Protein AF-A0A2D6X594-F1 (afdb_monomer)

Mean predicted aligned error: 11.51 Å

Sequence (591 aa):
MPSSLTIWKRFETAPSLWESTARTVVVDALSRARQEAATARKDLLQDLHSFLDGDHRSQLEARLAVLYPDASRTWNEDEAGHRFFPLVQMYADRLGVVFHQLPETYLVDGDGKRLPEDDAQQIQWSRDVESLELDVQLQTAESWINSGMRQVFVQPCIRRGRLQWEVHAPYEVDVDQDPDSPSALEGAPHVMVCLPQRNDSVSRAAEEDLFYTWQRVDTRDAWGRVIDTEWRCWLHDKTGQLYRNPLFTDNVNDYGLHPLVVWRDRKPAKGDFWVTANKAWYHQQLSADIKFCDLDHHLRHQIHSQPVVKGAPDIKKLPLGPDKPIQTLDVDFDFSYVNADPKLELLISAFNFDLRASAVAESMPADMWEPNSSTRNLAAKKLEQHALQVRRTKVLPFYRRALKRTFEVHRVVANHWAEDLKRTRYSPDVTLGVEFAPLPEVVDRFQDTQANELDIRHGVTSPTEVRMRREGVTRSDAEQRIAIALGLDQEAEEGVPQVEEASVLNGAQLNAAAAIVLSVATGQIPLDSGLGQLVVMFNLTHDQAKAIMGSVGSGFVPTIPEATVPGRAPGRPPADAAPAGVARSPDVERS

Secondary structure (DSSP, 8-state):
------------S---GGGSHHHHHHHHHHHHHHHHHHHHHHHHHHHHHHHHTT--HHHHHHHHHHH-TTHHHHHHHSGGG-----HHHHHHHHH--SSSSPPEEEEE-TTSPBPPTTSHHHHHHHHHHHHHTHHHHHHHHHHHIIIII-EEEEEEEEETTEEEEEEEPGGGEEE---TTSTT-STT-SEEEEEE-----TT-------EEEEEEEEEEE-TTS-EEEEEEEEEEEETT--EE--SSSGGGB-TTSS-S-EEEESSPPPTT-SSPPP-HHHHHHHHHHHHHHHHHHHHHHHTSSPEEEEES-TTGGGS--STT------SS--EEEEE-----HHHHHHHHHHHHHHHHHHTTS-GGGG-GGGGG--HHHHHHHHHHHHHHHHHHHHHHHHHHHHHHHHHHHHHHHTTTTTT-PPPPTT-EEEEEPPPPPP---HHHHHHHHHHHHHTTSS-HHHHHHHHH---HHHHHHHHHHHHHHHHHHHTT-----------HHHHHHHHHHHHHHHTTSS-HHHHHHHHHHHHT--HHHHHHHHTTTTTT----PPP--PPPPPPPPPP---PPP--PPPP-----

Structure (mmCIF, N/CA/C/O backbone):
data_AF-A0A2D6X594-F1
#
_entry.id   AF-A0A2D6X594-F1
#
loop_
_atom_site.group_PDB
_atom_site.id
_atom_site.type_symbol
_atom_site.label_atom_id
_atom_site.label_alt_id
_atom_site.label_comp_id
_atom_site.label_asym_id
_atom_site.label_entity_id
_atom_site.label_seq_id
_atom_site.pdbx_PDB_ins_code
_atom_site.Cartn_x
_atom_site.Cartn_y
_atom_site.Cartn_z
_atom_site.occupancy
_atom_site.B_iso_or_equiv
_atom_site.auth_seq_id
_atom_site.auth_comp_id
_atom_site.auth_asym_id
_atom_site.auth_atom_id
_atom_site.pdbx_PDB_model_num
ATOM 1 N N . MET A 1 1 ? -24.704 -53.662 33.791 1.00 43.91 1 MET A N 1
ATOM 2 C CA . MET A 1 1 ? -23.646 -54.701 33.824 1.00 43.91 1 MET A CA 1
ATOM 3 C C . MET A 1 1 ? -23.633 -55.399 32.471 1.00 43.91 1 MET A C 1
ATOM 5 O O . MET A 1 1 ? -24.736 -55.582 31.965 1.00 43.91 1 MET A O 1
ATOM 9 N N . PRO A 1 2 ? -22.482 -55.765 31.872 1.00 42.72 2 PRO A N 1
ATOM 10 C CA . PRO A 1 2 ? -21.092 -55.724 32.368 1.00 42.72 2 PRO A CA 1
ATOM 11 C C . PRO A 1 2 ? -20.375 -54.435 31.890 1.00 42.72 2 PRO A C 1
ATOM 13 O O . PRO A 1 2 ? -20.721 -53.917 30.841 1.00 42.72 2 PRO A O 1
ATOM 16 N N . SER A 1 3 ? -19.501 -53.718 32.606 1.00 44.72 3 SER A N 1
ATOM 17 C CA . SER A 1 3 ? -18.347 -54.050 33.463 1.00 44.72 3 SER A CA 1
ATOM 18 C C . SER A 1 3 ? -17.192 -54.751 32.736 1.00 44.72 3 SER A C 1
ATOM 20 O O . SER A 1 3 ? -16.846 -55.885 33.050 1.00 44.72 3 SER A O 1
ATOM 22 N N . SER A 1 4 ? -16.552 -54.040 31.807 1.00 37.72 4 SER A N 1
ATOM 23 C CA . SER A 1 4 ? -15.156 -54.294 31.436 1.00 37.72 4 SER A CA 1
ATOM 24 C C . SER A 1 4 ? -14.409 -52.963 31.329 1.00 37.72 4 SER A C 1
ATOM 26 O O . SER A 1 4 ? -14.213 -52.402 30.252 1.00 37.72 4 SER A O 1
ATOM 28 N N . LEU A 1 5 ? -14.036 -52.445 32.501 1.00 40.81 5 LEU A N 1
ATOM 29 C CA . LEU A 1 5 ? -12.966 -51.470 32.671 1.00 40.81 5 LEU A CA 1
ATOM 30 C C . LEU A 1 5 ? -11.659 -52.171 32.276 1.00 40.81 5 LEU A C 1
ATOM 32 O O . LEU A 1 5 ? -11.014 -52.824 33.096 1.00 40.81 5 LEU A O 1
ATOM 36 N N . THR A 1 6 ? -11.293 -52.088 30.999 1.00 39.97 6 THR A N 1
ATOM 37 C CA . THR A 1 6 ? -9.956 -52.482 30.561 1.00 39.97 6 THR A CA 1
ATOM 38 C C . THR A 1 6 ? -9.024 -51.317 30.846 1.00 39.97 6 THR A C 1
ATOM 40 O O . THR A 1 6 ? -9.051 -50.271 30.203 1.00 39.97 6 THR A O 1
ATOM 43 N N . ILE A 1 7 ? -8.260 -51.524 31.908 1.00 38.22 7 ILE A N 1
ATOM 44 C CA . ILE A 1 7 ? -7.187 -50.704 32.443 1.00 38.22 7 ILE A CA 1
ATOM 45 C C . ILE A 1 7 ? -6.259 -50.270 31.298 1.00 38.22 7 ILE A C 1
ATOM 47 O O . ILE A 1 7 ? -5.464 -51.066 30.798 1.00 38.22 7 ILE A O 1
ATOM 51 N N . TRP A 1 8 ? -6.320 -48.992 30.919 1.00 35.78 8 TRP A N 1
ATOM 52 C CA . TRP A 1 8 ? -5.189 -48.313 30.295 1.00 35.78 8 TRP A CA 1
ATOM 53 C C . TRP A 1 8 ? -4.091 -48.236 31.354 1.00 35.78 8 TRP A C 1
ATOM 55 O O . TRP A 1 8 ? -4.035 -47.303 32.154 1.00 35.78 8 TRP A O 1
ATOM 65 N N . LYS A 1 9 ? -3.243 -49.268 31.411 1.00 38.09 9 LYS A N 1
ATOM 66 C CA . LYS A 1 9 ? -1.972 -49.178 32.124 1.00 38.09 9 LYS A CA 1
ATOM 67 C C . LYS A 1 9 ? -1.195 -48.059 31.442 1.00 38.09 9 LYS A C 1
ATOM 69 O O . LYS A 1 9 ? -0.729 -48.226 30.317 1.00 38.09 9 LYS A O 1
ATOM 74 N N . ARG A 1 10 ? -1.105 -46.913 32.123 1.00 40.75 10 ARG A N 1
ATOM 75 C CA . ARG A 1 10 ? -0.088 -45.894 31.874 1.00 40.75 10 ARG A CA 1
ATOM 76 C C . ARG A 1 10 ? 1.236 -46.626 31.677 1.00 40.75 10 ARG A C 1
ATOM 78 O O . ARG A 1 10 ? 1.697 -47.319 32.582 1.00 40.75 10 ARG A O 1
ATOM 85 N N . PHE A 1 11 ? 1.814 -46.488 30.490 1.00 38.97 11 PHE A N 1
ATOM 86 C CA . PHE A 1 11 ? 3.228 -46.747 30.261 1.00 38.97 11 PHE A CA 1
ATOM 87 C C . PHE A 1 11 ? 4.018 -45.678 31.030 1.00 38.97 11 PHE A C 1
ATOM 89 O O . PHE A 1 11 ? 4.516 -44.713 30.465 1.00 38.97 11 PHE A O 1
ATOM 96 N N . GLU A 1 12 ? 4.063 -45.810 32.352 1.00 47.34 12 GLU A N 1
ATOM 97 C CA . GLU A 1 12 ? 5.096 -45.196 33.172 1.00 47.34 12 GLU A CA 1
ATOM 98 C C . GLU A 1 12 ? 6.353 -46.053 32.977 1.00 47.34 12 GLU A C 1
ATOM 100 O O . GLU A 1 12 ? 6.298 -47.271 33.137 1.00 47.34 12 GLU A O 1
ATOM 105 N N . THR A 1 13 ? 7.475 -45.414 32.632 1.00 51.59 13 THR A N 1
ATOM 106 C CA . THR A 1 13 ? 8.841 -45.978 32.532 1.00 51.59 13 THR A CA 1
ATOM 107 C C . THR A 1 13 ? 9.307 -46.560 31.189 1.00 51.59 13 THR A C 1
ATOM 109 O O . THR A 1 13 ? 9.893 -47.632 31.101 1.00 51.59 13 THR A O 1
ATOM 112 N N . ALA A 1 14 ? 9.227 -45.745 30.141 1.00 42.88 14 ALA A N 1
ATOM 113 C CA . ALA A 1 14 ? 10.419 -45.515 29.327 1.00 42.88 14 ALA A CA 1
ATOM 114 C C . ALA A 1 14 ? 10.556 -43.994 29.184 1.00 42.88 14 ALA A C 1
ATOM 116 O O . ALA A 1 14 ? 9.577 -43.387 28.743 1.00 42.88 14 ALA A O 1
ATOM 117 N N . PRO A 1 15 ? 11.684 -43.354 29.560 1.00 50.28 15 PRO A N 1
ATOM 118 C CA . PRO A 1 15 ? 11.940 -41.994 29.107 1.00 50.28 15 PRO A CA 1
ATOM 119 C C . PRO A 1 15 ? 11.958 -42.094 27.589 1.00 50.28 15 PRO A C 1
ATOM 121 O O . PRO A 1 15 ? 12.859 -42.685 26.991 1.00 50.28 15 PRO A O 1
ATOM 124 N N . SER A 1 16 ? 10.845 -41.689 26.984 1.00 55.69 16 SER A N 1
ATOM 125 C CA . SER A 1 16 ? 10.646 -41.810 25.553 1.00 55.69 16 SER A CA 1
ATOM 126 C C . SER A 1 16 ? 11.840 -41.138 24.877 1.00 55.69 16 SER A C 1
ATOM 128 O O . SER A 1 16 ? 12.345 -40.133 25.372 1.00 55.69 16 SER A O 1
ATOM 130 N N . LEU A 1 17 ? 12.298 -41.641 23.732 1.00 50.69 17 LEU A N 1
ATOM 131 C CA . LEU A 1 17 ? 13.280 -40.932 22.891 1.00 50.69 17 LEU A CA 1
ATOM 132 C C . LEU A 1 17 ? 12.900 -39.447 22.655 1.00 50.69 17 LEU A C 1
ATOM 134 O O . LEU A 1 17 ? 13.752 -38.629 22.326 1.00 50.69 17 LEU A O 1
ATOM 138 N N . TRP A 1 18 ? 11.635 -39.099 22.894 1.00 48.31 18 TRP A N 1
ATOM 139 C CA . TRP A 1 18 ? 11.047 -37.767 22.923 1.00 48.31 18 TRP A CA 1
ATOM 140 C C . TRP A 1 18 ? 11.420 -36.864 24.122 1.00 48.31 18 TRP A C 1
ATOM 142 O O . TRP A 1 18 ? 11.231 -35.657 24.027 1.00 48.31 18 TRP A O 1
ATOM 152 N N . GLU A 1 19 ? 11.985 -37.374 25.218 1.00 52.66 19 GLU A N 1
ATOM 153 C CA . GLU A 1 19 ? 12.548 -36.576 26.332 1.00 52.66 19 GLU A CA 1
ATOM 154 C C . GLU A 1 19 ? 14.078 -36.422 26.238 1.00 52.66 19 GLU A C 1
ATOM 156 O O . GLU A 1 19 ? 14.727 -35.920 27.152 1.00 52.66 19 GLU A O 1
ATOM 161 N N . SER A 1 20 ? 14.672 -36.862 25.127 1.00 63.50 20 SER A N 1
ATOM 162 C CA . SER A 1 20 ? 16.121 -36.860 24.923 1.00 63.50 20 SER A CA 1
ATOM 163 C C . SER A 1 20 ? 16.646 -35.540 24.349 1.00 63.50 20 SER A C 1
ATOM 165 O O . SER A 1 20 ? 15.898 -34.735 23.790 1.00 63.50 20 SER A O 1
ATOM 167 N N . THR A 1 21 ? 17.971 -35.377 24.377 1.00 73.44 21 THR A N 1
ATOM 168 C CA . THR A 1 21 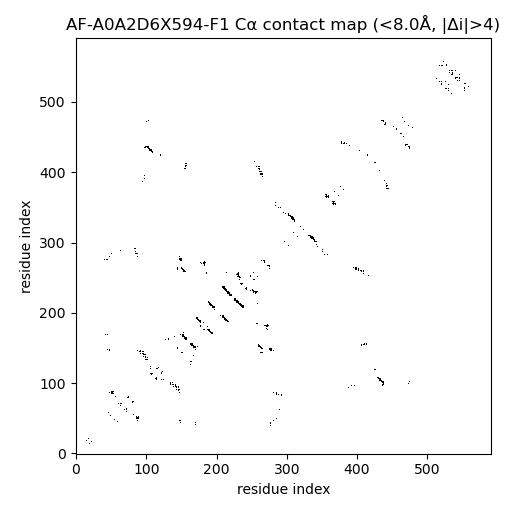? 18.745 -34.357 23.650 1.00 73.44 21 THR A CA 1
ATOM 169 C C . THR A 1 21 ? 18.280 -34.165 22.199 1.00 73.44 21 THR A C 1
ATOM 171 O O . THR A 1 21 ? 18.373 -33.062 21.671 1.00 73.44 21 THR A O 1
ATOM 174 N N . ALA A 1 22 ? 17.723 -35.201 21.556 1.00 71.81 22 ALA A N 1
ATOM 175 C CA . ALA A 1 22 ? 17.174 -35.103 20.206 1.00 71.81 22 ALA A CA 1
ATOM 176 C C . ALA A 1 22 ? 15.973 -34.145 20.111 1.00 71.81 22 ALA A C 1
ATOM 178 O O . ALA A 1 22 ? 15.868 -33.424 19.124 1.00 71.81 22 ALA A O 1
ATOM 179 N N . ARG A 1 23 ? 15.097 -34.073 21.128 1.00 74.50 23 ARG A N 1
ATOM 180 C CA . ARG A 1 23 ? 13.993 -33.095 21.157 1.00 74.50 23 ARG A CA 1
ATOM 181 C C . ARG A 1 23 ? 14.537 -31.677 21.211 1.00 74.50 23 ARG A C 1
ATOM 183 O O . ARG A 1 23 ? 14.086 -30.849 20.431 1.00 74.50 23 ARG A O 1
ATOM 190 N N . THR A 1 24 ? 15.499 -31.408 22.093 1.00 76.31 24 THR A N 1
ATOM 191 C CA . THR A 1 24 ? 16.135 -30.087 22.197 1.00 76.31 24 THR A CA 1
ATOM 192 C C . THR A 1 24 ? 16.790 -29.706 20.874 1.00 76.31 24 THR A C 1
ATOM 194 O O . THR A 1 24 ? 16.513 -28.637 20.350 1.00 76.31 24 THR A O 1
ATOM 197 N N . VAL A 1 25 ? 17.543 -30.623 20.254 1.00 77.19 25 VAL A N 1
ATOM 198 C CA . VAL A 1 25 ? 18.166 -30.390 18.941 1.00 77.19 25 VAL A CA 1
ATOM 199 C C . VAL A 1 25 ? 17.125 -30.098 17.855 1.00 77.19 25 VAL A C 1
ATOM 201 O O . VAL A 1 25 ? 17.331 -29.189 17.055 1.00 77.19 25 VAL A O 1
ATOM 204 N N . VAL A 1 26 ? 16.003 -30.827 17.822 1.00 75.31 26 VAL A N 1
ATOM 205 C CA . VAL A 1 26 ? 14.927 -30.602 16.841 1.00 75.31 26 VAL A CA 1
ATOM 206 C C . VAL A 1 26 ? 14.197 -29.283 17.096 1.00 75.31 26 VAL A C 1
ATOM 208 O O . VAL A 1 26 ? 13.939 -28.554 16.143 1.00 75.31 26 VAL A O 1
ATOM 211 N N . VAL A 1 27 ? 13.886 -28.948 18.351 1.00 76.19 27 VAL A N 1
ATOM 212 C CA . VAL A 1 27 ? 13.234 -27.680 18.723 1.00 76.19 27 VAL A CA 1
ATOM 213 C C . VAL A 1 27 ? 14.144 -26.493 18.408 1.00 76.19 27 VAL A C 1
ATOM 215 O O . VAL A 1 27 ? 13.685 -25.539 17.787 1.00 76.19 27 VAL A O 1
ATOM 218 N N . ASP A 1 28 ? 15.434 -26.577 18.732 1.00 75.38 28 ASP A N 1
ATOM 219 C CA . ASP A 1 28 ? 16.420 -25.535 18.431 1.00 75.38 28 ASP A CA 1
ATOM 220 C C . ASP A 1 28 ? 16.654 -25.388 16.923 1.00 75.38 28 ASP A C 1
ATOM 222 O O . ASP A 1 28 ? 16.800 -24.276 16.417 1.00 75.38 28 ASP A O 1
ATOM 226 N N . ALA A 1 29 ? 16.699 -26.495 16.173 1.00 70.56 29 ALA A N 1
ATOM 227 C CA . ALA A 1 29 ? 16.803 -26.458 14.714 1.00 70.56 29 ALA A CA 1
ATOM 228 C C . ALA A 1 29 ? 15.549 -25.846 14.073 1.00 70.56 29 ALA A C 1
ATOM 230 O O . ALA A 1 29 ? 15.666 -25.014 13.178 1.00 70.56 29 ALA A O 1
ATOM 231 N N . LEU A 1 30 ? 14.356 -26.206 14.556 1.00 73.06 30 LEU A N 1
ATOM 232 C CA . LEU A 1 30 ? 13.092 -25.639 14.090 1.00 73.06 30 LEU A CA 1
ATOM 233 C C . LEU A 1 30 ? 12.990 -24.146 14.431 1.00 73.06 30 LEU A C 1
ATOM 235 O O . LEU A 1 30 ? 12.537 -23.365 13.600 1.00 73.06 30 LEU A O 1
ATOM 239 N N . SER A 1 31 ? 13.418 -23.752 15.633 1.00 76.62 31 SER A N 1
ATOM 240 C CA . SER A 1 31 ? 13.454 -22.356 16.078 1.00 76.62 31 SER A CA 1
ATOM 241 C C . SER A 1 31 ? 14.382 -21.524 15.191 1.00 76.62 31 SER A C 1
ATOM 243 O O . SER A 1 31 ? 13.951 -20.517 14.635 1.00 76.62 31 SER A O 1
ATOM 245 N N . ARG A 1 32 ? 15.607 -22.009 14.940 1.00 75.81 32 ARG A N 1
ATOM 246 C CA . ARG A 1 32 ? 16.554 -21.365 14.015 1.00 75.81 32 ARG A CA 1
ATOM 247 C C . ARG A 1 32 ? 16.009 -21.272 12.595 1.00 75.81 32 ARG A C 1
ATOM 249 O O . ARG A 1 32 ? 16.035 -20.194 12.022 1.00 75.81 32 ARG A O 1
ATOM 256 N N . ALA A 1 33 ? 15.438 -22.349 12.056 1.00 68.06 33 ALA A N 1
ATOM 257 C CA . ALA A 1 33 ? 14.846 -22.330 10.718 1.00 68.06 33 ALA A CA 1
ATOM 258 C C . ALA A 1 33 ? 13.672 -21.337 10.609 1.00 68.06 33 ALA A C 1
ATOM 260 O O . ALA A 1 33 ? 13.512 -20.671 9.589 1.00 68.06 33 ALA A O 1
ATOM 261 N N . ARG A 1 34 ? 12.850 -21.208 11.661 1.00 79.12 34 ARG A N 1
ATOM 262 C CA . ARG A 1 34 ? 11.775 -20.205 11.729 1.00 79.12 34 ARG A CA 1
ATOM 263 C C . ARG A 1 34 ? 12.327 -18.787 11.808 1.00 79.12 34 ARG A C 1
ATOM 265 O O . ARG A 1 34 ? 11.790 -17.912 11.137 1.00 79.12 34 ARG A O 1
ATOM 272 N N . GLN A 1 35 ? 13.383 -18.577 12.588 1.00 85.56 35 GLN A N 1
ATOM 273 C CA . GLN A 1 35 ? 14.059 -17.290 12.700 1.00 85.56 35 GLN A CA 1
ATOM 274 C C . GLN A 1 35 ? 14.693 -16.885 11.364 1.00 85.56 35 GLN A C 1
ATOM 276 O O . GLN A 1 35 ? 14.427 -15.793 10.886 1.00 85.56 35 GLN A O 1
ATOM 281 N N . GLU A 1 36 ? 15.429 -17.784 10.706 1.00 84.88 36 GLU A N 1
ATOM 282 C CA . GLU A 1 36 ? 16.005 -17.559 9.374 1.00 84.88 36 GLU A CA 1
ATOM 283 C C . GLU A 1 36 ? 14.925 -17.254 8.329 1.00 84.88 36 GLU A C 1
ATOM 285 O O . GLU A 1 36 ? 15.058 -16.310 7.552 1.00 84.88 36 GLU A O 1
ATOM 290 N N . ALA A 1 37 ? 13.820 -18.008 8.325 1.00 85.50 37 ALA A N 1
ATOM 291 C CA . ALA A 1 37 ? 12.695 -17.745 7.431 1.00 85.50 37 ALA A CA 1
ATOM 292 C C . ALA A 1 37 ? 12.014 -16.396 7.725 1.00 85.50 37 ALA A C 1
ATOM 294 O O . ALA A 1 37 ? 11.567 -15.721 6.795 1.00 85.50 37 ALA A O 1
ATOM 295 N N . ALA A 1 38 ? 11.934 -15.995 8.998 1.00 88.94 38 ALA A N 1
ATOM 296 C CA . ALA A 1 38 ? 11.408 -14.697 9.400 1.00 88.94 38 ALA A CA 1
ATOM 297 C C . ALA A 1 38 ? 12.332 -13.555 8.957 1.00 88.94 38 ALA A C 1
ATOM 299 O O . ALA A 1 38 ? 11.835 -12.605 8.356 1.00 88.94 38 ALA A O 1
ATOM 300 N N . THR A 1 39 ? 13.647 -13.683 9.158 1.00 92.12 39 THR A N 1
ATOM 301 C CA . THR A 1 39 ? 14.658 -12.722 8.691 1.00 92.12 39 THR A CA 1
ATOM 302 C C . THR A 1 39 ? 14.629 -12.591 7.171 1.00 92.12 39 THR A C 1
ATOM 304 O O . THR A 1 39 ? 14.414 -11.499 6.668 1.00 92.12 39 THR A O 1
ATOM 307 N N . ALA A 1 40 ? 14.687 -13.697 6.424 1.00 91.94 40 ALA A N 1
ATOM 308 C CA . ALA A 1 40 ? 14.646 -13.653 4.960 1.00 91.94 40 ALA A CA 1
ATOM 309 C C . ALA A 1 40 ? 13.346 -13.033 4.412 1.00 91.94 40 ALA A C 1
ATOM 311 O O . ALA A 1 40 ? 13.334 -12.407 3.352 1.00 91.94 40 ALA A O 1
ATOM 312 N N . ARG A 1 41 ? 12.222 -13.217 5.117 1.00 94.19 41 ARG A N 1
ATOM 313 C CA . ARG A 1 41 ? 10.959 -12.542 4.796 1.00 94.19 41 ARG A CA 1
ATOM 314 C C . ARG A 1 41 ? 11.037 -11.046 5.099 1.00 94.19 41 ARG A C 1
ATOM 316 O O . ARG A 1 41 ? 10.552 -10.268 4.283 1.00 94.19 41 ARG A O 1
ATOM 323 N N . LYS A 1 42 ? 11.603 -10.667 6.247 1.00 94.19 42 LYS A N 1
ATOM 324 C CA . LYS A 1 42 ? 11.804 -9.276 6.666 1.00 94.19 42 LYS A CA 1
ATOM 325 C C . LYS A 1 42 ? 12.644 -8.523 5.632 1.00 94.19 42 LYS A C 1
ATOM 327 O O . LYS A 1 42 ? 12.182 -7.504 5.133 1.00 94.19 42 LYS A O 1
ATOM 332 N N . ASP A 1 43 ? 13.774 -9.100 5.231 1.00 93.88 43 ASP A N 1
ATOM 333 C CA . ASP A 1 43 ? 14.690 -8.535 4.235 1.00 93.88 43 ASP A CA 1
ATOM 334 C C . ASP A 1 43 ? 13.988 -8.334 2.885 1.00 93.88 43 ASP A C 1
ATOM 336 O O . ASP A 1 43 ? 14.009 -7.246 2.323 1.00 93.88 43 ASP A O 1
ATOM 340 N N . LEU A 1 44 ? 13.261 -9.348 2.399 1.00 94.69 44 LEU A N 1
ATOM 341 C CA . LEU A 1 44 ? 12.496 -9.240 1.152 1.00 94.69 44 LEU A CA 1
ATOM 342 C C . LEU A 1 44 ? 11.432 -8.132 1.200 1.00 94.69 44 LEU A C 1
ATOM 344 O O . LEU A 1 44 ? 11.196 -7.454 0.203 1.00 94.69 44 LEU A O 1
ATOM 348 N N . LEU A 1 45 ? 10.721 -8.003 2.321 1.00 95.31 45 LEU A N 1
ATOM 349 C CA . LEU A 1 45 ? 9.696 -6.975 2.493 1.00 95.31 45 LEU A CA 1
ATOM 350 C C . LEU A 1 45 ? 10.318 -5.579 2.562 1.00 95.31 45 LEU A C 1
ATOM 352 O O . LEU A 1 45 ? 9.759 -4.651 1.987 1.00 95.31 45 LEU A O 1
ATOM 356 N N . GLN A 1 46 ? 11.459 -5.446 3.236 1.00 94.69 46 GLN A N 1
ATOM 357 C CA . GLN A 1 46 ? 12.219 -4.203 3.301 1.00 94.69 46 GLN A CA 1
ATOM 358 C C . GLN A 1 46 ? 12.735 -3.804 1.914 1.00 94.69 46 GLN A C 1
ATOM 360 O O . GLN A 1 46 ? 12.554 -2.660 1.508 1.00 94.69 46 GLN A O 1
ATOM 365 N N . ASP A 1 47 ? 13.267 -4.755 1.146 1.00 92.69 47 ASP A N 1
ATOM 366 C CA . ASP A 1 47 ? 13.683 -4.534 -0.239 1.00 92.69 47 A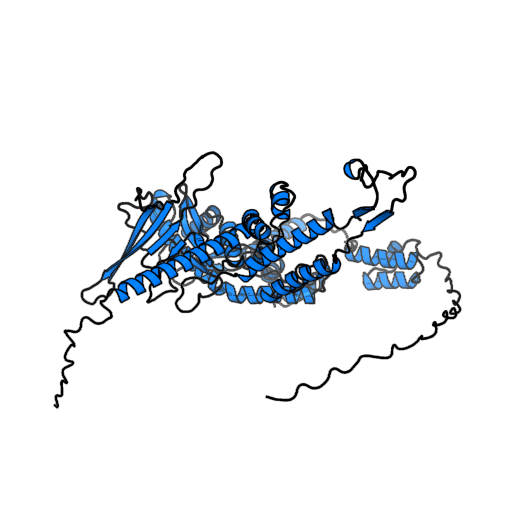SP A CA 1
ATOM 367 C C . ASP A 1 47 ? 12.509 -4.088 -1.126 1.00 92.69 47 ASP A C 1
ATOM 369 O O . ASP A 1 47 ? 12.605 -3.095 -1.845 1.00 92.69 47 ASP A O 1
ATOM 373 N N . LEU A 1 48 ? 11.365 -4.777 -1.052 1.00 93.56 48 LEU A N 1
ATOM 374 C CA . LEU A 1 48 ? 10.163 -4.383 -1.797 1.00 93.56 48 LEU A CA 1
ATOM 375 C C . LEU A 1 48 ? 9.668 -2.986 -1.410 1.00 93.56 48 LEU A C 1
ATOM 377 O O . LEU A 1 48 ? 9.187 -2.257 -2.276 1.00 93.56 48 LEU A O 1
ATOM 381 N N . HIS A 1 49 ? 9.769 -2.619 -0.132 1.00 94.50 49 HIS A N 1
ATOM 382 C CA . HIS A 1 49 ? 9.399 -1.285 0.320 1.00 94.50 49 HIS A CA 1
ATOM 383 C C . HIS A 1 49 ? 10.375 -0.226 -0.205 1.00 94.50 49 HIS A C 1
ATOM 385 O O . HIS A 1 49 ? 9.923 0.780 -0.737 1.00 94.50 49 HIS A O 1
ATOM 391 N N . SER A 1 50 ? 11.6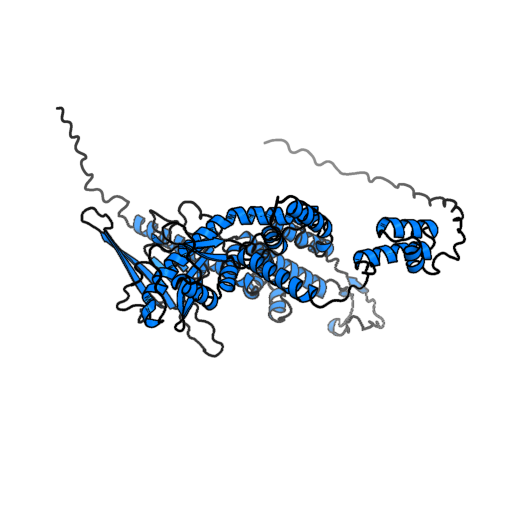87 -0.485 -0.184 1.00 92.31 50 SER A N 1
ATOM 392 C CA . SER A 1 50 ? 12.685 0.456 -0.718 1.00 92.31 50 SER A CA 1
ATOM 393 C C . SER A 1 50 ? 12.472 0.785 -2.204 1.00 92.31 50 SER A C 1
ATOM 395 O O . SER A 1 50 ? 12.652 1.929 -2.618 1.00 92.31 50 SER A O 1
ATOM 397 N N . PHE A 1 51 ? 11.958 -0.167 -2.996 1.00 91.25 51 PHE A N 1
ATOM 398 C CA . PHE A 1 51 ? 11.571 0.084 -4.389 1.00 91.25 51 PHE A CA 1
ATOM 399 C C . PHE A 1 51 ? 10.374 1.033 -4.552 1.00 91.25 51 PHE A C 1
ATOM 401 O O . PHE A 1 51 ? 10.240 1.659 -5.600 1.00 91.25 51 PHE A O 1
ATOM 408 N N . LEU A 1 52 ? 9.495 1.162 -3.554 1.00 89.44 52 LEU A N 1
ATOM 409 C CA . LEU A 1 52 ? 8.439 2.183 -3.580 1.00 89.44 52 LEU A CA 1
ATOM 410 C C . LEU A 1 52 ? 8.987 3.583 -3.330 1.00 89.44 52 LEU A C 1
ATOM 412 O O . LEU A 1 52 ? 8.500 4.539 -3.929 1.00 89.44 52 LEU A O 1
ATOM 416 N N . ASP A 1 53 ? 10.005 3.683 -2.480 1.00 87.50 53 ASP A N 1
ATOM 417 C CA . ASP A 1 53 ? 10.658 4.947 -2.141 1.00 87.50 53 ASP A CA 1
ATOM 418 C C . ASP A 1 53 ? 11.668 5.392 -3.214 1.00 87.50 53 ASP A C 1
ATOM 420 O O . ASP A 1 53 ? 12.293 6.447 -3.094 1.00 87.50 53 ASP A O 1
ATOM 424 N N . GLY A 1 54 ? 11.838 4.597 -4.277 1.00 86.06 54 GLY A N 1
ATOM 425 C CA . GLY A 1 54 ? 12.830 4.829 -5.326 1.00 86.06 54 GLY A CA 1
ATOM 426 C C . GLY A 1 54 ? 14.269 4.543 -4.884 1.00 86.06 54 GLY A C 1
ATOM 427 O O . GLY A 1 54 ? 15.205 4.824 -5.635 1.00 86.06 54 GLY A O 1
ATOM 428 N N . ASP A 1 55 ? 14.470 3.954 -3.703 1.00 88.00 55 ASP A N 1
ATOM 429 C CA . ASP A 1 55 ? 15.782 3.530 -3.219 1.00 88.00 55 ASP A CA 1
ATOM 430 C C . ASP A 1 55 ? 16.109 2.120 -3.719 1.00 88.00 55 ASP A C 1
ATOM 432 O O . ASP A 1 55 ? 15.907 1.113 -3.049 1.00 88.00 55 ASP A O 1
ATOM 436 N N . HIS A 1 56 ? 16.581 2.053 -4.961 1.00 87.12 56 HIS A N 1
ATOM 437 C CA . HIS A 1 56 ? 16.955 0.802 -5.629 1.00 87.12 56 HIS A CA 1
ATOM 438 C C . HIS A 1 56 ? 18.464 0.537 -5.553 1.00 87.12 56 HIS A C 1
ATOM 440 O O . HIS A 1 56 ? 18.961 -0.488 -6.033 1.00 87.12 56 HIS A O 1
ATOM 446 N N . ARG A 1 57 ? 19.223 1.526 -5.064 1.00 87.50 57 ARG A N 1
ATOM 447 C CA . ARG A 1 57 ? 20.662 1.633 -5.305 1.00 87.50 57 ARG A CA 1
ATOM 448 C C . ARG A 1 57 ? 21.403 0.466 -4.680 1.00 87.50 57 ARG A C 1
ATOM 450 O O . ARG A 1 57 ? 22.171 -0.196 -5.369 1.00 87.50 57 ARG A O 1
ATOM 457 N N . SER A 1 58 ? 21.147 0.188 -3.405 1.00 87.56 58 SER A N 1
ATOM 458 C CA . SER A 1 58 ? 21.876 -0.849 -2.670 1.00 87.56 58 SER A CA 1
ATOM 459 C C . SER A 1 58 ? 21.688 -2.244 -3.285 1.00 87.56 58 SER A C 1
ATOM 461 O O . SER A 1 58 ? 22.661 -2.982 -3.466 1.00 87.56 58 SER A O 1
ATOM 463 N N . GLN A 1 59 ? 20.461 -2.591 -3.690 1.00 91.00 59 GLN A N 1
ATOM 464 C CA . GLN A 1 59 ? 20.155 -3.890 -4.287 1.00 91.00 59 GLN A CA 1
ATOM 465 C C . GLN A 1 59 ? 20.719 -4.002 -5.705 1.00 91.00 59 GLN A C 1
ATOM 467 O O . GLN A 1 59 ? 21.249 -5.055 -6.080 1.00 91.00 59 GLN A O 1
ATOM 472 N N . LEU A 1 60 ? 20.641 -2.921 -6.488 1.00 91.75 60 LEU A N 1
ATOM 473 C CA . LEU A 1 60 ? 21.216 -2.878 -7.826 1.00 91.75 60 LEU A CA 1
ATOM 474 C C . LEU A 1 60 ? 22.745 -2.987 -7.771 1.00 91.75 60 LEU A C 1
ATOM 476 O O . LEU A 1 60 ? 23.308 -3.838 -8.455 1.00 91.75 60 LEU A O 1
ATOM 480 N N . GLU A 1 61 ? 23.418 -2.211 -6.920 1.00 91.44 61 GLU A N 1
ATOM 481 C CA . GLU A 1 61 ? 24.875 -2.256 -6.740 1.00 91.44 61 GLU A CA 1
ATOM 482 C C . GLU A 1 61 ? 25.352 -3.660 -6.349 1.00 91.44 61 GLU A C 1
ATOM 484 O O . GLU A 1 61 ? 26.274 -4.196 -6.971 1.00 91.44 61 GLU A O 1
ATOM 489 N N . ALA A 1 62 ? 24.686 -4.297 -5.378 1.00 90.38 62 ALA A N 1
ATOM 490 C CA . ALA A 1 62 ? 24.997 -5.665 -4.969 1.00 90.38 62 ALA A CA 1
ATOM 491 C C . ALA A 1 62 ? 24.849 -6.660 -6.132 1.00 90.38 62 ALA A C 1
ATOM 493 O O . ALA A 1 62 ? 25.661 -7.577 -6.291 1.00 90.38 62 ALA A O 1
ATOM 494 N N . ARG A 1 63 ? 23.831 -6.478 -6.980 1.00 92.31 63 ARG A N 1
ATOM 495 C CA . ARG A 1 63 ? 23.571 -7.360 -8.120 1.00 92.31 63 ARG A CA 1
ATOM 496 C C . ARG A 1 63 ? 24.546 -7.132 -9.275 1.00 92.31 63 ARG A C 1
ATOM 498 O O . ARG A 1 63 ? 25.040 -8.109 -9.843 1.00 92.31 63 ARG A O 1
ATOM 505 N N . LEU A 1 64 ? 24.861 -5.878 -9.597 1.00 91.06 64 LEU A N 1
ATOM 506 C CA . LEU A 1 64 ? 25.828 -5.518 -10.636 1.00 91.06 64 LEU A CA 1
ATOM 507 C C . LEU A 1 64 ? 27.251 -5.919 -10.235 1.00 91.06 64 LEU A C 1
ATOM 509 O O . LEU A 1 64 ? 27.999 -6.361 -11.098 1.00 91.06 64 LEU A O 1
ATOM 513 N N . ALA A 1 65 ? 27.606 -5.886 -8.947 1.00 92.38 65 ALA A N 1
ATOM 514 C CA . ALA A 1 65 ? 28.899 -6.384 -8.469 1.00 92.38 65 ALA A CA 1
ATOM 515 C C . ALA A 1 65 ? 29.118 -7.883 -8.746 1.00 92.38 65 ALA A C 1
ATOM 517 O O . ALA A 1 65 ? 30.254 -8.320 -8.928 1.00 92.38 65 ALA A O 1
ATOM 518 N N . VAL A 1 66 ? 28.040 -8.673 -8.802 1.00 93.31 66 VAL A N 1
ATOM 519 C CA . VAL A 1 66 ? 28.100 -10.104 -9.141 1.00 93.31 66 VAL A CA 1
ATOM 520 C C . VAL A 1 66 ? 28.130 -10.324 -10.654 1.00 93.31 66 VAL A C 1
ATOM 522 O O . VAL A 1 66 ? 28.872 -11.182 -11.128 1.00 93.31 66 VAL A O 1
ATOM 525 N N . LEU A 1 67 ? 27.318 -9.582 -11.414 1.00 91.00 67 LEU A N 1
ATOM 526 C CA . LEU A 1 67 ? 27.188 -9.767 -12.866 1.00 91.00 67 LEU A CA 1
ATOM 527 C C . LEU A 1 67 ? 28.331 -9.117 -13.659 1.00 91.00 67 LEU A C 1
ATOM 529 O O . LEU A 1 67 ? 28.789 -9.678 -14.652 1.00 91.00 67 LEU A O 1
ATOM 533 N N . TYR A 1 68 ? 28.802 -7.958 -13.200 1.00 91.75 68 TYR A N 1
ATOM 534 C CA . TYR A 1 68 ? 29.752 -7.084 -13.884 1.00 91.75 68 TYR A CA 1
ATOM 535 C C . TYR A 1 68 ? 30.806 -6.526 -12.910 1.00 91.75 68 TYR A C 1
ATOM 537 O O . TYR A 1 68 ? 30.898 -5.311 -12.745 1.00 91.75 68 TYR A O 1
ATOM 545 N N . PRO A 1 69 ? 31.632 -7.373 -12.268 1.00 92.06 69 PRO A N 1
ATOM 546 C CA . PRO A 1 69 ? 32.496 -6.965 -11.153 1.00 92.06 69 PRO A CA 1
ATOM 547 C C . PRO A 1 69 ? 33.470 -5.821 -11.474 1.00 92.06 69 PRO A C 1
ATOM 549 O O . PRO A 1 69 ? 33.827 -5.058 -10.576 1.00 92.06 69 PRO A O 1
ATOM 552 N N . ASP A 1 70 ? 33.913 -5.698 -12.730 1.00 90.06 70 ASP A N 1
ATOM 553 C CA . ASP A 1 70 ? 34.799 -4.613 -13.161 1.00 90.06 70 ASP A CA 1
ATOM 554 C C . ASP A 1 70 ? 34.014 -3.343 -13.518 1.00 90.06 70 ASP A C 1
ATOM 556 O O . ASP A 1 70 ? 34.349 -2.261 -13.037 1.00 90.06 70 ASP A O 1
ATOM 560 N N . ALA A 1 71 ? 32.941 -3.465 -14.309 1.00 84.69 71 ALA A N 1
ATOM 561 C CA . ALA A 1 71 ? 32.136 -2.315 -14.726 1.00 84.69 71 ALA A CA 1
ATOM 562 C C . ALA A 1 71 ? 31.389 -1.677 -13.546 1.00 84.69 71 ALA A C 1
ATOM 564 O O . ALA A 1 71 ? 31.314 -0.454 -13.462 1.00 84.69 71 ALA A O 1
ATOM 565 N N . SER A 1 72 ? 30.914 -2.484 -12.591 1.00 88.25 72 SER A N 1
ATOM 566 C CA . SER A 1 72 ? 30.214 -1.996 -11.403 1.00 88.25 72 SER A CA 1
ATOM 567 C C . SER A 1 72 ? 31.102 -1.119 -10.525 1.00 88.25 72 SER A C 1
ATOM 569 O O . SER A 1 72 ? 30.598 -0.206 -9.889 1.00 88.25 72 SER A O 1
ATOM 571 N N . ARG A 1 73 ? 32.425 -1.347 -10.490 1.00 89.88 73 ARG A N 1
ATOM 572 C CA . ARG A 1 73 ? 33.349 -0.457 -9.763 1.00 89.88 73 ARG A CA 1
ATOM 573 C C . ARG A 1 73 ? 33.352 0.932 -10.385 1.00 89.88 73 ARG A C 1
ATOM 575 O O . ARG A 1 73 ? 33.179 1.909 -9.670 1.00 89.88 73 ARG A O 1
ATOM 582 N N . THR A 1 74 ? 33.463 1.003 -11.710 1.00 86.69 74 THR A N 1
ATOM 583 C CA . THR A 1 74 ? 33.400 2.271 -12.446 1.00 86.69 74 THR A CA 1
ATOM 584 C C . THR A 1 74 ? 32.031 2.939 -12.308 1.00 86.69 74 THR A C 1
ATOM 586 O O . THR A 1 74 ? 31.967 4.146 -12.108 1.00 86.69 74 THR A O 1
ATOM 589 N N . TRP A 1 75 ? 30.933 2.177 -12.353 1.00 85.44 75 TRP A N 1
ATOM 590 C CA . TRP A 1 75 ? 29.583 2.718 -12.141 1.00 85.44 75 TRP A CA 1
ATOM 591 C C . TRP A 1 75 ? 29.325 3.181 -10.709 1.00 85.44 75 TRP A C 1
ATOM 593 O O . TRP A 1 75 ? 28.530 4.082 -10.504 1.00 85.44 75 TRP A O 1
ATOM 603 N N . ASN A 1 76 ? 29.978 2.591 -9.711 1.00 85.88 76 ASN A N 1
ATOM 604 C CA . ASN A 1 76 ? 29.848 3.046 -8.327 1.00 85.88 76 ASN A CA 1
ATOM 605 C C . ASN A 1 76 ? 30.659 4.324 -8.066 1.00 85.88 76 ASN A C 1
ATOM 607 O O . ASN A 1 76 ? 30.305 5.094 -7.176 1.00 85.88 76 ASN A O 1
ATOM 611 N N . GLU A 1 77 ? 31.734 4.547 -8.828 1.00 88.69 77 GLU A N 1
ATOM 612 C CA . GLU A 1 77 ? 32.514 5.791 -8.807 1.00 88.69 77 GLU A CA 1
ATOM 613 C C . GLU A 1 77 ? 31.793 6.938 -9.539 1.00 88.69 77 GLU A C 1
ATOM 615 O O . GLU A 1 77 ? 31.871 8.087 -9.104 1.00 88.69 77 GLU A O 1
ATOM 620 N N . ASP A 1 78 ? 31.081 6.635 -10.627 1.00 83.88 78 ASP A N 1
ATOM 621 C CA . ASP A 1 78 ? 30.264 7.588 -11.384 1.00 83.88 78 ASP A CA 1
ATOM 622 C C . ASP A 1 78 ? 28.802 7.518 -10.923 1.00 83.88 78 ASP A C 1
ATOM 624 O O . ASP A 1 78 ? 28.058 6.647 -11.359 1.00 83.88 78 ASP A O 1
ATOM 628 N N . GLU A 1 79 ? 28.342 8.449 -10.081 1.00 76.06 79 GLU A N 1
ATOM 629 C CA . GLU A 1 79 ? 26.944 8.480 -9.604 1.00 76.06 79 GLU A CA 1
ATOM 630 C C . GLU A 1 79 ? 25.901 8.449 -10.743 1.00 76.06 79 GLU A C 1
ATOM 632 O O . GLU A 1 79 ? 24.765 8.025 -10.531 1.00 76.06 79 GLU A O 1
ATOM 637 N N . ALA A 1 80 ? 26.273 8.845 -11.969 1.00 77.31 80 ALA A N 1
ATOM 638 C CA . ALA A 1 80 ? 25.414 8.779 -13.149 1.00 77.31 80 ALA A CA 1
ATOM 639 C C . ALA A 1 80 ? 25.392 7.400 -13.845 1.00 77.31 80 ALA A C 1
ATOM 641 O O . ALA A 1 80 ? 24.738 7.263 -14.888 1.00 77.31 80 ALA A O 1
ATOM 642 N N . GLY A 1 81 ? 26.124 6.411 -13.328 1.00 77.25 81 GLY A N 1
ATOM 643 C CA . GLY A 1 81 ? 26.250 5.061 -13.877 1.00 77.25 81 GLY A CA 1
ATOM 644 C C . GLY A 1 81 ? 25.030 4.176 -13.626 1.00 77.25 81 GLY A C 1
ATOM 645 O O . GLY A 1 81 ? 24.747 3.293 -14.432 1.00 77.25 81 GLY A O 1
ATOM 646 N N . HIS A 1 82 ? 24.266 4.446 -12.565 1.00 87.56 82 HIS A N 1
ATOM 647 C CA . HIS A 1 82 ? 23.058 3.687 -12.244 1.00 87.56 82 HIS A CA 1
ATOM 648 C C . HIS A 1 82 ? 21.821 4.304 -12.893 1.00 87.56 82 HIS A C 1
ATOM 650 O O . HIS A 1 82 ? 21.617 5.524 -12.895 1.00 87.56 82 HIS A O 1
ATOM 656 N N . ARG A 1 83 ? 20.976 3.446 -13.462 1.00 88.25 83 ARG A N 1
ATOM 657 C CA . ARG A 1 83 ? 19.686 3.819 -14.036 1.00 88.25 83 ARG A CA 1
ATOM 658 C C . ARG A 1 83 ? 18.602 2.976 -13.384 1.00 88.25 83 ARG A C 1
ATOM 660 O O . ARG A 1 83 ? 18.727 1.760 -13.302 1.00 88.25 83 ARG A O 1
ATOM 667 N N . PHE A 1 84 ? 17.538 3.639 -12.953 1.00 92.19 84 PHE A N 1
ATOM 668 C CA . PHE A 1 84 ? 16.434 3.007 -12.244 1.00 92.19 84 PHE A CA 1
ATOM 669 C C . PHE A 1 84 ? 15.155 3.126 -13.062 1.00 92.19 84 PHE A C 1
ATOM 671 O O . PHE A 1 84 ? 14.887 4.163 -13.675 1.00 92.19 84 PHE A O 1
ATOM 678 N N . PHE A 1 85 ? 14.366 2.061 -13.065 1.00 92.88 85 PHE A N 1
ATOM 679 C CA . PHE A 1 85 ? 13.068 1.990 -13.708 1.00 92.88 85 PHE A CA 1
ATOM 680 C C . PHE A 1 85 ? 12.027 1.593 -12.650 1.00 92.88 85 PHE A C 1
ATOM 682 O O . PHE A 1 85 ? 12.019 0.435 -12.252 1.00 92.88 85 PHE A O 1
ATOM 689 N N . PRO A 1 86 ? 11.155 2.499 -12.167 1.00 94.31 86 PRO A N 1
ATOM 690 C CA . PRO A 1 86 ? 10.334 2.299 -10.962 1.00 94.31 86 PRO A CA 1
ATOM 691 C C . PRO A 1 86 ? 9.121 1.371 -11.182 1.00 94.31 86 PRO A C 1
ATOM 693 O O . PRO A 1 86 ? 7.976 1.729 -10.919 1.00 94.31 86 PRO A O 1
ATOM 696 N N . LEU A 1 87 ? 9.351 0.153 -11.676 1.00 94.50 87 LEU A N 1
ATOM 697 C CA . LEU A 1 87 ? 8.316 -0.803 -12.061 1.00 94.50 87 LEU A CA 1
ATOM 698 C C . LEU A 1 87 ? 7.388 -1.171 -10.892 1.00 94.50 87 LEU A C 1
ATOM 700 O O . LEU A 1 87 ? 6.174 -1.230 -11.079 1.00 94.50 87 LEU A O 1
ATOM 704 N N . VAL A 1 88 ? 7.923 -1.399 -9.688 1.00 94.69 88 VAL A N 1
ATOM 705 C CA . VAL A 1 88 ? 7.111 -1.734 -8.497 1.00 94.69 88 VAL A CA 1
ATOM 706 C C . VAL A 1 88 ? 6.205 -0.577 -8.086 1.00 94.69 88 VAL A C 1
ATOM 708 O O . VAL A 1 88 ? 5.026 -0.806 -7.814 1.00 94.69 88 VAL A O 1
ATOM 711 N N . GLN A 1 89 ? 6.718 0.654 -8.095 1.00 94.69 89 GLN A N 1
ATOM 712 C CA . GLN A 1 89 ? 5.919 1.851 -7.831 1.00 94.69 89 GLN A CA 1
ATOM 713 C C . GLN A 1 89 ? 4.813 2.008 -8.880 1.00 94.69 89 GLN A C 1
ATOM 715 O O . GLN A 1 89 ? 3.645 2.146 -8.532 1.00 94.69 89 GLN A O 1
ATOM 720 N N . MET A 1 90 ? 5.150 1.855 -10.165 1.00 94.25 90 MET A N 1
ATOM 721 C CA . MET A 1 90 ? 4.174 1.902 -11.255 1.00 94.25 90 MET A CA 1
ATOM 722 C C . MET A 1 90 ? 3.070 0.841 -11.088 1.00 94.25 90 MET A C 1
ATOM 724 O O . MET A 1 90 ? 1.894 1.120 -11.346 1.00 94.25 90 MET A O 1
ATOM 728 N N . TYR A 1 91 ? 3.417 -0.374 -10.641 1.00 94.44 91 TYR A N 1
ATOM 729 C CA . TYR A 1 91 ? 2.436 -1.402 -10.291 1.00 94.44 91 TYR A CA 1
ATOM 730 C C . TYR A 1 91 ? 1.553 -0.977 -9.114 1.00 94.44 91 TYR A C 1
ATOM 732 O O . TYR A 1 91 ? 0.331 -1.111 -9.203 1.00 94.44 91 TYR A O 1
ATOM 740 N N . ALA A 1 92 ? 2.148 -0.492 -8.022 1.00 94.25 92 ALA A N 1
ATOM 741 C CA . ALA A 1 92 ? 1.422 -0.071 -6.828 1.00 94.25 92 ALA A CA 1
ATOM 742 C C . ALA A 1 92 ? 0.407 1.035 -7.153 1.00 94.25 92 ALA A C 1
ATOM 744 O O . ALA A 1 92 ? -0.774 0.885 -6.832 1.00 94.25 92 ALA A O 1
ATOM 745 N N . ASP A 1 93 ? 0.836 2.057 -7.895 1.00 93.81 93 ASP A N 1
ATOM 746 C CA . ASP A 1 93 ? 0.002 3.181 -8.321 1.00 93.81 93 ASP A CA 1
ATOM 747 C C . ASP A 1 93 ? -1.145 2.724 -9.221 1.00 93.81 93 ASP A C 1
ATOM 749 O O . ASP A 1 93 ? -2.296 3.128 -9.046 1.00 93.81 93 ASP A O 1
ATOM 753 N N . ARG A 1 94 ? -0.870 1.829 -10.181 1.00 93.62 94 ARG A N 1
ATOM 754 C CA . ARG A 1 94 ? -1.929 1.345 -11.073 1.00 93.62 94 ARG A CA 1
ATOM 755 C C . ARG A 1 94 ? -2.963 0.506 -10.348 1.00 93.62 94 ARG A C 1
ATOM 757 O O . ARG A 1 94 ? -4.151 0.564 -10.671 1.00 93.62 94 ARG A O 1
ATOM 764 N N . LEU A 1 95 ? -2.497 -0.350 -9.451 1.00 94.06 95 LEU A N 1
ATOM 765 C CA . LEU A 1 95 ? -3.336 -1.306 -8.746 1.00 94.06 95 LEU A CA 1
ATOM 766 C C . LEU A 1 95 ? -4.062 -0.659 -7.557 1.00 94.06 95 LEU A C 1
ATOM 768 O O . LEU A 1 95 ? -5.021 -1.257 -7.062 1.00 94.06 95 LEU A O 1
ATOM 772 N N . GLY A 1 96 ? -3.651 0.554 -7.163 1.00 94.25 96 GLY A N 1
ATOM 773 C CA . GLY A 1 96 ? -4.259 1.440 -6.168 1.00 94.25 96 GLY A CA 1
ATOM 774 C C . GLY A 1 96 ? -5.614 2.007 -6.590 1.00 94.25 96 GLY A C 1
ATOM 775 O O . GLY A 1 96 ? -5.783 3.206 -6.787 1.00 94.25 96 GLY A O 1
ATOM 776 N N . VAL A 1 97 ? -6.594 1.128 -6.791 1.00 93.62 97 VAL A N 1
ATOM 777 C CA . VAL A 1 97 ? -7.921 1.482 -7.315 1.00 93.62 97 VAL A CA 1
ATOM 778 C C . VAL A 1 97 ? -8.994 1.581 -6.232 1.00 93.62 97 VAL A C 1
ATOM 780 O O . VAL A 1 97 ? -10.106 2.037 -6.502 1.00 93.62 97 VAL A O 1
ATOM 783 N N . VAL A 1 98 ? -8.729 1.129 -5.006 1.00 94.94 98 VAL A N 1
ATOM 784 C CA . VAL A 1 98 ? -9.727 1.112 -3.931 1.00 94.94 98 VAL A CA 1
ATOM 785 C C . VAL A 1 98 ? -9.920 2.503 -3.349 1.00 94.94 98 VAL A C 1
ATOM 787 O O . VAL A 1 98 ? -11.074 2.935 -3.292 1.00 94.94 98 VAL A O 1
ATOM 790 N N . PHE A 1 99 ? -8.825 3.185 -3.008 1.00 96.00 99 PHE A N 1
ATOM 791 C CA . PHE A 1 99 ? -8.770 4.512 -2.388 1.00 96.00 99 PHE A CA 1
ATOM 792 C C . PHE A 1 99 ? -8.210 5.588 -3.330 1.00 96.00 99 PHE A C 1
ATOM 794 O O . PHE A 1 99 ? -7.675 6.604 -2.888 1.00 96.00 99 PHE A O 1
ATOM 801 N N . HIS A 1 100 ? -8.389 5.398 -4.642 1.00 92.31 100 HIS A N 1
ATOM 802 C CA . HIS A 1 100 ? -8.152 6.448 -5.643 1.00 92.31 100 HIS A CA 1
ATOM 803 C C . HIS A 1 100 ? -8.952 7.733 -5.344 1.00 92.31 100 HIS A C 1
ATOM 805 O O . HIS A 1 100 ? -8.557 8.824 -5.745 1.00 92.31 100 HIS A O 1
ATOM 811 N N . GLN A 1 101 ? -10.070 7.592 -4.625 1.00 91.00 101 GLN A N 1
ATOM 812 C CA . GLN A 1 101 ? -10.785 8.657 -3.934 1.00 91.00 101 GLN A CA 1
ATOM 813 C C . GLN A 1 101 ? -11.075 8.214 -2.496 1.00 91.00 101 GLN A C 1
ATOM 815 O O . GLN A 1 101 ? -11.223 7.014 -2.227 1.00 91.00 101 GLN A O 1
ATOM 820 N N . LEU A 1 102 ? -11.161 9.181 -1.580 1.00 93.31 102 LEU A N 1
ATOM 821 C CA . LEU A 1 102 ? -11.499 8.920 -0.185 1.00 93.31 102 LEU A CA 1
ATOM 822 C C . LEU A 1 102 ? -12.912 8.303 -0.107 1.00 93.31 102 LEU A C 1
ATOM 824 O O . LEU A 1 102 ? -13.843 8.838 -0.712 1.00 93.31 102 LEU A O 1
ATOM 828 N N . PRO A 1 103 ? -13.099 7.172 0.596 1.00 95.88 103 PRO A N 1
ATOM 829 C CA . PRO A 1 103 ? -14.425 6.610 0.793 1.00 95.88 103 PRO A CA 1
ATOM 830 C C . PRO A 1 103 ? -15.242 7.512 1.722 1.00 95.88 103 PRO A C 1
ATOM 832 O O . PRO A 1 103 ? -14.712 8.072 2.682 1.00 95.88 103 PRO A O 1
ATOM 835 N N . GLU A 1 104 ? -16.550 7.591 1.493 1.00 95.88 104 GLU A N 1
ATOM 836 C CA . GLU A 1 104 ? -17.451 8.220 2.452 1.00 95.88 104 GLU A CA 1
ATOM 837 C C . GLU A 1 104 ? -17.499 7.346 3.708 1.00 95.88 104 GLU A C 1
ATOM 839 O O . GLU A 1 104 ? -17.742 6.134 3.644 1.00 95.88 104 GLU A O 1
ATOM 844 N N . THR A 1 105 ? -17.239 7.959 4.860 1.00 97.31 105 THR A N 1
ATOM 845 C CA . THR A 1 105 ? -17.306 7.285 6.155 1.00 97.31 105 THR A CA 1
ATOM 846 C C . THR A 1 105 ? -18.322 7.975 7.045 1.00 97.31 105 THR A C 1
ATOM 848 O O . THR A 1 105 ? -18.402 9.200 7.102 1.00 97.31 105 THR A O 1
ATOM 851 N N . TYR A 1 106 ? -19.121 7.177 7.737 1.00 97.62 106 TYR A N 1
ATOM 852 C CA . TYR A 1 106 ? -20.162 7.663 8.632 1.00 97.62 106 TYR A CA 1
ATOM 853 C C . TYR A 1 106 ? -20.350 6.679 9.776 1.00 97.62 106 TYR A C 1
ATOM 855 O O . TYR A 1 106 ? -20.032 5.495 9.659 1.00 97.62 106 TYR A O 1
ATOM 863 N N . LEU A 1 107 ? -20.863 7.164 10.895 1.00 98.31 107 LEU A N 1
ATOM 864 C CA . LEU A 1 107 ? -21.169 6.334 12.043 1.00 98.31 107 LEU A CA 1
ATOM 865 C C . LEU A 1 107 ? -22.583 5.775 11.933 1.00 98.31 107 LEU A C 1
ATOM 867 O O . LEU A 1 107 ? -23.501 6.407 11.409 1.00 98.31 107 LEU A O 1
ATOM 871 N N . VAL A 1 108 ? -22.737 4.556 12.424 1.00 98.19 108 VAL A N 1
ATOM 872 C CA . VAL A 1 108 ? -23.983 3.800 12.410 1.00 98.19 108 VAL A CA 1
ATOM 873 C C . VAL A 1 108 ? -24.263 3.323 13.829 1.00 98.19 108 VAL A C 1
ATOM 875 O O . VAL A 1 108 ? -23.346 2.837 14.489 1.00 98.19 108 VAL A O 1
ATOM 878 N N . ASP A 1 109 ? -25.498 3.471 14.302 1.00 97.56 109 ASP A N 1
ATOM 879 C CA . ASP A 1 109 ? -25.927 2.979 15.614 1.00 97.56 109 ASP A CA 1
ATOM 880 C C . ASP A 1 109 ? -26.057 1.440 15.662 1.00 97.56 109 ASP A C 1
ATOM 882 O O . ASP A 1 109 ? -25.851 0.737 14.667 1.00 97.56 109 ASP A O 1
ATOM 886 N N . GLY A 1 110 ? -26.414 0.901 16.833 1.00 95.50 110 GLY A N 1
ATOM 887 C CA . GLY A 1 110 ? -26.616 -0.540 17.024 1.00 95.50 110 GLY A CA 1
ATOM 888 C C . GLY A 1 110 ? -27.758 -1.137 16.186 1.00 95.50 110 GLY A C 1
ATOM 889 O O . GLY A 1 110 ? -27.766 -2.345 15.951 1.00 95.50 110 GLY A O 1
ATOM 890 N N . ASP A 1 111 ? -28.678 -0.304 15.686 1.00 96.94 111 ASP A N 1
ATOM 891 C CA . ASP A 1 111 ? -29.791 -0.704 14.815 1.00 96.94 111 ASP A CA 1
ATOM 892 C C . ASP A 1 111 ? -29.416 -0.668 13.323 1.00 96.94 111 ASP A C 1
ATOM 894 O O . ASP A 1 111 ? -30.228 -1.020 12.460 1.00 96.94 111 ASP A O 1
ATOM 898 N N . GLY A 1 112 ? -28.195 -0.244 12.984 1.00 96.19 112 GLY A N 1
ATOM 899 C CA . GLY A 1 112 ? -27.760 -0.122 11.598 1.00 96.19 112 GLY A CA 1
ATOM 900 C C . GLY A 1 112 ? -28.175 1.192 10.925 1.00 96.19 112 GLY A C 1
ATOM 901 O O . GLY A 1 112 ? -28.012 1.317 9.708 1.00 96.19 112 GLY A O 1
ATOM 902 N N . LYS A 1 113 ? -28.697 2.177 11.667 1.00 97.62 113 LYS A N 1
ATOM 903 C CA . LYS A 1 113 ? -29.073 3.491 11.127 1.00 97.62 113 LYS A CA 1
ATOM 904 C C . LYS A 1 113 ? -27.899 4.460 11.204 1.00 97.62 113 LYS A C 1
ATOM 906 O O . LYS A 1 113 ? -27.188 4.521 12.203 1.00 97.62 113 LYS A O 1
ATOM 911 N N . ARG A 1 114 ? -27.697 5.232 10.132 1.00 97.56 114 ARG A N 1
ATOM 912 C CA . ARG A 1 114 ? -26.694 6.306 10.091 1.00 97.56 114 ARG A CA 1
ATOM 913 C C . ARG A 1 114 ? -27.017 7.333 11.178 1.00 97.56 114 ARG A C 1
ATOM 915 O O . ARG A 1 114 ? -28.163 7.773 11.270 1.00 97.56 114 ARG A O 1
ATOM 922 N N . LEU A 1 115 ? -26.016 7.690 11.981 1.00 97.69 115 LEU A N 1
ATOM 923 C CA . LEU A 1 115 ? -26.158 8.758 12.964 1.00 97.69 115 LEU A CA 1
ATOM 924 C C . LEU A 1 115 ? -26.411 10.096 12.247 1.00 97.69 115 LEU A C 1
ATOM 926 O O . LEU A 1 115 ? -25.822 10.330 11.185 1.00 97.69 115 LEU A O 1
ATOM 930 N N . PRO A 1 116 ? -27.271 10.969 12.800 1.00 97.31 116 PRO A N 1
ATOM 931 C CA . PRO A 1 116 ? -27.443 12.329 12.301 1.00 97.31 116 PRO A CA 1
ATOM 932 C C . PRO A 1 116 ? -26.115 13.098 12.241 1.00 97.31 116 PRO A C 1
ATOM 934 O O . PRO A 1 116 ? -25.219 12.867 13.053 1.00 97.31 116 PRO A O 1
ATOM 937 N N . GLU A 1 117 ? -25.980 14.031 11.297 1.00 96.06 117 GLU A N 1
ATOM 938 C CA . GLU A 1 117 ? -24.752 14.831 11.141 1.00 96.06 117 GLU A CA 1
ATOM 939 C C . GLU A 1 117 ? -24.478 15.755 12.336 1.00 96.06 117 GLU A C 1
ATOM 941 O O . GLU A 1 117 ? -23.328 16.104 12.595 1.00 96.06 117 GLU A O 1
ATOM 946 N N . ASP A 1 118 ? -25.520 16.119 13.085 1.00 97.12 118 ASP A N 1
ATOM 947 C CA . ASP A 1 118 ? -25.446 16.903 14.316 1.00 97.12 118 ASP A CA 1
ATOM 948 C C . ASP A 1 118 ? -25.146 16.059 15.569 1.00 97.12 118 ASP A C 1
ATOM 950 O O . ASP A 1 118 ? -24.927 16.621 16.647 1.00 97.12 118 ASP A O 1
ATOM 954 N N . ASP A 1 119 ? -25.078 14.726 15.454 1.00 98.12 119 ASP A N 1
ATOM 955 C CA . ASP A 1 119 ? -24.669 13.864 16.562 1.00 98.12 119 ASP A CA 1
ATOM 956 C C . ASP A 1 119 ? -23.219 14.167 16.969 1.00 98.12 119 ASP A C 1
ATOM 958 O O . ASP A 1 119 ? -22.296 14.207 16.150 1.00 98.12 119 ASP A O 1
ATOM 962 N N . ALA A 1 120 ? -22.992 14.349 18.271 1.00 98.19 120 ALA A N 1
ATOM 963 C CA . ALA A 1 120 ? -21.684 14.722 18.801 1.00 98.19 120 ALA A CA 1
ATOM 964 C C . ALA A 1 120 ? -20.572 13.709 18.460 1.00 98.19 120 ALA A C 1
ATOM 966 O O . ALA A 1 120 ? -19.406 14.100 18.368 1.00 98.19 120 ALA A O 1
ATOM 967 N N . GLN A 1 121 ? -20.904 12.426 18.280 1.00 98.25 121 GLN A N 1
ATOM 968 C CA . GLN A 1 121 ? -19.956 11.390 17.866 1.00 98.25 121 GLN A CA 1
ATOM 969 C C . GLN A 1 121 ? -19.651 11.481 16.373 1.00 98.25 121 GLN A C 1
ATOM 971 O O . GLN A 1 121 ? -18.497 11.311 15.989 1.00 98.25 121 GLN A O 1
ATOM 976 N N . GLN A 1 122 ? -20.648 11.785 15.538 1.00 98.00 122 GLN A N 1
ATOM 977 C CA . GLN A 1 122 ? -20.446 11.981 14.101 1.00 98.00 122 GLN A CA 1
ATOM 978 C C . GLN A 1 122 ? -19.571 13.216 13.845 1.00 98.00 122 GLN A C 1
ATOM 980 O O . GLN A 1 122 ? -18.597 13.126 13.101 1.00 98.00 122 GLN A O 1
ATOM 985 N N . ILE A 1 123 ? -19.830 14.327 14.547 1.00 98.12 123 ILE A N 1
ATOM 986 C CA . ILE A 1 123 ? -18.981 15.531 14.512 1.00 98.12 123 ILE A CA 1
ATOM 987 C C . ILE A 1 123 ? -17.552 15.206 14.970 1.00 98.12 123 ILE A C 1
ATOM 989 O O . ILE A 1 123 ? -16.581 15.686 14.381 1.00 98.12 123 ILE A O 1
ATOM 993 N N . GLN A 1 124 ? -17.403 14.402 16.029 1.00 98.19 124 GLN A N 1
ATOM 994 C CA . GLN A 1 124 ? -16.084 13.983 16.501 1.00 98.19 124 GLN A CA 1
ATOM 995 C C . GLN A 1 124 ? -15.363 13.115 15.466 1.00 98.19 124 GLN A C 1
ATOM 997 O O . GLN A 1 124 ? -14.178 13.337 15.238 1.00 98.19 124 GLN A O 1
ATOM 1002 N N . TRP A 1 125 ? -16.062 12.191 14.804 1.00 98.12 125 TRP A N 1
ATOM 1003 C CA . TRP A 1 125 ? -15.478 11.369 13.749 1.00 98.12 125 TRP A CA 1
ATOM 1004 C C . TRP A 1 125 ? -15.036 12.207 12.551 1.00 98.12 125 TRP A C 1
ATOM 1006 O O . TRP A 1 125 ? -13.926 12.012 12.076 1.00 98.12 125 TRP A O 1
ATOM 1016 N N . SER A 1 126 ? -15.822 13.195 12.114 1.00 97.19 126 SER A N 1
ATOM 1017 C CA . SER A 1 126 ? -15.397 14.121 11.054 1.00 97.19 126 SER A CA 1
ATOM 1018 C C . SER A 1 126 ? -14.097 14.855 11.410 1.00 97.19 126 SER A C 1
ATOM 1020 O O . SER A 1 126 ? -13.185 14.922 10.590 1.00 97.19 126 SER A O 1
ATOM 1022 N N . ARG A 1 127 ? -13.959 15.328 12.659 1.00 97.50 127 ARG A N 1
ATOM 1023 C CA . ARG A 1 127 ? -12.701 15.931 13.149 1.00 97.50 127 ARG A CA 1
ATOM 1024 C C . ARG A 1 127 ? -11.555 14.928 13.185 1.00 97.50 127 ARG A C 1
ATOM 1026 O O . ARG A 1 127 ? -10.413 15.287 12.904 1.00 97.50 127 ARG A O 1
ATOM 1033 N N . ASP A 1 128 ? -11.854 13.688 13.558 1.00 97.44 128 ASP A N 1
ATOM 1034 C CA . ASP A 1 128 ? -10.865 12.622 13.593 1.00 97.44 128 ASP A CA 1
ATOM 1035 C C . ASP A 1 128 ? -10.379 12.334 12.168 1.00 97.44 128 ASP A C 1
ATOM 1037 O O . ASP A 1 128 ? -9.181 12.431 11.944 1.00 97.44 128 ASP A O 1
ATOM 1041 N N . VAL A 1 129 ? -11.271 12.125 11.193 1.00 96.88 129 VAL A N 1
ATOM 1042 C CA . VAL A 1 129 ? -10.947 11.929 9.764 1.00 96.88 129 VAL A CA 1
ATOM 1043 C C . VAL A 1 129 ? -9.984 12.998 9.238 1.00 96.88 129 VAL A C 1
ATOM 1045 O O . VAL A 1 129 ? -8.972 12.648 8.630 1.00 96.88 129 VAL A O 1
ATOM 1048 N N . GLU A 1 130 ? -10.253 14.277 9.519 1.00 96.19 130 GLU A N 1
ATOM 1049 C CA . GLU A 1 130 ? -9.362 15.387 9.155 1.00 96.19 130 GLU A CA 1
ATOM 1050 C C . GLU A 1 130 ? -8.005 15.286 9.865 1.00 96.19 130 GLU A C 1
ATOM 1052 O O . GLU A 1 130 ? -6.956 15.389 9.236 1.00 96.19 130 GLU A O 1
ATOM 1057 N N . SER A 1 131 ? -8.003 15.055 11.182 1.00 95.56 131 SER A N 1
ATOM 1058 C CA . SER A 1 131 ? -6.770 14.990 11.978 1.00 95.56 131 SER A CA 1
ATOM 1059 C C . SER A 1 131 ? -5.884 13.777 11.676 1.00 95.56 131 SER A C 1
ATOM 1061 O O . SER A 1 131 ? -4.673 13.825 11.906 1.00 95.56 131 SER A O 1
ATOM 1063 N N . LEU A 1 132 ? -6.503 12.693 11.206 1.00 96.44 132 LEU A N 1
ATOM 1064 C CA . LEU A 1 132 ? -5.856 11.450 10.816 1.00 96.44 132 LEU A CA 1
ATOM 1065 C C . LEU A 1 132 ? -5.173 11.571 9.450 1.00 96.44 132 LEU A C 1
ATOM 1067 O O . LEU A 1 132 ? -4.344 10.716 9.151 1.00 96.44 132 LEU A O 1
ATOM 1071 N N . GLU A 1 133 ? -5.535 12.575 8.637 1.00 97.00 133 GLU A N 1
ATOM 1072 C CA . GLU A 1 133 ? -5.218 12.612 7.201 1.00 97.00 133 GLU A CA 1
ATOM 1073 C C . GLU A 1 133 ? -5.630 11.279 6.556 1.00 97.00 133 GLU A C 1
ATOM 1075 O O . GLU A 1 133 ? -4.821 10.550 5.975 1.00 97.00 133 GLU A O 1
ATOM 1080 N N . LEU A 1 134 ? -6.894 10.888 6.787 1.00 96.38 134 LEU A N 1
ATOM 1081 C CA . LEU A 1 134 ? -7.376 9.537 6.495 1.00 96.38 134 LEU A CA 1
ATOM 1082 C C . LEU A 1 134 ? -7.128 9.135 5.033 1.00 96.38 134 LEU A C 1
ATOM 1084 O O . LEU A 1 134 ? -6.803 7.984 4.767 1.00 96.38 134 LEU A O 1
ATOM 1088 N N . ASP A 1 135 ? -7.242 10.067 4.091 1.00 96.19 135 ASP A N 1
ATOM 1089 C CA . ASP A 1 135 ? -6.945 9.849 2.675 1.00 96.19 135 ASP A CA 1
ATOM 1090 C C . ASP A 1 135 ? -5.495 9.405 2.452 1.00 96.19 135 ASP A C 1
ATOM 1092 O O . ASP A 1 135 ? -5.265 8.366 1.828 1.00 96.19 135 ASP A O 1
ATOM 1096 N N . VAL A 1 136 ? -4.533 10.120 3.038 1.00 96.56 136 VAL A N 1
ATOM 1097 C CA . VAL A 1 136 ? -3.102 9.803 2.959 1.00 96.56 136 VAL A CA 1
ATOM 1098 C C . VAL A 1 136 ? -2.817 8.438 3.579 1.00 96.56 136 VAL A C 1
ATOM 1100 O O . VAL A 1 136 ? -2.109 7.621 2.984 1.00 96.56 136 VAL A O 1
ATOM 1103 N N . GLN A 1 137 ? -3.397 8.143 4.746 1.00 97.56 137 GLN A N 1
ATOM 1104 C CA . GLN A 1 137 ? -3.179 6.862 5.429 1.00 97.56 137 GLN A CA 1
ATOM 1105 C C . GLN A 1 137 ? -3.761 5.681 4.642 1.00 97.56 137 GLN A C 1
ATOM 1107 O O . GLN A 1 137 ? -3.121 4.634 4.525 1.00 97.56 137 GLN A O 1
ATOM 1112 N N . LEU A 1 138 ? -4.954 5.840 4.059 1.00 97.62 138 LEU A N 1
ATOM 1113 C CA . LEU A 1 138 ? -5.588 4.801 3.246 1.00 97.62 138 LEU A CA 1
ATOM 1114 C C . LEU A 1 138 ? -4.841 4.555 1.934 1.00 97.62 138 LEU A C 1
ATOM 1116 O O . LEU A 1 138 ? -4.640 3.396 1.565 1.00 97.62 138 LEU A O 1
ATOM 1120 N N . GLN A 1 139 ? -4.391 5.617 1.262 1.00 96.56 139 GLN A N 1
ATOM 1121 C CA . GLN A 1 139 ? -3.572 5.508 0.054 1.00 96.56 139 GLN A CA 1
ATOM 1122 C C . GLN A 1 139 ? -2.217 4.864 0.347 1.00 96.56 139 GLN A C 1
ATOM 1124 O O . GLN A 1 139 ? -1.788 3.991 -0.402 1.00 96.56 139 GLN A O 1
ATOM 1129 N N . THR A 1 140 ? -1.580 5.218 1.467 1.00 96.44 140 THR A N 1
ATOM 1130 C CA . THR A 1 140 ? -0.321 4.598 1.910 1.00 96.44 140 THR A CA 1
ATOM 1131 C C . THR A 1 140 ? -0.517 3.106 2.169 1.00 96.44 140 THR A C 1
ATOM 1133 O O . THR A 1 140 ? 0.190 2.275 1.599 1.00 96.44 140 THR A O 1
ATOM 1136 N N . ALA A 1 141 ? -1.538 2.742 2.954 1.00 97.75 141 ALA A N 1
ATOM 1137 C CA . ALA A 1 141 ? -1.854 1.349 3.249 1.00 97.75 141 ALA A CA 1
ATOM 1138 C C . ALA A 1 141 ? -2.157 0.538 1.977 1.00 97.75 141 ALA A C 1
ATOM 1140 O O . ALA A 1 141 ? -1.700 -0.598 1.840 1.00 97.75 141 ALA A O 1
ATOM 1141 N N . GLU A 1 142 ? -2.911 1.100 1.028 1.00 97.50 142 GLU A N 1
ATOM 1142 C CA . GLU A 1 142 ? -3.182 0.437 -0.247 1.00 97.50 142 GLU A CA 1
ATOM 1143 C C . GLU A 1 142 ? -1.946 0.334 -1.137 1.00 97.50 142 GLU A C 1
ATOM 1145 O O . GLU A 1 142 ? -1.707 -0.749 -1.669 1.00 97.50 142 GLU A O 1
ATOM 1150 N N . SER A 1 143 ? -1.158 1.400 -1.277 1.00 96.12 143 SER A N 1
ATOM 1151 C CA . SER A 1 143 ? 0.079 1.396 -2.062 1.00 96.12 143 SER A CA 1
ATOM 1152 C C . SER A 1 143 ? 1.028 0.308 -1.562 1.00 96.12 143 SER A C 1
ATOM 1154 O O . SER A 1 143 ? 1.474 -0.537 -2.336 1.00 96.12 143 SER A O 1
ATOM 1156 N N . TRP A 1 144 ? 1.224 0.217 -0.247 1.00 97.06 144 TRP A N 1
ATOM 1157 C CA . TRP A 1 144 ? 2.065 -0.801 0.379 1.00 97.06 144 TRP A CA 1
ATOM 1158 C C . TRP A 1 144 ? 1.503 -2.220 0.236 1.00 97.06 144 TRP A C 1
ATOM 1160 O O . TRP A 1 144 ? 2.232 -3.163 -0.062 1.00 97.06 144 TRP A O 1
ATOM 1170 N N . ILE A 1 145 ? 0.191 -2.419 0.382 1.00 97.00 145 ILE A N 1
ATOM 1171 C CA . ILE A 1 145 ? -0.414 -3.730 0.095 1.00 97.00 145 ILE A CA 1
ATOM 1172 C C . ILE A 1 145 ? -0.207 -4.104 -1.378 1.00 97.00 145 ILE A C 1
ATOM 1174 O O . ILE A 1 145 ? 0.113 -5.258 -1.694 1.00 97.00 145 ILE A O 1
ATOM 1178 N N . ASN A 1 146 ? -0.385 -3.137 -2.278 1.00 94.81 146 ASN A N 1
ATOM 1179 C CA . ASN A 1 146 ? -0.290 -3.345 -3.710 1.00 94.81 146 ASN A CA 1
ATOM 1180 C C . ASN A 1 146 ? 1.143 -3.451 -4.213 1.00 94.81 146 ASN A C 1
ATOM 1182 O O . ASN A 1 146 ? 1.290 -4.100 -5.232 1.00 94.81 146 ASN A O 1
ATOM 1186 N N . SER A 1 147 ? 2.169 -2.963 -3.508 1.00 90.81 147 SER A N 1
ATOM 1187 C CA . SER A 1 147 ? 3.599 -3.039 -3.877 1.00 90.81 147 SER A CA 1
ATOM 1188 C C . SER A 1 147 ? 4.208 -4.444 -3.861 1.00 90.81 147 SER A C 1
ATOM 1190 O O . SER A 1 147 ? 5.407 -4.639 -4.050 1.00 90.81 147 SER A O 1
ATOM 1192 N N . GLY A 1 148 ? 3.384 -5.456 -3.603 1.00 91.69 148 GLY A N 1
ATOM 1193 C CA . GLY A 1 148 ? 3.822 -6.830 -3.445 1.00 91.69 148 GLY A CA 1
ATOM 1194 C C . GLY A 1 148 ? 4.054 -7.233 -1.992 1.00 91.69 148 GLY A C 1
ATOM 1195 O O . GLY A 1 148 ? 4.230 -8.428 -1.766 1.00 91.69 148 GLY A O 1
ATOM 1196 N N . MET A 1 149 ? 3.963 -6.330 -1.005 1.00 96.25 149 MET A N 1
ATOM 1197 C CA . MET A 1 149 ? 3.970 -6.733 0.413 1.00 96.25 149 MET A CA 1
ATOM 1198 C C . MET A 1 149 ? 2.681 -7.468 0.818 1.00 96.25 149 MET A C 1
ATOM 1200 O O . MET A 1 149 ? 2.710 -8.306 1.717 1.00 96.25 149 MET A O 1
ATOM 1204 N N . ARG A 1 150 ? 1.558 -7.210 0.123 1.00 96.81 150 ARG A N 1
ATOM 1205 C CA . ARG A 1 150 ? 0.240 -7.879 0.262 1.00 96.81 150 ARG A CA 1
ATOM 1206 C C . ARG A 1 150 ? -0.463 -7.718 1.616 1.00 96.81 150 ARG A C 1
ATOM 1208 O O . ARG A 1 150 ? -1.620 -8.126 1.759 1.00 96.81 150 ARG A O 1
ATOM 1215 N N . GLN A 1 151 ? 0.198 -7.113 2.592 1.00 97.81 151 GLN A N 1
ATOM 1216 C CA . GLN A 1 151 ? -0.355 -6.785 3.896 1.00 97.81 151 GLN A CA 1
ATOM 1217 C C . GLN A 1 151 ? 0.348 -5.568 4.495 1.00 97.81 151 GLN A C 1
ATOM 1219 O O . GLN A 1 151 ? 1.476 -5.279 4.116 1.00 97.81 151 GLN A O 1
ATOM 1224 N N . VAL A 1 152 ? -0.308 -4.900 5.439 1.00 98.25 152 VAL A N 1
ATOM 1225 C CA . VAL A 1 152 ? 0.253 -3.867 6.328 1.00 98.25 152 VAL A CA 1
ATOM 1226 C C . VAL A 1 152 ? -0.464 -3.931 7.674 1.00 98.25 152 VAL A C 1
ATOM 1228 O O . VAL A 1 152 ? -1.452 -4.662 7.822 1.00 98.25 152 VAL A O 1
ATOM 1231 N N . PHE A 1 153 ? 0.001 -3.162 8.651 1.00 98.38 153 PHE A N 1
ATOM 1232 C CA . PHE A 1 153 ? -0.693 -2.994 9.922 1.00 98.38 153 PHE A CA 1
ATOM 1233 C C . PHE A 1 153 ? -1.056 -1.534 10.121 1.00 98.38 153 PHE A C 1
ATOM 1235 O O . PHE A 1 153 ? -0.276 -0.654 9.790 1.00 98.38 153 PHE A O 1
ATOM 1242 N N . VAL A 1 154 ? -2.239 -1.278 10.662 1.00 98.38 154 VAL A N 1
ATOM 1243 C CA . VAL A 1 154 ? -2.682 0.069 11.019 1.00 98.38 154 VAL A CA 1
ATOM 1244 C C . VAL A 1 154 ? -2.859 0.117 12.525 1.00 98.38 154 VAL A C 1
ATOM 1246 O O . VAL A 1 154 ? -3.613 -0.687 13.082 1.00 98.38 154 VAL A O 1
ATOM 1249 N N . GLN A 1 155 ? -2.165 1.050 13.168 1.00 98.06 155 GLN A N 1
ATOM 1250 C CA . GLN A 1 155 ? -2.200 1.262 14.606 1.00 98.06 155 GLN A CA 1
ATOM 1251 C C . GLN A 1 155 ? -2.811 2.630 14.935 1.00 98.06 155 GLN A C 1
ATOM 1253 O O . GLN A 1 155 ? -2.174 3.658 14.711 1.00 98.06 155 GLN A O 1
ATOM 1258 N N . PRO A 1 156 ? -4.024 2.685 15.512 1.00 98.19 156 PRO A N 1
ATOM 1259 C CA . PRO A 1 156 ? -4.501 3.887 16.178 1.00 98.19 156 PRO A CA 1
ATOM 1260 C C . PRO A 1 156 ? -3.642 4.175 17.418 1.00 98.19 156 PRO A C 1
ATOM 1262 O O . PRO A 1 156 ? -3.571 3.357 18.336 1.00 98.19 156 PRO A O 1
ATOM 1265 N N . CYS A 1 157 ? -2.978 5.327 17.461 1.00 96.31 157 CYS A N 1
ATOM 1266 C CA . CYS A 1 157 ? -2.069 5.702 18.546 1.00 96.31 157 CYS A CA 1
ATOM 1267 C C . CYS A 1 157 ? -2.156 7.198 18.878 1.00 96.31 157 CYS A C 1
ATOM 1269 O O . CYS A 1 157 ? -2.673 8.000 18.099 1.00 96.31 157 CYS A O 1
ATOM 1271 N N . ILE A 1 158 ? -1.650 7.588 20.054 1.00 95.56 158 ILE A N 1
ATOM 1272 C CA . ILE A 1 158 ? -1.458 9.002 20.393 1.00 95.56 158 ILE A CA 1
ATOM 1273 C C . ILE A 1 158 ? -0.038 9.410 20.031 1.00 95.56 158 ILE A C 1
ATOM 1275 O O . ILE A 1 158 ? 0.930 8.946 20.633 1.00 95.56 158 ILE A O 1
ATOM 1279 N N . ARG A 1 159 ? 0.087 10.338 19.084 1.00 91.25 159 ARG A N 1
ATOM 1280 C CA . ARG A 1 159 ? 1.363 10.913 18.665 1.00 91.25 159 ARG A CA 1
ATOM 1281 C C . ARG A 1 159 ? 1.301 12.423 18.814 1.00 91.25 159 ARG A C 1
ATOM 1283 O O . ARG A 1 159 ? 0.412 13.081 18.283 1.00 91.25 159 ARG A O 1
ATOM 1290 N N . ARG A 1 160 ? 2.249 12.988 19.572 1.00 90.81 160 ARG A N 1
ATOM 1291 C CA . ARG A 1 160 ? 2.344 14.443 19.822 1.00 90.81 160 ARG A CA 1
ATOM 1292 C C . ARG A 1 160 ? 1.018 15.053 20.324 1.00 90.81 160 ARG A C 1
ATOM 1294 O O . ARG A 1 160 ? 0.631 16.140 19.904 1.00 90.81 160 ARG A O 1
ATOM 1301 N N . GLY A 1 161 ? 0.314 14.333 21.203 1.00 93.50 161 GLY A N 1
ATOM 1302 C CA . GLY A 1 161 ? -0.963 14.771 21.782 1.00 93.50 161 GLY A CA 1
ATOM 1303 C C . GLY A 1 161 ? -2.150 14.745 20.814 1.00 93.50 161 GLY A C 1
ATOM 1304 O O . GLY A 1 161 ? -3.163 15.382 21.081 1.00 93.50 161 GLY A O 1
ATOM 1305 N N . ARG A 1 162 ? -2.037 14.046 19.680 1.00 95.19 162 ARG A N 1
ATOM 1306 C CA . ARG A 1 162 ? -3.126 13.853 18.717 1.00 95.19 162 ARG A CA 1
ATOM 1307 C C . ARG A 1 162 ? -3.338 12.372 18.464 1.00 95.19 162 ARG A C 1
ATOM 1309 O O . ARG A 1 162 ? -2.384 11.599 18.473 1.00 95.19 162 ARG A O 1
ATOM 1316 N N . LEU A 1 163 ? -4.589 11.991 18.238 1.00 96.50 163 LEU A N 1
ATOM 1317 C CA . LEU A 1 163 ? -4.920 10.648 17.784 1.00 96.50 163 LEU A CA 1
ATOM 1318 C C . LEU A 1 163 ? -4.562 10.542 16.302 1.00 96.50 163 LEU A C 1
ATOM 1320 O O . LEU A 1 163 ? -4.993 11.379 15.517 1.00 96.50 163 LEU A O 1
ATOM 1324 N N . GLN A 1 164 ? -3.754 9.551 15.948 1.00 97.00 164 GLN A N 1
ATOM 1325 C CA . GLN A 1 164 ? -3.291 9.298 14.587 1.00 97.00 164 GLN A CA 1
ATOM 1326 C C . GLN A 1 164 ? -3.441 7.817 14.247 1.00 97.00 164 GLN A C 1
ATOM 1328 O O . GLN A 1 164 ? -3.553 6.971 15.137 1.00 97.00 164 GLN A O 1
ATOM 1333 N N . TRP A 1 165 ? -3.484 7.510 12.955 1.00 97.69 165 TRP A N 1
ATOM 1334 C CA . TRP A 1 165 ? -3.291 6.157 12.453 1.00 97.69 165 TRP A CA 1
ATOM 1335 C C . TRP A 1 165 ? -1.864 6.080 11.932 1.00 97.69 165 TRP A C 1
ATOM 1337 O O . TRP A 1 165 ? -1.469 6.895 11.104 1.00 97.69 165 TRP A O 1
ATOM 1347 N N . GLU A 1 166 ? -1.097 5.127 12.443 1.00 96.88 166 GLU A N 1
ATOM 1348 C CA . GLU A 1 166 ? 0.240 4.828 11.948 1.00 96.88 166 GLU A CA 1
ATOM 1349 C C . GLU A 1 166 ? 0.175 3.542 11.124 1.00 96.88 166 GLU A C 1
ATOM 1351 O O . GLU A 1 166 ? -0.326 2.514 11.590 1.00 96.88 166 GLU A O 1
ATOM 1356 N N . VAL A 1 167 ? 0.607 3.624 9.865 1.00 97.31 167 VAL A N 1
ATOM 1357 C CA . VAL A 1 167 ? 0.702 2.465 8.976 1.00 97.31 167 VAL A CA 1
ATOM 1358 C C . VAL A 1 167 ? 2.100 1.883 9.129 1.00 97.31 167 VAL A C 1
ATOM 1360 O O . VAL A 1 167 ? 3.085 2.555 8.843 1.00 97.31 167 VAL A O 1
ATOM 1363 N N . HIS A 1 168 ? 2.168 0.635 9.574 1.00 97.38 168 HIS A N 1
ATOM 1364 C CA . HIS A 1 168 ? 3.406 -0.112 9.739 1.00 97.38 168 HIS A CA 1
ATOM 1365 C C . HIS A 1 168 ? 3.596 -1.102 8.598 1.00 97.38 168 HIS A C 1
ATOM 1367 O O . HIS A 1 168 ? 2.678 -1.854 8.223 1.00 97.38 168 HIS A O 1
ATOM 1373 N N . ALA A 1 169 ? 4.816 -1.129 8.071 1.00 96.69 169 ALA A N 1
ATOM 1374 C CA . ALA A 1 169 ? 5.205 -2.099 7.071 1.00 96.69 169 ALA A CA 1
ATOM 1375 C C . ALA A 1 169 ? 5.343 -3.486 7.724 1.00 96.69 169 ALA A C 1
ATOM 1377 O O . ALA A 1 169 ? 5.650 -3.603 8.912 1.00 96.69 169 ALA A O 1
ATOM 1378 N N . PRO A 1 170 ? 5.145 -4.590 6.984 1.00 96.75 170 PRO A N 1
ATOM 1379 C CA . PRO A 1 170 ? 5.129 -5.912 7.604 1.00 96.75 170 PRO A CA 1
ATOM 1380 C C . PRO A 1 170 ? 6.453 -6.353 8.228 1.00 96.75 170 PRO A C 1
ATOM 1382 O O . PRO A 1 170 ? 6.434 -7.219 9.091 1.00 96.75 170 PRO A O 1
ATOM 1385 N N . TYR A 1 171 ? 7.582 -5.779 7.806 1.00 95.75 171 TYR A N 1
ATOM 1386 C CA . TYR A 1 171 ? 8.900 -6.051 8.386 1.00 95.75 171 TYR A CA 1
ATOM 1387 C C . TYR A 1 171 ? 9.139 -5.320 9.720 1.00 95.75 171 TYR A C 1
ATOM 1389 O O . TYR A 1 171 ? 10.114 -5.609 10.415 1.00 95.75 171 TYR A O 1
ATOM 1397 N N . GLU A 1 172 ? 8.275 -4.368 10.077 1.00 95.56 172 GLU A N 1
ATOM 1398 C CA . GLU A 1 172 ? 8.330 -3.623 11.340 1.00 95.56 172 GLU A CA 1
ATOM 1399 C C . GLU A 1 172 ? 7.563 -4.336 12.452 1.00 95.56 172 GLU A C 1
ATOM 1401 O O . GLU A 1 172 ? 7.704 -3.973 13.614 1.00 95.56 172 GLU A O 1
ATOM 1406 N N . VAL A 1 173 ? 6.752 -5.341 12.117 1.00 96.44 173 VAL A N 1
ATOM 1407 C CA . VAL A 1 173 ? 5.888 -6.038 13.068 1.00 96.44 173 VAL A CA 1
ATOM 1408 C C . VAL A 1 173 ? 6.312 -7.494 13.172 1.00 96.44 173 VAL A C 1
ATOM 1410 O O . VAL A 1 173 ? 6.401 -8.197 12.170 1.00 96.44 173 VAL A O 1
ATOM 1413 N N . ASP A 1 174 ? 6.500 -7.971 14.394 1.00 95.44 174 ASP A N 1
ATOM 1414 C CA . ASP A 1 174 ? 6.712 -9.379 14.699 1.00 95.44 174 ASP A CA 1
ATOM 1415 C C . ASP A 1 174 ? 5.486 -9.929 15.434 1.00 95.44 174 ASP A C 1
ATOM 1417 O O . ASP A 1 174 ? 4.940 -9.308 16.345 1.00 95.44 174 ASP A O 1
ATOM 1421 N N . VAL A 1 175 ? 5.021 -11.106 15.015 1.00 95.56 175 VAL A N 1
ATOM 1422 C CA . VAL A 1 175 ? 3.827 -11.753 15.575 1.00 95.56 175 VAL A CA 1
ATOM 1423 C C . VAL A 1 175 ? 4.179 -13.180 15.956 1.00 95.56 175 VAL A C 1
ATOM 1425 O O . VAL A 1 175 ? 4.527 -13.990 15.090 1.00 95.56 175 VAL A O 1
ATOM 1428 N N . ASP A 1 176 ? 4.055 -13.486 17.244 1.00 94.06 176 ASP A N 1
ATOM 1429 C CA . ASP A 1 176 ? 4.124 -14.849 17.756 1.00 94.06 176 ASP A CA 1
ATOM 1430 C C . ASP A 1 176 ? 2.789 -15.543 17.456 1.00 94.06 176 ASP A C 1
ATOM 1432 O O . ASP A 1 176 ? 1.736 -15.144 17.952 1.00 94.06 176 ASP A O 1
ATOM 1436 N N . GLN A 1 177 ? 2.799 -16.514 16.543 1.00 93.06 177 GLN A N 1
ATOM 1437 C CA . GLN A 1 177 ? 1.567 -17.104 16.022 1.00 93.06 177 GLN A CA 1
ATOM 1438 C C . GLN A 1 177 ? 0.951 -18.061 17.041 1.00 93.06 177 GLN A C 1
ATOM 1440 O O . GLN A 1 177 ? 1.588 -19.028 17.459 1.00 93.06 177 GLN A O 1
ATOM 1445 N N . ASP A 1 178 ? -0.326 -17.854 17.355 1.00 91.94 178 ASP A N 1
ATOM 1446 C CA . ASP A 1 178 ? -1.108 -18.845 18.087 1.00 91.94 178 ASP A CA 1
ATOM 1447 C C . ASP A 1 178 ? -1.315 -20.094 17.206 1.00 91.94 178 ASP A C 1
ATOM 1449 O O . ASP A 1 178 ? -1.920 -19.982 16.135 1.00 91.94 178 ASP A O 1
ATOM 1453 N N . PRO A 1 179 ? -0.845 -21.289 17.611 1.00 90.38 179 PRO A N 1
ATOM 1454 C CA . PRO A 1 179 ? -1.032 -22.510 16.831 1.00 90.38 179 PRO A CA 1
ATOM 1455 C C . PRO A 1 179 ? -2.507 -22.873 16.608 1.00 90.38 179 PRO A C 1
ATOM 1457 O O . PRO A 1 179 ? -2.817 -23.513 15.598 1.00 90.38 179 PRO A O 1
ATOM 1460 N N . ASP A 1 180 ? -3.412 -22.461 17.501 1.00 92.75 180 ASP A N 1
ATOM 1461 C CA . ASP A 1 180 ? -4.844 -22.747 17.385 1.00 92.75 180 ASP A CA 1
ATOM 1462 C C . ASP A 1 180 ? -5.545 -21.776 16.422 1.00 92.75 180 ASP A C 1
ATOM 1464 O O . ASP A 1 180 ? -6.556 -22.119 15.800 1.00 92.75 180 ASP A O 1
ATOM 1468 N N . SER A 1 181 ? -5.001 -20.567 16.260 1.00 93.44 181 SER A N 1
ATOM 1469 C CA . SER A 1 181 ? -5.539 -19.513 15.391 1.00 93.44 181 SER A CA 1
ATOM 1470 C C . SER A 1 181 ? -4.436 -18.750 14.643 1.00 93.44 181 SER A C 1
ATOM 1472 O O . SER A 1 181 ? -4.349 -17.525 14.748 1.00 93.44 181 SER A O 1
ATOM 1474 N N . PRO A 1 182 ? -3.640 -19.423 13.791 1.00 94.00 182 PRO A N 1
ATOM 1475 C CA . PRO A 1 182 ? -2.401 -18.860 13.248 1.00 94.00 182 PRO A CA 1
ATOM 1476 C C . PRO A 1 182 ? -2.623 -17.650 12.340 1.00 94.00 182 PRO A C 1
ATOM 1478 O O . PRO A 1 182 ? -1.717 -16.857 12.132 1.00 94.00 182 PRO A O 1
ATOM 1481 N N . SER A 1 183 ? -3.829 -17.470 11.796 1.00 94.62 183 SER A N 1
ATOM 1482 C CA . SER A 1 183 ? -4.158 -16.328 10.939 1.00 94.62 183 SER A CA 1
ATOM 1483 C C . SER A 1 183 ? -4.686 -15.096 11.684 1.00 94.62 183 SER A C 1
ATOM 1485 O O . SER A 1 183 ? -4.822 -14.043 11.049 1.00 94.62 183 SER A O 1
ATOM 1487 N N . ALA A 1 184 ? -5.049 -15.235 12.966 1.00 95.00 184 ALA A N 1
ATOM 1488 C CA . ALA A 1 184 ? -5.694 -14.198 13.770 1.00 95.00 184 ALA A CA 1
ATOM 1489 C C . ALA A 1 184 ? -4.661 -13.454 14.621 1.00 95.00 184 ALA A C 1
ATOM 1491 O O . ALA A 1 184 ? -3.865 -14.077 15.316 1.00 95.00 184 ALA A O 1
ATOM 1492 N N . LEU A 1 185 ? -4.687 -12.122 14.572 1.00 96.00 185 LEU A N 1
ATOM 1493 C CA . LEU A 1 185 ? -3.744 -11.302 15.333 1.00 96.00 185 LEU A CA 1
ATOM 1494 C C . LEU A 1 185 ? -4.149 -11.241 16.813 1.00 96.00 185 LEU A C 1
ATOM 1496 O O . LEU A 1 185 ? -3.297 -11.307 17.685 1.00 96.00 185 LEU A O 1
ATOM 1500 N N . GLU A 1 186 ? -5.452 -11.240 17.096 1.00 95.06 186 GLU A N 1
ATOM 1501 C CA . GLU A 1 186 ? -6.017 -11.209 18.451 1.00 95.06 186 GLU A CA 1
ATOM 1502 C C . GLU A 1 186 ? -5.676 -12.461 19.284 1.00 95.06 186 GLU A C 1
ATOM 1504 O O . GLU A 1 186 ? -5.718 -12.442 20.517 1.00 95.06 186 GLU A O 1
ATOM 1509 N N . GLY A 1 187 ? -5.364 -13.569 18.605 1.00 93.00 187 GLY A N 1
ATOM 1510 C CA . GLY A 1 187 ? -4.919 -14.820 19.217 1.00 93.00 187 GLY A CA 1
ATOM 1511 C C . GLY A 1 187 ? -3.461 -14.794 19.668 1.00 93.00 187 GLY A C 1
ATOM 1512 O O . GLY A 1 187 ? -3.095 -15.551 20.561 1.00 93.00 187 GLY A O 1
ATOM 1513 N N . ALA A 1 188 ? -2.639 -13.929 19.066 1.00 95.44 188 ALA A N 1
ATOM 1514 C CA . ALA A 1 188 ? -1.193 -13.953 19.223 1.00 95.44 188 ALA A CA 1
ATOM 1515 C C . ALA A 1 188 ? -0.776 -13.751 20.694 1.00 95.44 188 ALA A C 1
ATOM 1517 O O . ALA A 1 188 ? -1.204 -12.775 21.315 1.00 95.44 188 ALA A O 1
ATOM 1518 N N . PRO A 1 189 ? 0.082 -14.621 21.263 1.00 95.38 189 PRO A N 1
ATOM 1519 C CA . PRO A 1 189 ? 0.614 -14.424 22.610 1.00 95.38 189 PRO A CA 1
ATOM 1520 C C . PRO A 1 189 ? 1.456 -13.152 22.731 1.00 95.38 189 PRO A C 1
ATOM 1522 O O . PRO A 1 189 ? 1.430 -12.488 23.768 1.00 95.38 189 PRO A O 1
ATOM 1525 N N . HIS A 1 190 ? 2.183 -12.810 21.664 1.00 95.81 190 HIS A N 1
ATOM 1526 C CA . HIS A 1 190 ? 3.017 -11.620 21.585 1.00 95.81 190 HIS A CA 1
ATOM 1527 C C . HIS A 1 190 ? 2.854 -10.940 20.226 1.00 95.81 190 HIS A C 1
ATOM 1529 O O . HIS A 1 190 ? 2.882 -11.591 19.178 1.00 95.81 190 HIS A O 1
ATOM 1535 N N . VAL A 1 191 ? 2.732 -9.618 20.253 1.00 96.69 191 VAL A N 1
ATOM 1536 C CA . VAL A 1 191 ? 2.800 -8.757 19.073 1.00 96.69 191 VAL A CA 1
ATOM 1537 C C . VAL A 1 191 ? 3.826 -7.680 19.373 1.00 96.69 191 VAL A C 1
ATOM 1539 O O . VAL A 1 191 ? 3.704 -6.992 20.380 1.00 96.69 191 VAL A O 1
ATOM 1542 N N . MET A 1 192 ? 4.835 -7.538 18.527 1.00 97.00 192 MET A N 1
ATOM 1543 C CA . MET A 1 192 ? 5.894 -6.551 18.683 1.00 97.00 192 MET A CA 1
ATOM 1544 C C . MET A 1 192 ? 5.909 -5.620 17.475 1.00 97.00 192 MET A C 1
ATOM 1546 O O . MET A 1 192 ? 5.739 -6.070 16.347 1.00 97.00 192 MET A O 1
ATOM 1550 N N . VAL A 1 193 ? 6.104 -4.327 17.710 1.00 96.31 193 VAL A N 1
ATOM 1551 C CA . VAL A 1 193 ? 6.235 -3.302 16.669 1.00 96.31 193 VAL A CA 1
ATOM 1552 C C . VAL A 1 193 ? 7.534 -2.551 16.895 1.00 96.31 193 VAL A C 1
ATOM 1554 O O . VAL A 1 193 ? 7.741 -1.970 17.960 1.00 96.31 193 VAL A O 1
ATOM 1557 N N . CYS A 1 194 ? 8.393 -2.561 15.885 1.00 94.44 194 CYS A N 1
ATOM 1558 C CA . CYS A 1 194 ? 9.560 -1.704 15.783 1.00 94.44 194 CYS A CA 1
ATOM 1559 C C . CYS A 1 194 ? 9.096 -0.264 15.559 1.00 94.44 194 CYS A C 1
ATOM 1561 O O . CYS A 1 194 ? 8.313 0.011 14.650 1.00 94.44 194 CYS A O 1
ATOM 1563 N N . LEU A 1 195 ? 9.573 0.653 16.389 1.00 89.69 195 LEU A N 1
ATOM 1564 C CA . LEU A 1 195 ? 9.328 2.077 16.251 1.00 89.69 195 LEU A CA 1
ATOM 1565 C C . LEU A 1 195 ? 10.422 2.652 15.355 1.00 89.69 195 LEU A C 1
ATOM 1567 O O . LEU A 1 195 ? 11.560 2.783 15.820 1.00 89.69 195 LEU A O 1
ATOM 1571 N N . PRO A 1 196 ? 10.118 3.018 14.098 1.00 75.69 196 PRO A N 1
ATOM 1572 C CA . PRO A 1 196 ? 11.112 3.653 13.257 1.00 75.69 196 PRO A CA 1
ATOM 1573 C C . PRO A 1 196 ? 11.528 4.970 13.912 1.00 75.69 196 PRO A C 1
ATOM 1575 O O . PRO A 1 196 ? 10.728 5.898 14.084 1.00 75.69 196 PRO A O 1
ATOM 1578 N N . GLN A 1 197 ? 12.800 5.056 14.295 1.00 71.12 197 GLN A N 1
ATOM 1579 C CA . GLN A 1 197 ? 13.395 6.326 14.669 1.00 71.12 197 GLN A CA 1
ATOM 1580 C C . GLN A 1 197 ? 13.427 7.169 13.398 1.00 71.12 197 GLN A C 1
ATOM 1582 O O . GLN A 1 197 ? 14.157 6.869 12.454 1.00 71.12 197 GLN A O 1
ATOM 1587 N N . ARG A 1 198 ? 12.572 8.195 13.323 1.00 59.31 198 ARG A N 1
ATOM 1588 C CA . ARG A 1 198 ? 12.619 9.132 12.200 1.00 59.31 198 ARG A CA 1
ATOM 1589 C C . ARG A 1 198 ? 14.039 9.695 12.167 1.00 59.31 198 ARG A C 1
ATOM 1591 O O . ARG A 1 198 ? 14.489 10.243 13.172 1.00 59.31 198 ARG A O 1
ATOM 1598 N N . ASN A 1 199 ? 14.724 9.534 11.034 1.00 53.56 199 ASN A N 1
ATOM 1599 C CA . ASN A 1 199 ? 16.011 10.168 10.757 1.00 53.56 199 ASN A CA 1
ATOM 1600 C C . ASN A 1 199 ? 15.798 11.688 10.687 1.00 53.56 199 ASN A C 1
ATOM 1602 O O . ASN A 1 199 ? 15.795 12.291 9.615 1.00 53.56 199 ASN A O 1
ATOM 1606 N N . ASP A 1 200 ? 15.556 12.317 11.834 1.00 51.84 200 ASP A N 1
ATOM 1607 C CA . ASP A 1 200 ? 15.548 13.760 11.956 1.00 51.84 200 ASP A CA 1
ATOM 1608 C C . ASP A 1 200 ? 16.987 14.198 11.663 1.00 51.84 200 ASP A C 1
ATOM 1610 O O . ASP A 1 200 ? 17.920 13.862 12.395 1.00 51.84 200 ASP A O 1
ATOM 1614 N N . SER A 1 201 ? 17.168 14.921 10.554 1.00 47.22 201 SER A N 1
ATOM 1615 C CA . SER A 1 201 ? 18.442 15.295 9.910 1.00 47.22 201 SER A CA 1
ATOM 1616 C C . SER A 1 201 ? 19.454 16.044 10.795 1.00 47.22 201 SER A C 1
ATOM 1618 O O . SER A 1 201 ? 20.542 16.399 10.343 1.00 47.22 201 SER A O 1
ATOM 1620 N N . VAL A 1 202 ? 19.114 16.280 12.061 1.00 51.09 202 VAL A N 1
ATOM 1621 C CA . VAL A 1 202 ? 19.891 17.031 13.049 1.00 51.09 202 VAL A CA 1
ATOM 1622 C C . VAL A 1 202 ? 20.432 16.125 14.172 1.00 51.09 202 VAL A C 1
ATOM 1624 O O . VAL A 1 202 ? 21.369 16.512 14.871 1.00 51.09 202 VAL A O 1
ATOM 1627 N N . SER A 1 203 ? 19.937 14.891 14.315 1.00 43.84 203 SER A N 1
ATOM 1628 C CA . SER A 1 203 ? 20.281 13.999 15.430 1.00 43.84 203 SER A CA 1
ATOM 1629 C C . SER A 1 203 ? 21.200 12.867 14.969 1.00 43.84 203 SER A C 1
ATOM 1631 O O . SER A 1 203 ? 20.753 11.823 14.503 1.00 43.84 203 SER A O 1
ATOM 1633 N N . ARG A 1 204 ? 22.514 13.056 15.117 1.00 46.12 204 ARG A N 1
ATOM 1634 C CA . ARG A 1 204 ? 23.484 11.951 15.054 1.00 46.12 204 ARG A CA 1
ATOM 1635 C C . ARG A 1 204 ? 23.136 10.901 16.126 1.00 46.12 204 ARG A C 1
ATOM 1637 O O . ARG A 1 204 ? 23.135 11.238 17.304 1.00 46.12 204 ARG A O 1
ATOM 1644 N N . ALA A 1 205 ? 22.943 9.649 15.709 1.00 42.94 205 ALA A N 1
ATOM 1645 C CA . ALA A 1 205 ? 23.077 8.444 16.536 1.00 42.94 205 ALA A CA 1
ATOM 1646 C C . ALA A 1 205 ? 22.105 8.269 17.722 1.00 42.94 205 ALA A C 1
ATOM 1648 O O . ALA A 1 205 ? 22.532 7.993 18.841 1.00 42.94 205 ALA A O 1
ATOM 1649 N N . ALA A 1 206 ? 20.795 8.308 17.486 1.00 48.41 206 ALA A N 1
ATOM 1650 C CA . ALA A 1 206 ? 19.923 7.446 18.285 1.00 48.41 206 ALA A CA 1
ATOM 1651 C C . ALA A 1 206 ? 19.941 6.043 17.640 1.00 48.41 206 ALA A C 1
ATOM 1653 O O . ALA A 1 206 ? 19.092 5.688 16.835 1.00 48.41 206 ALA A O 1
ATOM 1654 N N . GLU A 1 207 ? 21.022 5.306 17.915 1.00 58.72 207 GLU A N 1
ATOM 1655 C CA . GLU A 1 207 ? 21.472 4.055 17.262 1.00 58.72 207 GLU A CA 1
ATOM 1656 C C . GLU A 1 207 ? 20.666 2.788 17.636 1.00 58.72 207 GLU A C 1
ATOM 1658 O O . GLU A 1 207 ? 21.039 1.658 17.286 1.00 58.72 207 GLU A O 1
ATOM 1663 N N . GLU A 1 208 ? 19.573 2.944 18.380 1.00 69.00 208 GLU A N 1
ATOM 1664 C CA . GLU A 1 208 ? 18.843 1.829 18.980 1.00 69.00 208 GLU A CA 1
ATOM 1665 C C . GLU A 1 208 ? 17.389 1.809 18.516 1.00 69.00 208 GLU A C 1
ATOM 1667 O O . GLU A 1 208 ? 16.588 2.682 18.856 1.00 69.00 208 GLU A O 1
ATOM 1672 N N . ASP A 1 209 ? 17.049 0.777 17.743 1.00 85.25 209 ASP A N 1
ATOM 1673 C CA . ASP A 1 209 ? 15.665 0.430 17.441 1.00 85.25 209 ASP A CA 1
ATOM 1674 C C . ASP A 1 209 ? 14.919 0.187 18.759 1.00 85.25 209 ASP A C 1
ATOM 1676 O O . ASP A 1 209 ? 15.351 -0.617 19.595 1.00 85.25 209 ASP A O 1
ATOM 1680 N N . LEU A 1 210 ? 13.812 0.907 18.945 1.00 91.44 210 LEU A N 1
ATOM 1681 C CA . LEU A 1 210 ? 12.900 0.723 20.069 1.00 91.44 210 LEU A CA 1
ATOM 1682 C C . LEU A 1 210 ? 11.706 -0.113 19.621 1.00 91.44 210 LEU A C 1
ATOM 1684 O O . LEU A 1 210 ? 11.267 -0.025 18.478 1.00 91.44 210 LEU A O 1
ATOM 1688 N N . PHE A 1 211 ? 11.144 -0.883 20.540 1.00 94.31 211 PHE A N 1
ATOM 1689 C CA . PHE A 1 211 ? 10.058 -1.811 20.280 1.00 94.31 211 PHE A CA 1
ATOM 1690 C C . PHE A 1 211 ? 8.962 -1.647 21.323 1.00 94.31 211 PHE A C 1
ATOM 1692 O O . PHE A 1 211 ? 9.239 -1.625 22.526 1.00 94.31 211 PHE A O 1
ATOM 1699 N N . TYR A 1 212 ? 7.713 -1.587 20.866 1.00 95.69 212 TYR A N 1
ATOM 1700 C CA . TYR A 1 212 ? 6.569 -1.883 21.720 1.00 95.69 212 TYR A CA 1
ATOM 1701 C C . TYR A 1 212 ? 6.217 -3.360 21.592 1.00 95.69 212 TYR A C 1
ATOM 1703 O O . TYR A 1 212 ? 5.933 -3.825 20.491 1.00 95.69 212 TYR A O 1
ATOM 1711 N N . THR A 1 213 ? 6.186 -4.075 22.714 1.00 96.81 213 THR A N 1
ATOM 1712 C CA . THR A 1 213 ? 5.749 -5.474 22.772 1.00 96.81 213 THR A CA 1
ATOM 1713 C C . THR A 1 213 ? 4.487 -5.591 23.603 1.00 96.81 213 THR A C 1
ATOM 1715 O O . THR A 1 213 ? 4.495 -5.358 24.815 1.00 96.81 213 THR A O 1
ATOM 1718 N N . TRP A 1 214 ? 3.403 -5.994 22.947 1.00 97.38 214 TRP A N 1
ATOM 1719 C CA . TRP A 1 214 ? 2.154 -6.376 23.579 1.00 97.38 214 TRP A CA 1
ATOM 1720 C C . TRP A 1 214 ? 2.163 -7.868 23.883 1.00 97.38 214 TRP A C 1
ATOM 1722 O O . TRP A 1 214 ? 2.307 -8.690 22.981 1.00 97.38 214 TRP A O 1
ATOM 1732 N N . GLN A 1 215 ? 1.987 -8.212 25.154 1.00 96.50 215 GLN A N 1
ATOM 1733 C CA . GLN A 1 215 ? 1.885 -9.583 25.632 1.00 96.50 215 GLN A CA 1
ATOM 1734 C C . GLN A 1 215 ? 0.463 -9.862 26.102 1.00 96.50 215 GLN A C 1
ATOM 1736 O O . GLN A 1 215 ? -0.085 -9.116 26.917 1.00 96.50 215 GLN A O 1
ATOM 1741 N N . ARG A 1 216 ? -0.103 -10.968 25.630 1.00 95.56 216 ARG A N 1
ATOM 1742 C CA . ARG A 1 216 ? -1.389 -11.479 26.085 1.00 95.56 216 ARG A CA 1
ATOM 1743 C C . ARG A 1 216 ? -1.198 -12.361 27.317 1.00 95.56 216 ARG A C 1
ATOM 1745 O O . ARG A 1 216 ? -0.463 -13.347 27.278 1.00 95.56 216 ARG A O 1
ATOM 1752 N N . VAL A 1 217 ? -1.883 -12.025 28.403 1.00 95.50 217 VAL A N 1
ATOM 1753 C CA . VAL A 1 217 ? -1.882 -12.774 29.661 1.00 95.50 217 VAL A CA 1
ATOM 1754 C C . VAL A 1 217 ? -3.290 -13.303 29.909 1.00 95.50 217 VAL A C 1
ATOM 1756 O O . VAL A 1 217 ? -4.189 -12.579 30.328 1.00 95.50 217 VAL A O 1
ATOM 1759 N N . ASP A 1 218 ? -3.482 -14.590 29.633 1.00 95.56 218 ASP A N 1
ATOM 1760 C CA . ASP A 1 218 ? -4.761 -15.260 29.854 1.00 95.56 218 ASP A CA 1
ATOM 1761 C C . ASP A 1 218 ? -4.839 -15.820 31.278 1.00 95.56 218 ASP A C 1
ATOM 1763 O O . ASP A 1 218 ? -4.067 -16.707 31.659 1.00 95.56 218 ASP A O 1
ATOM 1767 N N . THR A 1 219 ? -5.833 -15.375 32.041 1.00 96.19 219 THR A N 1
ATOM 1768 C CA . THR A 1 219 ? -6.205 -16.015 33.304 1.00 96.19 219 THR A CA 1
ATOM 1769 C C . THR A 1 219 ? -7.099 -17.209 32.995 1.00 96.19 219 THR A C 1
ATOM 1771 O O . THR A 1 219 ? -8.101 -17.084 32.287 1.00 96.19 219 THR A O 1
ATOM 1774 N N . ARG A 1 220 ? -6.747 -18.388 33.520 1.00 96.31 220 ARG A N 1
ATOM 1775 C CA . ARG A 1 220 ? -7.481 -19.637 33.274 1.00 96.31 220 ARG A CA 1
ATOM 1776 C C . ARG A 1 220 ? -8.129 -20.178 34.542 1.00 96.31 220 ARG A C 1
ATOM 1778 O O . ARG A 1 220 ? -7.549 -20.100 35.623 1.00 96.31 220 ARG A O 1
ATOM 1785 N N . ASP A 1 221 ? -9.326 -20.744 34.401 1.00 96.31 221 ASP A N 1
ATOM 1786 C CA . ASP A 1 221 ? -9.996 -21.457 35.490 1.00 96.31 221 ASP A CA 1
ATOM 1787 C C . ASP A 1 221 ? -9.347 -22.829 35.772 1.00 96.31 221 ASP A C 1
ATOM 1789 O O . ASP A 1 221 ? -8.428 -23.273 35.079 1.00 96.31 221 ASP A O 1
ATOM 1793 N N . ALA A 1 222 ? -9.854 -23.543 36.783 1.00 95.50 222 ALA A N 1
ATOM 1794 C CA . ALA A 1 222 ? -9.385 -24.887 37.143 1.00 95.50 222 ALA A CA 1
ATOM 1795 C C . ALA A 1 222 ? -9.533 -25.933 36.013 1.00 95.50 222 ALA A C 1
ATOM 1797 O O . ALA A 1 222 ? -8.958 -27.017 36.106 1.00 95.50 222 ALA A O 1
ATOM 1798 N N . TRP A 1 223 ? -10.289 -25.620 34.955 1.00 94.00 223 TRP A N 1
ATOM 1799 C CA . TRP A 1 223 ? -10.508 -26.466 33.780 1.00 94.00 223 TRP A CA 1
ATOM 1800 C C . TRP A 1 223 ? -9.664 -26.030 32.574 1.00 94.00 223 TRP A C 1
ATOM 1802 O O . TRP A 1 223 ? -9.795 -26.605 31.494 1.00 94.00 223 TRP A O 1
ATOM 1812 N N . GLY A 1 224 ? -8.807 -25.016 32.737 1.00 92.38 224 GLY A N 1
ATOM 1813 C CA . GLY A 1 224 ? -7.950 -24.484 31.682 1.00 92.38 224 GLY A CA 1
ATOM 1814 C C . GLY A 1 224 ? -8.662 -23.559 30.692 1.00 92.38 224 GLY A C 1
ATOM 1815 O O . GLY A 1 224 ? -8.059 -23.199 29.677 1.00 92.38 224 GLY A O 1
ATOM 1816 N N . ARG A 1 225 ? -9.914 -23.159 30.954 1.00 93.25 225 ARG A N 1
ATOM 1817 C CA . ARG A 1 225 ? -10.653 -22.209 30.108 1.00 93.25 225 ARG A CA 1
ATOM 1818 C C . ARG A 1 225 ? -10.213 -20.790 30.428 1.00 93.25 225 ARG A C 1
ATOM 1820 O O . ARG A 1 225 ? -10.089 -20.446 31.600 1.00 93.25 225 ARG A O 1
ATOM 1827 N N . VAL A 1 226 ? -10.002 -19.978 29.395 1.00 92.62 226 VAL A N 1
ATOM 1828 C CA . VAL A 1 226 ? -9.687 -18.552 29.552 1.00 92.62 226 VAL A CA 1
ATOM 1829 C C . VAL A 1 226 ? -10.921 -17.846 30.113 1.00 92.62 226 VAL A C 1
ATOM 1831 O O . VAL A 1 226 ? -11.991 -17.913 29.510 1.00 92.62 226 VAL A O 1
ATOM 1834 N N . ILE A 1 227 ? -10.777 -17.238 31.290 1.00 96.50 227 ILE A N 1
ATOM 1835 C CA . ILE A 1 227 ? -11.837 -16.476 31.968 1.00 96.50 227 ILE A CA 1
ATOM 1836 C C . ILE A 1 227 ? -11.633 -14.971 31.854 1.00 96.50 227 ILE A C 1
ATOM 1838 O O . ILE A 1 227 ? -12.608 -14.230 31.916 1.00 96.50 227 ILE A O 1
ATOM 1842 N N . ASP A 1 228 ? -10.387 -14.544 31.687 1.00 95.81 228 ASP A N 1
ATOM 1843 C CA . ASP A 1 228 ? -10.020 -13.150 31.513 1.00 95.81 228 ASP A CA 1
ATOM 1844 C C . ASP A 1 228 ? -8.744 -13.065 30.674 1.00 95.81 228 ASP A C 1
ATOM 1846 O O . ASP A 1 228 ? -7.899 -13.966 30.728 1.00 95.81 228 ASP A O 1
ATOM 1850 N N . THR A 1 229 ? -8.618 -11.990 29.908 1.00 95.56 229 THR A N 1
ATOM 1851 C CA . THR A 1 229 ? -7.461 -11.720 29.059 1.00 95.56 229 THR A CA 1
ATOM 1852 C C . THR A 1 229 ? -6.995 -10.300 29.333 1.00 95.56 229 THR A C 1
ATOM 1854 O O . THR A 1 229 ? -7.652 -9.331 28.964 1.00 95.56 229 THR A O 1
ATOM 1857 N N . GLU A 1 230 ? -5.822 -10.190 29.944 1.00 95.69 230 GLU A N 1
ATOM 1858 C CA . GLU A 1 230 ? -5.132 -8.927 30.174 1.00 95.69 230 GLU A CA 1
ATOM 1859 C C . GLU A 1 230 ? -4.065 -8.746 29.090 1.00 95.69 230 GLU A C 1
ATOM 1861 O O . GLU A 1 230 ? -3.330 -9.679 28.760 1.00 95.69 230 GLU A O 1
ATOM 1866 N N . TRP A 1 231 ? -3.948 -7.542 28.536 1.00 96.31 231 TRP A N 1
ATOM 1867 C CA . TRP A 1 231 ? -2.821 -7.189 27.678 1.00 96.31 231 TRP A CA 1
ATOM 1868 C C . TRP A 1 231 ? -1.819 -6.360 28.471 1.00 96.31 231 TRP A C 1
ATOM 1870 O O . TRP A 1 231 ? -2.193 -5.445 29.200 1.00 96.31 231 TRP A O 1
ATOM 1880 N N . ARG A 1 232 ? -0.532 -6.640 28.292 1.00 94.94 232 ARG A N 1
ATOM 1881 C CA . ARG A 1 232 ? 0.569 -5.833 28.832 1.00 94.94 232 ARG A CA 1
ATOM 1882 C C . ARG A 1 232 ? 1.372 -5.240 27.698 1.00 94.94 232 ARG A C 1
ATOM 1884 O O . ARG A 1 232 ? 1.492 -5.880 26.663 1.00 94.94 232 ARG A O 1
ATOM 1891 N N . CYS A 1 233 ? 1.902 -4.039 27.874 1.00 95.62 233 CYS A N 1
ATOM 1892 C CA . CYS A 1 233 ? 2.690 -3.343 26.865 1.00 95.62 233 CYS A CA 1
ATOM 1893 C C . CYS A 1 233 ? 4.035 -2.918 27.450 1.00 95.62 233 CYS A C 1
ATOM 1895 O O . CYS A 1 233 ? 4.088 -2.162 28.419 1.00 95.62 233 CYS A O 1
ATOM 1897 N N . TRP A 1 234 ? 5.116 -3.375 26.832 1.00 95.19 234 TRP A N 1
ATOM 1898 C CA . TRP A 1 234 ? 6.486 -3.081 27.236 1.00 95.19 234 TRP A CA 1
ATOM 1899 C C . TRP A 1 234 ? 7.167 -2.236 26.167 1.00 95.19 234 TRP A C 1
ATOM 1901 O O . TRP A 1 234 ? 7.000 -2.511 24.982 1.00 95.19 234 TRP A O 1
ATOM 1911 N N . LEU A 1 235 ? 7.950 -1.241 26.583 1.00 93.00 235 LEU A N 1
ATOM 1912 C CA . LEU A 1 235 ? 8.869 -0.516 25.708 1.00 93.00 235 LEU A CA 1
ATOM 1913 C C . LEU A 1 235 ? 10.284 -1.027 25.976 1.00 93.00 235 LEU A C 1
ATOM 1915 O O . LEU A 1 235 ? 10.733 -0.985 27.123 1.00 93.00 235 LEU A O 1
ATOM 1919 N N . HIS A 1 236 ? 10.977 -1.509 24.953 1.00 93.19 236 HIS A N 1
ATOM 1920 C CA . HIS A 1 236 ? 12.346 -2.008 25.084 1.00 93.19 236 HIS A CA 1
ATOM 1921 C C . HIS A 1 236 ? 13.186 -1.718 23.840 1.00 93.19 236 HIS A C 1
ATOM 1923 O O . HIS A 1 236 ? 12.641 -1.378 22.797 1.00 93.19 236 HIS A O 1
ATOM 1929 N N . ASP A 1 237 ? 14.505 -1.832 23.940 1.00 89.94 237 ASP A N 1
ATOM 1930 C CA . ASP A 1 237 ? 15.405 -1.778 22.783 1.00 89.94 237 ASP A CA 1
ATOM 1931 C C . ASP A 1 237 ? 15.612 -3.178 22.167 1.00 89.94 237 ASP A C 1
ATOM 1933 O O . ASP A 1 237 ? 15.053 -4.187 22.617 1.00 89.94 237 ASP A O 1
ATOM 1937 N N . LYS A 1 238 ? 16.480 -3.257 21.155 1.00 87.38 238 LYS A N 1
ATOM 1938 C CA . LYS A 1 238 ? 16.931 -4.521 20.548 1.00 87.38 238 LYS A CA 1
ATOM 1939 C C . LYS A 1 238 ? 17.686 -5.459 21.504 1.00 87.38 238 LYS A C 1
ATOM 1941 O O . LYS A 1 238 ? 17.827 -6.639 21.189 1.00 87.38 238 LYS A O 1
ATOM 1946 N N . THR A 1 239 ? 18.203 -4.962 22.633 1.00 86.88 239 THR A N 1
ATOM 1947 C CA . THR A 1 239 ? 18.907 -5.777 23.641 1.00 86.88 239 THR A CA 1
ATOM 1948 C C . THR A 1 239 ? 17.958 -6.365 24.690 1.00 86.88 239 THR A C 1
ATOM 1950 O O . THR A 1 239 ? 18.347 -7.256 25.447 1.00 86.88 239 THR A O 1
ATOM 1953 N N . GLY A 1 240 ? 16.700 -5.913 24.702 1.00 87.56 240 GLY A N 1
ATOM 1954 C CA . GLY A 1 240 ? 15.695 -6.273 25.697 1.00 87.56 240 GLY A CA 1
ATOM 1955 C C . GLY A 1 240 ? 15.759 -5.410 26.959 1.00 87.56 240 GLY A C 1
ATOM 1956 O O . GLY A 1 240 ? 15.069 -5.710 27.936 1.00 87.56 240 GLY A O 1
ATOM 1957 N N . GLN A 1 241 ? 16.562 -4.342 26.968 1.00 90.44 241 GLN A N 1
ATOM 1958 C CA . GLN A 1 241 ? 16.557 -3.358 28.039 1.00 90.44 241 GLN A CA 1
ATOM 1959 C C . GLN A 1 241 ? 15.195 -2.662 28.071 1.00 90.44 241 GLN A C 1
ATOM 1961 O O . GLN A 1 241 ? 14.780 -2.017 27.112 1.00 90.44 241 GLN A O 1
ATOM 1966 N N . LEU A 1 242 ? 14.492 -2.795 29.197 1.00 91.75 242 LEU A N 1
ATOM 1967 C CA . LEU A 1 242 ? 13.187 -2.175 29.399 1.00 91.75 242 LEU A CA 1
ATOM 1968 C C . LEU A 1 242 ? 13.334 -0.672 29.669 1.00 91.75 242 LEU A C 1
ATOM 1970 O O . LEU A 1 242 ? 14.128 -0.252 30.514 1.00 91.75 242 LEU A O 1
ATOM 1974 N N . TYR A 1 243 ? 12.500 0.126 29.011 1.00 91.12 243 TYR A N 1
ATOM 1975 C CA . TYR A 1 243 ? 12.341 1.557 29.253 1.00 91.12 243 TYR A CA 1
ATOM 1976 C C . TYR A 1 243 ? 11.000 1.822 29.934 1.00 91.12 243 TYR A C 1
ATOM 1978 O O . TYR A 1 243 ? 10.082 0.999 29.937 1.00 91.12 243 TYR A O 1
ATOM 1986 N N . ARG A 1 244 ? 10.869 3.017 30.515 1.00 92.50 244 ARG A N 1
ATOM 1987 C CA . ARG A 1 244 ? 9.586 3.480 31.043 1.00 92.50 244 ARG A CA 1
ATOM 1988 C C . ARG A 1 244 ? 8.591 3.616 29.890 1.00 92.50 244 ARG A C 1
ATOM 1990 O O . ARG A 1 244 ? 8.818 4.421 28.992 1.00 92.50 244 ARG A O 1
ATOM 1997 N N . ASN A 1 245 ? 7.484 2.881 29.953 1.00 90.25 245 ASN A N 1
ATOM 1998 C CA . ASN A 1 245 ? 6.405 3.004 28.983 1.00 90.25 245 ASN A CA 1
ATOM 1999 C C . ASN A 1 245 ? 5.662 4.342 29.190 1.00 90.25 245 ASN A C 1
ATOM 2001 O O . ASN A 1 245 ? 5.133 4.574 30.280 1.00 90.25 245 ASN A O 1
ATOM 2005 N N . PRO A 1 246 ? 5.635 5.250 28.196 1.00 89.88 246 PRO A N 1
ATOM 2006 C CA . PRO A 1 246 ? 4.927 6.521 28.322 1.00 89.88 246 PRO A CA 1
ATOM 2007 C C . PRO A 1 246 ? 3.411 6.390 28.118 1.00 89.88 246 PRO A C 1
ATOM 2009 O O . PRO A 1 246 ? 2.690 7.331 28.433 1.00 89.88 246 PRO A O 1
ATOM 2012 N N . LEU A 1 247 ? 2.933 5.268 27.568 1.00 89.12 247 LEU A N 1
ATOM 2013 C CA . LEU A 1 247 ? 1.527 5.068 27.213 1.00 89.12 247 LEU A CA 1
ATOM 2014 C C . LEU A 1 247 ? 0.690 4.537 28.377 1.00 89.12 247 LEU A C 1
ATOM 2016 O O . LEU A 1 247 ? -0.496 4.841 28.443 1.00 89.12 247 LEU A O 1
ATOM 2020 N N . PHE A 1 248 ? 1.293 3.746 29.269 1.00 91.75 248 PHE A N 1
ATOM 2021 C CA . PHE A 1 248 ? 0.570 3.015 30.307 1.00 91.75 248 PHE A CA 1
ATOM 2022 C C . PHE A 1 248 ? 1.304 3.008 31.641 1.00 91.75 248 PHE A C 1
ATOM 2024 O O . PHE A 1 248 ? 2.534 2.931 31.696 1.00 91.75 248 PHE A O 1
ATOM 2031 N N . THR A 1 249 ? 0.530 3.021 32.725 1.00 90.31 249 THR A N 1
ATOM 2032 C CA . THR A 1 249 ? 1.063 2.841 34.079 1.00 90.31 249 THR A CA 1
ATOM 2033 C C . THR A 1 249 ? 1.275 1.349 34.338 1.00 90.31 249 THR A C 1
ATOM 2035 O O . THR A 1 249 ? 0.473 0.521 33.916 1.00 90.31 249 THR A O 1
ATOM 2038 N N . ASP A 1 250 ? 2.394 0.988 34.972 1.00 89.81 250 ASP A N 1
ATOM 2039 C CA . ASP A 1 250 ? 2.749 -0.399 35.318 1.00 89.81 250 ASP A CA 1
ATOM 2040 C C . ASP A 1 250 ? 2.766 -1.396 34.141 1.00 89.81 250 ASP A C 1
ATOM 2042 O O . ASP A 1 250 ? 2.697 -2.608 34.342 1.00 89.81 250 ASP A O 1
ATOM 2046 N N . ASN A 1 251 ? 2.904 -0.898 32.904 1.00 90.50 251 ASN A N 1
ATOM 2047 C CA . ASN A 1 251 ? 2.886 -1.689 31.666 1.00 90.50 251 ASN A CA 1
ATOM 2048 C C . ASN A 1 251 ? 1.579 -2.472 31.432 1.00 90.50 251 ASN A C 1
ATOM 2050 O O . ASN A 1 251 ? 1.555 -3.373 30.593 1.00 90.50 251 ASN A O 1
ATOM 2054 N N . VAL A 1 252 ? 0.490 -2.139 32.132 1.00 91.88 252 VAL A N 1
ATOM 2055 C CA . VAL A 1 252 ? -0.835 -2.734 31.907 1.00 91.88 252 VAL A CA 1
ATOM 2056 C C . VAL A 1 252 ? -1.526 -1.969 30.785 1.00 91.88 252 VAL A C 1
ATOM 2058 O O . VAL A 1 252 ? -1.703 -0.758 30.858 1.00 91.88 252 VAL A O 1
ATOM 2061 N N . ASN A 1 253 ? -1.885 -2.658 29.704 1.00 93.38 253 ASN A N 1
ATOM 2062 C CA . ASN A 1 253 ? -2.558 -2.029 28.576 1.00 93.38 253 ASN A CA 1
ATOM 2063 C C . ASN A 1 253 ? -4.054 -1.876 28.875 1.00 93.38 253 ASN A C 1
ATOM 2065 O O . ASN A 1 253 ? -4.859 -2.771 28.598 1.00 93.38 253 ASN A O 1
ATOM 2069 N N . ASP A 1 254 ? -4.418 -0.699 29.371 1.00 95.31 254 ASP A N 1
ATOM 2070 C CA . ASP A 1 254 ? -5.788 -0.326 29.735 1.00 95.31 254 ASP A CA 1
ATOM 2071 C C . ASP A 1 254 ? -6.777 -0.297 28.553 1.00 95.31 254 ASP A C 1
ATOM 2073 O O . ASP A 1 254 ? -7.976 -0.099 28.750 1.00 95.31 254 ASP A O 1
ATOM 2077 N N . TYR A 1 255 ? -6.322 -0.505 27.311 1.00 96.00 255 TYR A N 1
ATOM 2078 C CA . TYR A 1 255 ? -7.224 -0.679 26.167 1.00 96.00 255 TYR A CA 1
ATOM 2079 C C . TYR A 1 255 ? -7.964 -2.024 26.215 1.00 96.00 255 TYR A C 1
ATOM 2081 O O . TYR A 1 255 ? -8.990 -2.180 25.556 1.00 96.00 255 TYR A O 1
ATOM 2089 N N . GLY A 1 256 ? -7.429 -3.024 26.926 1.00 95.38 256 GLY A N 1
ATOM 2090 C CA . GLY A 1 256 ? -7.954 -4.396 26.909 1.00 95.38 256 GLY A CA 1
ATOM 2091 C C . GLY A 1 256 ? -7.713 -5.151 25.591 1.00 95.38 256 GLY A C 1
ATOM 2092 O O . GLY A 1 256 ? -8.169 -6.281 25.432 1.00 95.38 256 GLY A O 1
ATOM 2093 N N . LEU A 1 257 ? -6.992 -4.551 24.637 1.00 96.06 257 LEU A N 1
ATOM 2094 C CA . LEU A 1 257 ? -6.570 -5.151 23.365 1.00 96.06 257 LEU A CA 1
ATOM 2095 C C . LEU A 1 257 ? -5.278 -4.499 22.859 1.00 96.06 257 LEU A C 1
ATOM 2097 O O . LEU A 1 257 ? -5.008 -3.340 23.174 1.00 96.06 257 LEU A O 1
ATOM 2101 N N . HIS A 1 258 ? -4.476 -5.204 22.054 1.00 95.94 258 HIS A N 1
ATOM 2102 C CA . HIS A 1 258 ? -3.359 -4.567 21.345 1.00 95.94 258 HIS A CA 1
ATOM 2103 C C . HIS A 1 258 ? -3.906 -3.645 20.230 1.00 95.94 258 HIS A C 1
ATOM 2105 O O . HIS A 1 258 ? -4.842 -4.024 19.523 1.00 95.94 258 HIS A O 1
ATOM 2111 N N . PRO A 1 259 ? -3.347 -2.441 20.021 1.00 97.38 259 PRO A N 1
ATOM 2112 C CA . PRO A 1 259 ? -3.919 -1.443 19.122 1.00 97.38 259 PRO A CA 1
ATOM 2113 C C . PRO A 1 259 ? -3.578 -1.676 17.639 1.00 97.38 259 PRO A C 1
ATOM 2115 O O . PRO A 1 259 ? -3.577 -0.729 16.867 1.00 97.38 259 PRO A O 1
ATOM 2118 N N . LEU A 1 260 ? -3.276 -2.905 17.209 1.00 98.06 260 LEU A N 1
ATOM 2119 C CA . LEU A 1 260 ? -2.873 -3.192 15.824 1.00 98.06 260 LEU A CA 1
ATOM 2120 C C . LEU A 1 260 ? -3.979 -3.896 15.056 1.00 98.06 260 LEU A C 1
ATOM 2122 O O . LEU A 1 260 ? -4.556 -4.872 15.530 1.00 98.06 260 LEU A O 1
ATOM 2126 N N . VAL A 1 261 ? -4.217 -3.448 13.828 1.00 98.38 261 VAL A N 1
ATOM 2127 C CA . VAL A 1 261 ? -5.153 -4.090 12.907 1.00 98.38 261 VAL A CA 1
ATOM 2128 C C . VAL A 1 261 ? -4.433 -4.470 11.634 1.00 98.38 261 VAL A C 1
ATOM 2130 O O . VAL A 1 261 ? -3.795 -3.639 10.996 1.00 98.38 261 VAL A O 1
ATOM 2133 N N . VAL A 1 262 ? -4.559 -5.733 11.239 1.00 98.25 262 VAL A N 1
ATOM 2134 C CA . VAL A 1 262 ? -3.946 -6.225 10.009 1.00 98.25 262 VAL A CA 1
ATOM 2135 C C . VAL A 1 262 ? -4.829 -5.940 8.797 1.00 98.25 262 VAL A C 1
ATOM 2137 O O . VAL A 1 262 ? -6.014 -6.282 8.764 1.00 98.25 262 VAL A O 1
ATOM 2140 N N . TRP A 1 263 ? -4.233 -5.339 7.776 1.00 98.50 263 TRP A N 1
ATOM 2141 C CA . TRP A 1 263 ? -4.851 -5.084 6.481 1.00 98.50 263 TRP A CA 1
ATOM 2142 C C . TRP A 1 263 ? -4.210 -6.005 5.446 1.00 98.50 263 TRP A C 1
ATOM 2144 O O . TRP A 1 263 ? -2.990 -6.144 5.416 1.00 98.50 263 TRP A O 1
ATOM 2154 N N . ARG A 1 264 ? -5.015 -6.685 4.621 1.00 97.81 264 ARG A N 1
ATOM 2155 C CA . ARG A 1 264 ? -4.540 -7.686 3.645 1.00 97.81 264 ARG A CA 1
ATOM 2156 C C . ARG A 1 264 ? -5.386 -7.651 2.379 1.00 97.81 264 ARG A C 1
ATOM 2158 O O . ARG A 1 264 ? -6.590 -7.429 2.477 1.00 97.81 264 ARG A O 1
ATOM 2165 N N . ASP A 1 265 ? -4.799 -7.965 1.222 1.00 96.69 265 ASP A N 1
ATOM 2166 C CA . ASP A 1 265 ? -5.571 -8.121 -0.027 1.00 96.69 265 ASP A CA 1
ATOM 2167 C C . ASP A 1 265 ? -6.219 -9.512 -0.186 1.00 96.69 265 ASP A C 1
ATOM 2169 O O . ASP A 1 265 ? -7.094 -9.717 -1.031 1.00 96.69 265 ASP A O 1
ATOM 2173 N N . ARG A 1 266 ? -5.784 -10.481 0.627 1.00 96.75 266 ARG A N 1
ATOM 2174 C CA . ARG A 1 266 ? -6.229 -11.877 0.608 1.00 96.75 266 ARG A CA 1
ATOM 2175 C C . ARG A 1 266 ? -6.017 -12.551 1.962 1.00 96.75 266 ARG A C 1
ATOM 2177 O O . ARG A 1 266 ? -5.388 -12.010 2.868 1.00 96.75 266 ARG A O 1
ATOM 2184 N N . LYS A 1 267 ? -6.531 -13.774 2.100 1.00 97.19 267 LYS A N 1
ATOM 2185 C CA . LYS A 1 267 ? -6.234 -14.619 3.266 1.00 97.19 267 LYS A CA 1
ATOM 2186 C C . LYS A 1 267 ? -4.815 -15.200 3.155 1.00 97.19 267 LYS A C 1
ATOM 2188 O O . LYS A 1 267 ? -4.427 -15.562 2.042 1.00 97.19 267 LYS A O 1
ATOM 2193 N N . PRO A 1 268 ? -4.074 -15.334 4.269 1.00 97.06 268 PRO A N 1
ATOM 2194 C CA . PRO A 1 268 ? -2.811 -16.064 4.268 1.00 97.06 268 PRO A CA 1
ATOM 2195 C C . PRO A 1 268 ? -3.037 -17.551 3.957 1.00 97.06 268 PRO A C 1
ATOM 2197 O O . PRO A 1 268 ? -4.172 -18.048 3.975 1.00 97.06 268 PRO A O 1
ATOM 2200 N N . ALA A 1 269 ? -1.952 -18.266 3.656 1.00 96.19 269 ALA A N 1
ATOM 2201 C CA . ALA A 1 269 ? -2.001 -19.715 3.497 1.00 96.19 269 ALA A CA 1
ATOM 2202 C C . ALA A 1 269 ? -2.487 -20.387 4.795 1.00 96.19 269 ALA A C 1
ATOM 2204 O O . ALA A 1 269 ? -2.342 -19.850 5.894 1.00 96.19 269 ALA A O 1
ATOM 2205 N N . LYS A 1 270 ? -3.091 -21.576 4.685 1.00 95.12 270 LYS A N 1
ATOM 2206 C CA . LYS A 1 270 ? -3.583 -22.300 5.864 1.00 95.12 270 LYS A CA 1
ATOM 2207 C C . LYS A 1 270 ? -2.415 -22.605 6.807 1.00 95.12 270 LYS A C 1
ATOM 2209 O O . LYS A 1 270 ? -1.478 -23.286 6.404 1.00 95.12 270 LYS A O 1
ATOM 2214 N N . GLY A 1 271 ? -2.530 -22.167 8.059 1.00 93.88 271 GLY A N 1
ATOM 2215 C CA . GLY A 1 271 ? -1.489 -22.364 9.068 1.00 93.88 271 GLY A CA 1
ATOM 2216 C C . GLY A 1 271 ? -0.433 -21.261 9.112 1.00 93.88 271 GLY A C 1
ATOM 2217 O O . GLY A 1 271 ? 0.497 -21.388 9.894 1.00 93.88 271 GLY A O 1
ATOM 2218 N N . ASP A 1 272 ? -0.571 -20.207 8.303 1.00 94.94 272 ASP A N 1
ATOM 2219 C CA . ASP A 1 272 ? 0.309 -19.041 8.343 1.00 94.94 272 ASP A CA 1
ATOM 2220 C C . ASP A 1 272 ? -0.483 -17.783 8.722 1.00 94.94 272 ASP A C 1
ATOM 2222 O O . ASP A 1 272 ? -1.673 -17.637 8.416 1.00 94.94 272 ASP A O 1
ATOM 2226 N N . PHE A 1 273 ? 0.204 -16.861 9.380 1.00 95.75 273 PHE A N 1
ATOM 2227 C CA . PHE A 1 273 ? -0.266 -15.506 9.615 1.00 95.75 273 PHE A CA 1
ATOM 2228 C C . PHE A 1 273 ? 0.009 -14.616 8.407 1.00 95.75 273 PHE A C 1
ATOM 2230 O O . PHE A 1 273 ? -0.814 -13.775 8.049 1.00 95.75 273 PHE A O 1
ATOM 2237 N N . TRP A 1 274 ? 1.167 -14.795 7.778 1.00 96.44 274 TRP A N 1
ATOM 2238 C CA . TRP A 1 274 ? 1.693 -13.850 6.807 1.00 96.44 274 TRP A CA 1
ATOM 2239 C C . TRP A 1 274 ? 1.164 -14.152 5.407 1.00 96.44 274 TRP A C 1
ATOM 2241 O O . TRP A 1 274 ? 1.104 -15.298 4.961 1.00 96.44 274 TRP A O 1
ATOM 2251 N N . VAL A 1 275 ? 0.778 -13.108 4.681 1.00 96.81 275 VAL A N 1
ATOM 2252 C CA . VAL A 1 275 ? 0.543 -13.215 3.244 1.00 96.81 275 VAL A CA 1
ATOM 2253 C C . VAL A 1 275 ? 1.900 -13.200 2.558 1.00 96.81 275 VAL A C 1
ATOM 2255 O O . VAL A 1 275 ? 2.721 -12.319 2.801 1.00 96.81 275 VAL A O 1
ATOM 2258 N N . THR A 1 276 ? 2.161 -14.196 1.715 1.00 95.88 276 THR A N 1
ATOM 2259 C CA . THR A 1 276 ? 3.436 -14.289 1.005 1.00 95.88 276 THR A CA 1
ATOM 2260 C C . THR A 1 276 ? 3.634 -13.074 0.102 1.00 95.88 276 THR A C 1
ATOM 2262 O O . THR A 1 276 ? 2.814 -12.814 -0.782 1.00 95.88 276 THR A O 1
ATOM 2265 N N . ALA A 1 277 ? 4.740 -12.361 0.316 1.00 95.94 277 ALA A N 1
ATOM 2266 C CA . ALA A 1 277 ? 5.140 -11.244 -0.523 1.00 95.94 277 ALA A CA 1
ATOM 2267 C C . ALA A 1 277 ? 5.402 -11.690 -1.972 1.00 95.94 277 ALA A C 1
ATOM 2269 O O . ALA A 1 277 ? 5.778 -12.838 -2.243 1.00 95.94 277 ALA A O 1
ATOM 2270 N N . ASN A 1 278 ? 5.224 -10.773 -2.919 1.00 95.12 278 ASN A N 1
ATOM 2271 C CA . ASN A 1 278 ? 5.375 -11.046 -4.340 1.00 95.12 278 ASN A CA 1
ATOM 2272 C C . ASN A 1 278 ? 6.850 -11.040 -4.764 1.00 95.12 278 ASN A C 1
ATOM 2274 O O . ASN A 1 278 ? 7.348 -10.076 -5.338 1.00 95.12 278 ASN A O 1
ATOM 2278 N N . LYS A 1 279 ? 7.552 -12.151 -4.515 1.00 95.06 279 LYS A N 1
ATOM 2279 C CA . LYS A 1 279 ? 8.961 -12.334 -4.918 1.00 95.06 279 LYS A CA 1
ATOM 2280 C C . LYS A 1 279 ? 9.206 -12.080 -6.408 1.00 95.06 279 LYS A C 1
ATOM 2282 O O . LYS A 1 279 ? 10.297 -11.660 -6.781 1.00 95.06 279 LYS A O 1
ATOM 2287 N N . ALA A 1 280 ? 8.210 -12.334 -7.260 1.00 94.69 280 ALA A N 1
ATOM 2288 C CA . ALA A 1 280 ? 8.343 -12.101 -8.692 1.00 94.69 280 ALA A CA 1
ATOM 2289 C C . ALA A 1 280 ? 8.584 -10.618 -9.002 1.00 94.69 280 ALA A C 1
ATOM 2291 O O . ALA A 1 280 ? 9.389 -10.318 -9.875 1.00 94.69 280 ALA A O 1
ATOM 2292 N N . TRP A 1 281 ? 7.960 -9.706 -8.254 1.00 93.62 281 TRP A N 1
ATOM 2293 C CA . TRP A 1 281 ? 8.127 -8.267 -8.458 1.00 93.62 281 TRP A CA 1
ATOM 2294 C C . TRP A 1 281 ? 9.514 -7.786 -8.081 1.00 93.62 281 TRP A C 1
ATOM 2296 O O . TRP A 1 281 ? 10.110 -7.036 -8.841 1.00 93.62 281 TRP A O 1
ATOM 2306 N N . TYR A 1 282 ? 10.064 -8.286 -6.974 1.00 94.25 282 TYR A N 1
ATOM 2307 C CA . TYR A 1 282 ? 11.449 -8.008 -6.601 1.00 94.25 282 TYR A CA 1
ATOM 2308 C C . TYR A 1 282 ? 12.416 -8.394 -7.731 1.00 94.25 282 TYR A C 1
ATOM 2310 O O . TYR A 1 282 ? 13.252 -7.604 -8.163 1.00 94.25 282 TYR A O 1
ATOM 2318 N N . HIS A 1 283 ? 12.260 -9.602 -8.280 1.00 94.81 283 HIS A N 1
ATOM 2319 C CA . HIS A 1 283 ? 13.108 -10.062 -9.378 1.00 94.81 283 HIS A CA 1
ATOM 2320 C C . HIS A 1 283 ? 12.861 -9.310 -10.691 1.00 94.81 283 HIS A C 1
ATOM 2322 O O . HIS A 1 283 ? 13.812 -9.068 -11.430 1.00 94.81 283 HIS A O 1
ATOM 2328 N N . GLN A 1 284 ? 11.615 -8.938 -10.990 1.00 94.81 284 GLN A N 1
ATOM 2329 C CA . GLN A 1 284 ? 11.269 -8.157 -12.180 1.00 94.81 284 GLN A CA 1
ATOM 2330 C C . GLN A 1 284 ? 11.825 -6.735 -12.105 1.00 94.81 284 GLN A C 1
ATOM 2332 O O . GLN A 1 284 ? 12.365 -6.264 -13.099 1.00 94.81 284 GLN A O 1
ATOM 2337 N N . GLN A 1 285 ? 11.756 -6.096 -10.936 1.00 95.00 285 GLN A N 1
ATOM 2338 C CA . GLN A 1 285 ? 12.341 -4.783 -10.669 1.00 95.00 285 GLN A CA 1
ATOM 2339 C C . GLN A 1 285 ? 13.847 -4.795 -10.923 1.00 95.00 285 GLN A C 1
ATOM 2341 O O . GLN A 1 285 ? 14.336 -4.077 -11.789 1.00 95.00 285 GLN A O 1
ATOM 2346 N N . LEU A 1 286 ? 14.568 -5.711 -10.268 1.00 94.88 286 LEU A N 1
ATOM 2347 C CA . LEU A 1 286 ? 16.008 -5.855 -10.480 1.00 94.88 286 LEU A CA 1
ATOM 2348 C C . LEU A 1 286 ? 16.348 -6.198 -11.930 1.00 94.88 286 LEU A C 1
ATOM 2350 O O . LEU A 1 286 ? 17.305 -5.668 -12.484 1.00 94.88 286 LEU A O 1
ATOM 2354 N N . SER A 1 287 ? 15.574 -7.077 -12.569 1.00 95.25 287 SER A N 1
ATOM 2355 C CA . SER A 1 287 ? 15.795 -7.399 -13.978 1.00 95.25 287 SER A CA 1
ATOM 2356 C C . SER A 1 287 ? 15.561 -6.1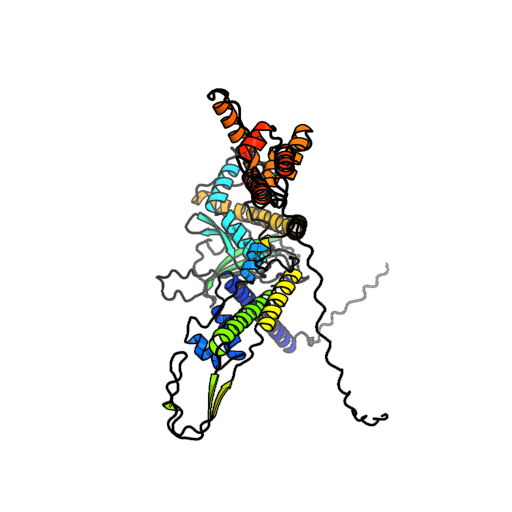95 -14.890 1.00 95.25 287 SER A C 1
ATOM 2358 O O . SER A 1 287 ? 16.240 -6.095 -15.911 1.00 95.25 287 SER A O 1
ATOM 2360 N N . ALA A 1 288 ? 14.601 -5.327 -14.573 1.00 94.81 288 ALA A N 1
ATOM 2361 C CA . ALA A 1 288 ? 14.335 -4.117 -15.335 1.00 94.81 288 ALA A CA 1
ATOM 2362 C C . ALA A 1 288 ? 15.489 -3.119 -15.188 1.00 94.81 288 ALA A C 1
ATOM 2364 O O . ALA A 1 288 ? 16.013 -2.662 -16.202 1.00 94.81 288 ALA A O 1
ATOM 2365 N N . ASP A 1 289 ? 15.939 -2.876 -13.956 1.00 94.75 289 ASP A N 1
ATOM 2366 C CA . ASP A 1 289 ? 17.058 -1.978 -13.657 1.00 94.75 289 ASP A CA 1
ATOM 2367 C C . ASP A 1 289 ? 18.357 -2.449 -14.330 1.00 94.75 289 ASP A C 1
ATOM 2369 O O . ASP A 1 289 ? 19.011 -1.675 -15.024 1.00 94.75 289 ASP A O 1
ATOM 2373 N N . ILE A 1 290 ? 18.691 -3.744 -14.236 1.00 93.94 290 ILE A N 1
ATOM 2374 C CA . ILE A 1 290 ? 19.883 -4.318 -14.890 1.00 93.94 290 ILE A CA 1
ATOM 2375 C C . ILE A 1 290 ? 19.817 -4.141 -16.406 1.00 93.94 290 ILE A C 1
ATOM 2377 O O . ILE A 1 290 ? 20.774 -3.666 -17.007 1.00 93.94 290 ILE A O 1
ATOM 2381 N N . LYS A 1 291 ? 18.686 -4.485 -17.037 1.00 94.69 291 LYS A N 1
ATOM 2382 C CA . LYS A 1 291 ? 18.525 -4.333 -18.492 1.00 94.69 291 LYS A CA 1
ATOM 2383 C C . LYS A 1 291 ? 18.630 -2.876 -18.929 1.00 94.69 291 LYS A C 1
ATOM 2385 O O . LYS A 1 291 ? 19.108 -2.605 -20.029 1.00 94.69 291 LYS A O 1
ATOM 2390 N N . PHE A 1 292 ? 18.180 -1.949 -18.089 1.00 92.94 292 PHE A N 1
ATOM 2391 C CA . PHE A 1 292 ? 18.250 -0.525 -18.370 1.00 92.94 292 PHE A CA 1
ATOM 2392 C C . PHE A 1 292 ? 19.681 0.017 -18.213 1.00 92.94 292 PHE A C 1
ATOM 2394 O O . PHE A 1 292 ? 20.140 0.756 -19.085 1.00 92.94 292 PHE A O 1
ATOM 2401 N N . CYS A 1 293 ? 20.424 -0.430 -17.195 1.00 92.19 293 CYS A N 1
ATOM 2402 C CA . CYS A 1 293 ? 21.863 -0.181 -17.067 1.00 92.19 293 CYS A CA 1
ATOM 2403 C C . CYS A 1 293 ? 22.659 -0.772 -18.238 1.00 92.19 293 CYS A C 1
ATOM 2405 O O . CYS A 1 293 ? 23.509 -0.088 -18.801 1.00 92.19 293 CYS A O 1
ATOM 2407 N N . ASP A 1 294 ? 22.359 -2.004 -18.656 1.00 91.69 294 ASP A N 1
ATOM 2408 C CA . ASP A 1 294 ? 23.019 -2.647 -19.796 1.00 91.69 294 ASP A CA 1
ATOM 2409 C C . ASP A 1 294 ? 22.768 -1.866 -21.088 1.00 91.69 294 ASP A C 1
ATOM 2411 O O . ASP A 1 294 ? 23.696 -1.609 -21.855 1.00 91.69 294 ASP A O 1
ATOM 2415 N N . LEU A 1 295 ? 21.522 -1.440 -21.322 1.00 93.31 295 LEU A N 1
ATOM 2416 C CA . LEU A 1 295 ? 21.168 -0.614 -22.473 1.00 93.31 295 LEU A CA 1
ATOM 2417 C C . LEU A 1 295 ? 21.950 0.708 -22.475 1.00 93.31 295 LEU A C 1
ATOM 2419 O O . LEU A 1 295 ? 22.546 1.056 -23.493 1.00 93.31 295 LEU A O 1
ATOM 2423 N N . ASP A 1 296 ? 21.987 1.419 -21.345 1.00 91.88 296 ASP A N 1
ATOM 2424 C CA . ASP A 1 296 ? 22.746 2.668 -21.192 1.00 91.88 296 ASP A CA 1
ATOM 2425 C C . ASP A 1 296 ? 24.254 2.432 -21.397 1.00 91.88 296 ASP A C 1
ATOM 2427 O O . ASP A 1 296 ? 24.902 3.168 -22.143 1.00 91.88 296 ASP A O 1
ATOM 2431 N N . HIS A 1 297 ? 24.807 1.346 -20.849 1.00 89.19 297 HIS A N 1
ATOM 2432 C CA . HIS A 1 297 ? 26.205 0.962 -21.041 1.00 89.19 297 HIS A CA 1
ATOM 2433 C C . HIS A 1 297 ? 26.533 0.684 -22.516 1.00 89.19 297 HIS A C 1
ATOM 2435 O O . HIS A 1 297 ? 27.521 1.203 -23.045 1.00 89.19 297 HIS A O 1
ATOM 2441 N N . HIS A 1 298 ? 25.692 -0.083 -23.215 1.00 90.50 298 HIS A N 1
ATOM 2442 C CA . HIS A 1 298 ? 25.844 -0.326 -24.649 1.00 90.50 298 HIS A CA 1
ATOM 2443 C C . HIS A 1 298 ? 25.782 0.979 -25.451 1.00 90.50 298 HIS A C 1
ATOM 2445 O O . HIS A 1 298 ? 26.608 1.189 -26.342 1.00 90.50 298 HIS A O 1
ATOM 2451 N N . LEU A 1 299 ? 24.860 1.882 -25.111 1.00 90.44 299 LEU A N 1
ATOM 2452 C CA . LEU A 1 299 ? 24.754 3.189 -25.759 1.00 90.44 299 LEU A CA 1
ATOM 2453 C C . LEU A 1 299 ? 25.997 4.054 -25.521 1.00 90.44 299 LEU A C 1
ATOM 2455 O O . LEU A 1 299 ? 26.450 4.710 -26.450 1.00 90.44 299 LEU A O 1
ATOM 2459 N N . ARG A 1 300 ? 26.599 4.035 -24.327 1.00 85.31 300 ARG A N 1
ATOM 2460 C CA . ARG A 1 300 ? 27.806 4.831 -24.037 1.00 85.31 300 ARG A CA 1
ATOM 2461 C C . ARG A 1 300 ? 29.070 4.278 -24.691 1.00 85.31 300 ARG A C 1
ATOM 2463 O O . ARG A 1 300 ? 29.906 5.052 -25.153 1.00 85.31 300 ARG A O 1
ATOM 2470 N N . HIS A 1 301 ? 29.238 2.956 -24.711 1.00 84.50 301 HIS A N 1
ATOM 2471 C CA . HIS A 1 301 ? 30.532 2.343 -25.043 1.00 84.50 301 HIS A CA 1
ATOM 2472 C C . HIS A 1 301 ? 30.568 1.605 -26.382 1.00 84.50 301 HIS A C 1
ATOM 2474 O O . HIS A 1 301 ? 31.651 1.425 -26.941 1.00 84.50 301 HIS A O 1
ATOM 2480 N N . GLN A 1 302 ? 29.418 1.168 -26.900 1.00 85.62 302 GLN A N 1
ATOM 2481 C CA . GLN A 1 302 ? 29.346 0.295 -28.077 1.00 85.62 302 GLN A CA 1
ATOM 2482 C C . GLN A 1 302 ? 28.635 0.919 -29.279 1.00 85.62 302 GLN A C 1
ATOM 2484 O O . GLN A 1 302 ? 28.743 0.374 -30.373 1.00 85.62 302 GLN A O 1
ATOM 2489 N N . ILE A 1 303 ? 27.957 2.062 -29.121 1.00 85.12 303 ILE A N 1
ATOM 2490 C CA . ILE A 1 303 ? 27.367 2.775 -30.268 1.00 85.12 303 ILE A CA 1
ATOM 2491 C C . ILE A 1 303 ? 28.434 3.412 -31.170 1.00 85.12 303 ILE A C 1
ATOM 2493 O O . ILE A 1 303 ? 28.196 3.668 -32.349 1.00 85.12 303 ILE A O 1
ATOM 2497 N N . HIS A 1 304 ? 29.612 3.689 -30.612 1.00 83.75 304 HIS A N 1
ATOM 2498 C CA . HIS A 1 304 ? 30.717 4.303 -31.327 1.00 83.75 304 HIS A CA 1
ATOM 2499 C C . HIS A 1 304 ? 31.699 3.239 -31.811 1.00 83.75 304 HIS A C 1
ATOM 2501 O O . HIS A 1 304 ? 32.125 2.365 -31.053 1.00 83.75 304 HIS A O 1
ATOM 2507 N N . SER A 1 305 ? 32.100 3.355 -33.076 1.00 83.25 305 SER A N 1
ATOM 2508 C CA . SER A 1 305 ? 33.150 2.531 -33.664 1.00 83.25 305 SER A CA 1
ATOM 2509 C C . SER A 1 305 ? 34.453 2.668 -32.883 1.00 83.25 305 SER A C 1
ATOM 2511 O O . SER A 1 305 ? 34.910 3.789 -32.642 1.00 83.25 305 SER A O 1
ATOM 2513 N N . GLN A 1 306 ? 35.094 1.548 -32.561 1.00 83.25 306 GLN A N 1
ATOM 2514 C CA . GLN A 1 306 ? 36.386 1.561 -31.886 1.00 83.25 306 GLN A CA 1
ATOM 2515 C C . GLN A 1 306 ? 37.514 1.580 -32.927 1.00 83.25 306 GLN A C 1
ATOM 2517 O O . GLN A 1 306 ? 37.548 0.707 -33.803 1.00 83.25 306 GLN A O 1
ATOM 2522 N N . PRO A 1 307 ? 38.431 2.562 -32.875 1.00 83.94 307 PRO A N 1
ATOM 2523 C CA . PRO A 1 307 ? 39.578 2.591 -33.768 1.00 83.94 307 PRO A CA 1
ATOM 2524 C C . PRO A 1 307 ? 40.548 1.462 -33.405 1.00 83.94 307 PRO A C 1
ATOM 2526 O O . PRO A 1 307 ? 41.010 1.356 -32.269 1.00 83.94 307 PRO A O 1
ATOM 2529 N N . VAL A 1 308 ? 40.891 0.632 -34.385 1.00 82.50 308 VAL A N 1
ATOM 2530 C CA . VAL A 1 308 ? 41.884 -0.434 -34.269 1.00 82.50 308 VAL A CA 1
ATOM 2531 C C . VAL A 1 308 ? 43.092 -0.061 -35.107 1.00 82.50 308 VAL A C 1
ATOM 2533 O O . VAL A 1 308 ? 43.020 0.088 -36.325 1.00 82.50 308 VAL A O 1
ATOM 2536 N N . VAL A 1 309 ? 44.216 0.074 -34.415 1.00 82.69 309 VAL A N 1
ATOM 2537 C CA . VAL A 1 309 ? 45.510 0.436 -34.978 1.00 82.69 309 VAL A CA 1
ATOM 2538 C C . VAL A 1 309 ? 46.430 -0.778 -34.911 1.00 82.69 309 VAL A C 1
ATOM 2540 O O . VAL A 1 309 ? 46.690 -1.287 -33.818 1.00 82.69 309 VAL A O 1
ATOM 2543 N N . LYS A 1 310 ? 46.979 -1.214 -36.048 1.00 82.69 310 LYS A N 1
ATOM 2544 C CA . LYS A 1 310 ? 48.056 -2.216 -36.093 1.00 82.69 310 LYS A CA 1
ATOM 2545 C C . LYS A 1 310 ? 49.332 -1.600 -36.665 1.00 82.69 310 LYS A C 1
ATOM 2547 O O . LYS A 1 310 ? 49.285 -0.847 -37.632 1.00 82.69 310 LYS A O 1
ATOM 2552 N N . GLY A 1 311 ? 50.476 -1.942 -36.070 1.00 81.12 311 GLY A N 1
ATOM 2553 C CA . GLY A 1 311 ? 51.801 -1.556 -36.576 1.00 81.12 311 GLY A CA 1
ATOM 2554 C C . GLY A 1 311 ? 52.346 -0.203 -36.097 1.00 81.12 311 GLY A C 1
ATOM 2555 O O . GLY A 1 311 ? 53.453 0.162 -36.480 1.00 81.12 311 GLY A O 1
ATOM 2556 N N . ALA A 1 312 ? 51.638 0.540 -35.238 1.00 77.62 312 ALA A N 1
ATOM 2557 C CA . ALA A 1 312 ? 52.140 1.820 -34.730 1.00 77.62 312 ALA A CA 1
ATOM 2558 C C . ALA A 1 312 ? 53.240 1.633 -33.655 1.00 77.62 312 ALA A C 1
ATOM 2560 O O . ALA A 1 312 ? 53.006 0.922 -32.675 1.00 77.62 312 ALA A O 1
ATOM 2561 N N . PRO A 1 313 ? 54.404 2.306 -33.772 1.00 77.31 313 PRO A N 1
ATOM 2562 C CA . PRO A 1 313 ? 55.516 2.160 -32.825 1.00 77.31 313 PRO A CA 1
ATOM 2563 C C . PRO A 1 313 ? 55.242 2.773 -31.439 1.00 77.31 313 PRO A C 1
ATOM 2565 O O . PRO A 1 313 ? 55.925 2.422 -30.480 1.00 77.31 313 PRO A O 1
ATOM 2568 N N . ASP A 1 314 ? 54.246 3.660 -31.306 1.00 80.06 314 ASP A N 1
ATOM 2569 C CA . ASP A 1 314 ? 53.858 4.275 -30.027 1.00 80.06 314 ASP A CA 1
ATOM 2570 C C . ASP A 1 314 ? 52.343 4.564 -29.964 1.00 80.06 314 ASP A C 1
ATOM 2572 O O . ASP A 1 314 ? 51.885 5.701 -30.098 1.00 80.06 314 ASP A O 1
ATOM 2576 N N . ILE A 1 315 ? 51.544 3.505 -29.774 1.00 75.62 315 ILE A N 1
ATOM 2577 C CA . ILE A 1 315 ? 50.066 3.560 -29.745 1.00 75.62 315 ILE A CA 1
ATOM 2578 C C . ILE A 1 315 ? 49.542 4.575 -28.713 1.00 75.62 315 ILE A C 1
ATOM 2580 O O . ILE A 1 315 ? 48.515 5.211 -28.936 1.00 75.62 315 ILE A O 1
ATOM 2584 N N . LYS A 1 316 ? 50.260 4.776 -27.600 1.00 76.69 316 LYS A N 1
ATOM 2585 C CA . LYS A 1 316 ? 49.817 5.643 -26.494 1.00 76.69 316 LYS A CA 1
ATOM 2586 C C . LYS A 1 316 ? 49.797 7.132 -26.848 1.00 76.69 316 LYS A C 1
ATOM 2588 O O . LYS A 1 316 ? 49.154 7.900 -26.139 1.00 76.69 316 LYS A O 1
ATOM 2593 N N . LYS A 1 317 ? 50.500 7.551 -27.907 1.00 78.62 317 LYS A N 1
ATOM 2594 C CA . LYS A 1 317 ? 50.570 8.958 -28.340 1.00 78.62 317 LYS A CA 1
ATOM 2595 C C . LYS A 1 317 ? 49.588 9.316 -29.446 1.00 78.62 317 LYS A C 1
ATOM 2597 O O . LYS A 1 317 ? 49.500 10.492 -29.792 1.00 78.62 317 LYS A O 1
ATOM 2602 N N . LEU A 1 318 ? 48.871 8.343 -30.008 1.00 75.38 318 LEU A N 1
ATOM 2603 C CA . LEU A 1 318 ? 47.886 8.619 -31.047 1.00 75.38 318 LEU A CA 1
ATOM 2604 C C . LEU A 1 318 ? 46.726 9.417 -30.435 1.00 75.38 318 LEU A C 1
ATOM 2606 O O . LEU A 1 318 ? 46.060 8.919 -29.524 1.00 75.38 318 LEU A O 1
ATOM 2610 N N . PRO A 1 319 ? 46.479 10.657 -30.892 1.00 71.38 319 PRO A N 1
ATOM 2611 C CA . PRO A 1 319 ? 45.367 11.443 -30.396 1.00 71.38 319 PRO A CA 1
ATOM 2612 C C . PRO A 1 319 ? 44.066 10.860 -30.959 1.00 71.38 319 PRO A C 1
ATOM 2614 O O . PRO A 1 319 ? 43.628 11.229 -32.043 1.00 71.38 319 PRO A O 1
ATOM 2617 N N . LEU A 1 320 ? 43.456 9.935 -30.222 1.00 71.31 320 LEU A N 1
ATOM 2618 C CA . LEU A 1 320 ? 42.163 9.353 -30.569 1.00 71.31 320 LEU A CA 1
ATOM 2619 C C . LEU A 1 320 ? 41.035 10.267 -30.069 1.00 71.31 320 LEU A C 1
ATOM 2621 O O . LEU A 1 320 ? 41.065 10.757 -28.940 1.00 71.31 320 LEU A O 1
ATOM 2625 N N . GLY A 1 321 ? 40.057 10.527 -30.930 1.00 67.56 321 GLY A N 1
ATOM 2626 C CA . GLY A 1 321 ? 38.855 11.292 -30.614 1.00 67.56 321 GLY A CA 1
ATOM 2627 C C . GLY A 1 321 ? 37.969 11.455 -31.852 1.00 67.56 321 GLY A C 1
ATOM 2628 O O . GLY A 1 321 ? 38.494 11.379 -32.963 1.00 67.56 321 GLY A O 1
ATOM 2629 N N . PRO A 1 322 ? 36.654 11.683 -31.683 1.00 62.16 322 PRO A N 1
ATOM 2630 C CA . PRO A 1 322 ? 35.715 11.815 -32.803 1.00 62.16 322 PRO A CA 1
ATOM 2631 C C . PRO A 1 322 ? 36.082 12.960 -33.762 1.00 62.16 322 PRO A C 1
ATOM 2633 O O . PRO A 1 322 ? 35.838 12.852 -34.958 1.00 62.16 322 PRO A O 1
ATOM 2636 N N . ASP A 1 323 ? 36.750 14.001 -33.256 1.00 58.47 323 ASP A N 1
ATOM 2637 C CA . ASP A 1 323 ? 37.082 15.212 -34.019 1.00 58.47 323 ASP A CA 1
ATOM 2638 C C . ASP A 1 323 ? 38.550 15.291 -34.467 1.00 58.47 323 ASP A C 1
ATOM 2640 O O . ASP A 1 323 ? 38.984 16.312 -35.005 1.00 58.47 323 ASP A O 1
ATOM 2644 N N . LYS A 1 324 ? 39.364 14.259 -34.202 1.00 65.31 324 LYS A N 1
ATOM 2645 C CA . LYS A 1 324 ? 40.811 14.324 -34.446 1.00 65.31 324 LYS A CA 1
ATOM 2646 C C . LYS A 1 324 ? 41.192 13.508 -35.684 1.00 65.31 324 LYS A C 1
ATOM 2648 O O . LYS A 1 324 ? 41.143 12.280 -35.629 1.00 65.31 324 LYS A O 1
ATOM 2653 N N . PRO A 1 325 ? 41.598 14.153 -36.795 1.00 56.34 325 PRO A N 1
ATOM 2654 C CA . PRO A 1 325 ? 42.088 13.428 -37.958 1.00 56.34 325 PRO A CA 1
ATOM 2655 C C . PRO A 1 325 ? 43.404 12.722 -37.615 1.00 56.34 325 PRO A C 1
ATOM 2657 O O . PRO A 1 325 ? 44.323 13.324 -37.057 1.00 56.34 325 PRO A O 1
ATOM 2660 N N . ILE A 1 326 ? 43.504 11.441 -37.967 1.00 65.25 326 ILE A N 1
ATOM 2661 C CA . ILE A 1 326 ? 44.743 10.672 -37.834 1.00 65.25 326 ILE A CA 1
ATOM 2662 C C . ILE A 1 326 ? 45.563 10.903 -39.100 1.00 65.25 326 ILE A C 1
ATOM 2664 O O . ILE A 1 326 ? 45.176 10.482 -40.187 1.00 65.25 326 ILE A O 1
ATOM 2668 N N . GLN A 1 327 ? 46.693 11.589 -38.961 1.00 59.62 327 GLN A N 1
ATOM 2669 C CA . GLN A 1 327 ? 47.639 11.801 -40.051 1.00 59.62 327 GLN A CA 1
ATOM 2670 C C . GLN A 1 327 ? 48.789 10.798 -39.913 1.00 59.62 327 GLN A C 1
ATOM 2672 O O . GLN A 1 327 ? 49.489 10.790 -38.902 1.00 59.62 327 GLN A O 1
ATOM 2677 N N . THR A 1 328 ? 48.978 9.934 -40.911 1.00 58.62 328 THR A N 1
ATOM 2678 C CA . THR A 1 328 ? 50.056 8.934 -40.921 1.00 58.62 328 THR A CA 1
ATOM 2679 C C . THR A 1 328 ? 51.238 9.447 -41.742 1.00 58.62 328 THR A C 1
ATOM 2681 O O . THR A 1 328 ? 51.050 9.870 -42.881 1.00 58.62 328 THR A O 1
ATOM 2684 N N . LEU A 1 329 ? 52.449 9.384 -41.187 1.00 56.03 329 LEU A N 1
ATOM 2685 C CA . LEU A 1 329 ? 53.707 9.659 -41.888 1.00 56.03 329 LEU A CA 1
ATOM 2686 C C . LEU A 1 329 ? 54.453 8.319 -42.072 1.00 56.03 329 LEU A C 1
ATOM 2688 O O . LEU A 1 329 ? 55.074 7.830 -41.136 1.00 56.03 329 LEU A O 1
ATOM 2692 N N . ASP A 1 330 ? 54.334 7.720 -43.261 1.00 59.31 330 ASP A N 1
ATOM 2693 C CA . ASP A 1 330 ? 55.282 6.754 -43.857 1.00 59.31 330 ASP A CA 1
ATOM 2694 C C . ASP A 1 330 ? 55.534 5.367 -43.209 1.00 59.31 330 ASP A C 1
ATOM 2696 O O . ASP A 1 330 ? 56.639 4.834 -43.317 1.00 59.31 330 ASP A O 1
ATOM 2700 N N . VAL A 1 331 ? 54.537 4.700 -42.612 1.00 65.00 331 VAL A N 1
ATOM 2701 C CA . VAL A 1 331 ? 54.674 3.282 -42.186 1.00 65.00 331 VAL A CA 1
ATOM 2702 C C . VAL A 1 331 ? 53.473 2.456 -42.658 1.00 65.00 331 VAL A C 1
ATOM 2704 O O . VAL A 1 331 ? 52.362 2.982 -42.654 1.00 65.00 331 VAL A O 1
ATOM 2707 N N . ASP A 1 332 ? 53.683 1.183 -43.035 1.00 74.31 332 ASP A N 1
ATOM 2708 C CA . ASP A 1 332 ? 52.618 0.196 -43.307 1.00 74.31 332 ASP A CA 1
ATOM 2709 C C . ASP A 1 332 ? 51.726 0.044 -42.062 1.00 74.31 332 ASP A C 1
ATOM 2711 O O . ASP A 1 332 ? 51.994 -0.738 -41.147 1.00 74.31 332 ASP A O 1
ATOM 2715 N N . PHE A 1 333 ? 50.681 0.861 -42.004 1.00 77.12 333 PHE A N 1
ATOM 2716 C CA . PHE A 1 333 ? 49.800 1.045 -40.861 1.00 77.12 333 PHE A CA 1
ATOM 2717 C C . PHE A 1 333 ? 48.389 0.640 -41.275 1.00 77.12 333 PHE A C 1
ATOM 2719 O O . PHE A 1 333 ? 47.810 1.222 -42.192 1.00 77.12 333 PHE A O 1
ATOM 2726 N N . ASP A 1 334 ? 47.842 -0.373 -40.604 1.00 80.75 334 ASP A N 1
ATOM 2727 C CA . ASP A 1 334 ? 46.458 -0.804 -40.798 1.00 80.75 334 ASP A CA 1
ATOM 2728 C C . ASP A 1 334 ? 45.588 -0.113 -39.749 1.00 80.75 334 AS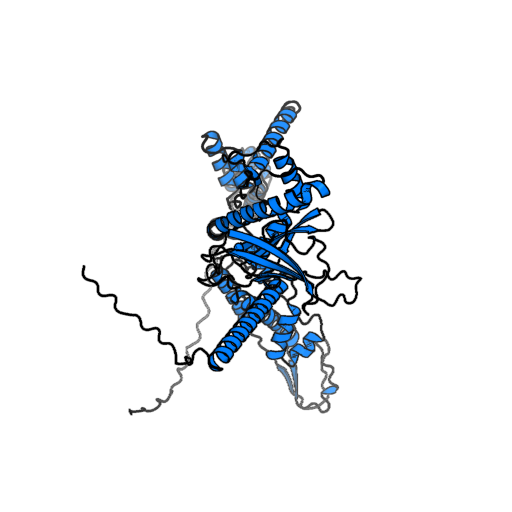P A C 1
ATOM 2730 O O . ASP A 1 334 ? 45.708 -0.364 -38.542 1.00 80.75 334 ASP A O 1
ATOM 2734 N N . PHE A 1 335 ? 44.739 0.791 -40.232 1.00 81.50 335 PHE A N 1
ATOM 2735 C CA . PHE A 1 335 ? 43.737 1.481 -39.442 1.00 81.50 335 PHE A CA 1
ATOM 2736 C C . PHE A 1 335 ? 42.362 1.056 -39.897 1.00 81.50 335 PHE A C 1
ATOM 2738 O O . PHE A 1 335 ? 41.947 1.319 -41.025 1.00 81.50 335 PHE A O 1
ATOM 2745 N N . SER A 1 336 ? 41.645 0.413 -38.991 1.00 86.44 336 SER A N 1
ATOM 2746 C CA . SER A 1 336 ? 40.280 -0.018 -39.230 1.00 86.44 336 SER A CA 1
ATOM 2747 C C . SER A 1 336 ? 39.403 0.412 -38.072 1.00 86.44 336 SER A C 1
ATOM 2749 O O . SER A 1 336 ? 39.864 0.609 -36.950 1.00 86.44 336 SER A O 1
ATOM 2751 N N . TYR A 1 337 ? 38.119 0.560 -38.348 1.00 85.56 337 TYR A N 1
ATOM 2752 C CA . TYR A 1 337 ? 37.120 0.725 -37.312 1.00 85.56 337 TYR A CA 1
ATOM 2753 C C . TYR A 1 337 ? 36.436 -0.614 -37.094 1.00 85.56 337 TYR A C 1
ATOM 2755 O O . TYR A 1 337 ? 35.919 -1.214 -38.037 1.00 85.56 337 TYR A O 1
ATOM 2763 N N . VAL A 1 338 ? 36.421 -1.075 -35.847 1.00 85.06 338 VAL A N 1
ATOM 2764 C CA . VAL A 1 338 ? 35.582 -2.200 -35.445 1.00 85.06 338 VAL A CA 1
ATOM 2765 C C . VAL A 1 338 ? 34.320 -1.614 -34.840 1.00 85.06 338 VAL A C 1
ATOM 2767 O O . VAL A 1 338 ? 34.346 -1.023 -33.760 1.00 85.06 338 VAL A O 1
ATOM 2770 N N . ASN A 1 339 ? 33.213 -1.747 -35.566 1.00 86.69 339 ASN A N 1
ATOM 2771 C CA . ASN A 1 339 ? 31.898 -1.480 -35.007 1.00 86.69 339 ASN A CA 1
ATOM 2772 C C . ASN A 1 339 ? 31.460 -2.693 -34.197 1.00 86.69 339 ASN A C 1
ATOM 2774 O O . ASN A 1 339 ? 31.400 -3.807 -34.721 1.00 86.69 339 ASN A O 1
ATOM 2778 N N . ALA A 1 340 ? 31.139 -2.464 -32.928 1.00 85.50 340 ALA A N 1
ATOM 2779 C CA . ALA A 1 340 ? 30.268 -3.386 -32.229 1.00 85.50 340 ALA A CA 1
ATOM 2780 C C . ALA A 1 340 ? 28.882 -3.306 -32.891 1.00 85.50 340 ALA A C 1
ATOM 2782 O O . ALA A 1 340 ? 28.434 -2.225 -33.268 1.00 85.50 340 ALA A O 1
ATOM 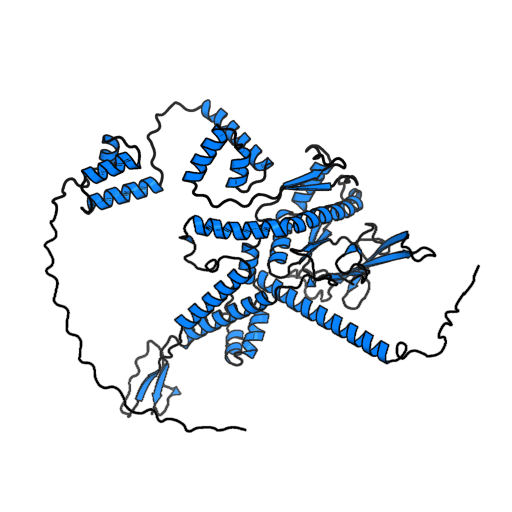2783 N N . ASP A 1 341 ? 28.216 -4.447 -33.039 1.00 89.31 341 ASP A N 1
ATOM 2784 C CA . ASP A 1 341 ? 26.796 -4.519 -33.389 1.00 89.31 341 ASP A CA 1
ATOM 2785 C C . ASP A 1 341 ? 26.027 -4.888 -32.111 1.00 89.31 341 ASP A C 1
ATOM 2787 O O . ASP A 1 341 ? 25.650 -6.055 -31.927 1.00 89.31 341 ASP A O 1
ATOM 2791 N N . PRO A 1 342 ? 25.898 -3.955 -31.137 1.00 86.31 342 PRO A N 1
ATOM 2792 C CA . PRO A 1 342 ? 25.055 -4.206 -29.986 1.00 86.31 342 PRO A CA 1
ATOM 2793 C C . PRO A 1 342 ? 23.648 -4.378 -30.542 1.00 86.31 342 PRO A C 1
ATOM 2795 O O . PRO A 1 342 ? 23.105 -3.470 -31.163 1.00 86.31 342 PRO A O 1
ATOM 2798 N N . LYS A 1 343 ? 23.056 -5.559 -30.368 1.00 93.88 343 LYS A N 1
ATOM 2799 C CA . LYS A 1 343 ? 21.715 -5.878 -30.873 1.00 93.88 343 LYS A CA 1
ATOM 2800 C C . LYS A 1 343 ? 20.649 -5.112 -30.072 1.00 93.88 343 LYS A C 1
ATOM 2802 O O . LYS A 1 343 ? 19.851 -5.719 -29.362 1.00 93.88 343 LYS A O 1
ATOM 2807 N N . LEU A 1 344 ? 20.654 -3.778 -30.154 1.00 93.88 344 LEU A N 1
ATOM 2808 C CA . LEU A 1 344 ? 19.851 -2.862 -29.338 1.00 93.88 344 LEU A CA 1
ATOM 2809 C C . LEU A 1 344 ? 18.359 -3.132 -29.517 1.00 93.88 344 LEU A C 1
ATOM 2811 O O . LEU A 1 344 ? 17.620 -3.164 -28.540 1.00 93.88 344 LEU A O 1
ATOM 2815 N N . GLU A 1 345 ? 17.925 -3.411 -30.747 1.00 94.75 345 GLU A N 1
ATOM 2816 C CA . GLU A 1 345 ? 16.538 -3.779 -31.039 1.00 94.75 345 GLU A CA 1
ATOM 2817 C C . GLU A 1 345 ? 16.113 -5.048 -30.286 1.00 94.75 345 GLU A C 1
ATOM 2819 O O . GLU A 1 345 ? 15.027 -5.096 -29.707 1.00 94.75 345 GLU A O 1
ATOM 2824 N N . LEU A 1 346 ? 16.992 -6.054 -30.213 1.00 94.44 346 LEU A N 1
ATOM 2825 C CA . LEU A 1 346 ? 16.728 -7.284 -29.469 1.00 94.44 346 LEU A CA 1
ATOM 2826 C C . LEU A 1 346 ? 16.665 -7.023 -27.958 1.00 94.44 346 LEU A C 1
ATOM 2828 O O . LEU A 1 346 ? 15.786 -7.571 -27.296 1.00 94.44 346 LEU A O 1
ATOM 2832 N N . LEU A 1 347 ? 17.550 -6.175 -27.420 1.00 93.75 347 LEU A N 1
ATOM 2833 C CA . LEU A 1 347 ? 17.535 -5.788 -26.003 1.00 93.75 347 LEU A CA 1
ATOM 2834 C C . LEU A 1 347 ? 16.247 -5.041 -25.637 1.00 93.75 347 LEU A C 1
ATOM 2836 O O . LEU A 1 347 ? 15.580 -5.411 -24.672 1.00 93.75 347 LEU A O 1
ATOM 2840 N N . ILE A 1 348 ? 15.849 -4.052 -26.443 1.00 94.62 348 ILE A N 1
ATOM 2841 C CA . ILE A 1 348 ? 14.601 -3.297 -26.254 1.00 94.62 348 ILE A CA 1
ATOM 2842 C C . ILE A 1 348 ? 13.390 -4.230 -26.374 1.00 94.62 348 ILE A C 1
ATOM 2844 O O . ILE A 1 348 ? 12.482 -4.179 -25.546 1.00 94.62 348 ILE A O 1
ATOM 2848 N N . SER A 1 349 ? 13.376 -5.126 -27.365 1.00 94.25 349 SER A N 1
ATOM 2849 C CA . SER A 1 349 ? 12.299 -6.105 -27.526 1.00 94.25 349 SER A CA 1
ATOM 2850 C C . SER A 1 349 ? 12.213 -7.068 -26.338 1.00 94.25 349 SER A C 1
ATOM 2852 O O . SER A 1 349 ? 11.108 -7.392 -25.905 1.00 94.25 349 SER A O 1
ATOM 2854 N N . ALA A 1 350 ? 13.347 -7.527 -25.803 1.00 93.56 350 ALA A N 1
ATOM 2855 C CA . ALA A 1 350 ? 13.388 -8.405 -24.635 1.00 93.56 350 ALA A CA 1
ATOM 2856 C C . ALA A 1 350 ? 12.957 -7.679 -23.351 1.00 93.56 350 ALA A C 1
ATOM 2858 O O . ALA A 1 350 ? 12.285 -8.266 -22.508 1.00 93.56 350 ALA A O 1
ATOM 2859 N N . PHE A 1 351 ? 13.315 -6.403 -23.199 1.00 94.50 351 PHE A N 1
ATOM 2860 C CA . PHE A 1 351 ? 12.846 -5.564 -22.097 1.00 94.50 351 PHE A CA 1
ATOM 2861 C C . PHE A 1 351 ? 11.326 -5.358 -22.160 1.00 94.50 351 PHE A C 1
ATOM 2863 O O . PHE A 1 351 ? 10.620 -5.654 -21.198 1.00 94.50 351 PHE A O 1
ATOM 2870 N N . ASN A 1 352 ? 10.799 -4.969 -23.324 1.00 94.12 352 ASN A N 1
ATOM 2871 C CA . ASN A 1 352 ? 9.360 -4.802 -23.530 1.00 94.12 352 ASN A CA 1
ATOM 2872 C C . ASN A 1 352 ? 8.587 -6.112 -23.326 1.00 94.12 352 ASN A C 1
ATOM 2874 O O . ASN A 1 352 ? 7.501 -6.097 -22.752 1.00 94.12 352 ASN A O 1
ATOM 2878 N N . PHE A 1 353 ? 9.128 -7.251 -23.768 1.00 93.94 353 PHE A N 1
ATOM 2879 C CA . PHE A 1 353 ? 8.506 -8.555 -23.535 1.00 93.94 353 PHE A CA 1
ATOM 2880 C C . PHE A 1 353 ? 8.338 -8.848 -22.039 1.00 93.94 353 PHE A C 1
ATOM 2882 O O . PHE A 1 353 ? 7.249 -9.242 -21.623 1.00 93.94 353 PHE A O 1
ATOM 2889 N N . ASP A 1 354 ? 9.364 -8.594 -21.228 1.00 93.56 354 ASP A N 1
ATOM 2890 C CA . ASP A 1 354 ? 9.298 -8.801 -19.780 1.00 93.56 354 ASP A CA 1
ATOM 2891 C C . ASP A 1 354 ? 8.295 -7.860 -19.103 1.00 93.56 354 ASP A C 1
ATOM 2893 O O . ASP A 1 354 ? 7.532 -8.295 -18.235 1.00 93.56 354 ASP A O 1
ATOM 2897 N N . LEU A 1 355 ? 8.228 -6.593 -19.528 1.00 94.19 355 LEU A N 1
ATOM 2898 C CA . LEU A 1 355 ? 7.221 -5.641 -19.044 1.00 94.19 355 LEU A CA 1
ATOM 2899 C C . LEU A 1 355 ? 5.793 -6.108 -19.374 1.00 94.19 355 LEU A C 1
ATOM 2901 O O . LEU A 1 355 ? 4.912 -6.079 -18.516 1.00 94.19 355 LEU A O 1
ATOM 2905 N N . ARG A 1 356 ? 5.561 -6.609 -20.592 1.00 94.00 356 ARG A N 1
ATOM 2906 C CA . ARG A 1 356 ? 4.257 -7.163 -20.994 1.00 94.00 356 ARG A CA 1
ATOM 2907 C C . ARG A 1 356 ? 3.910 -8.428 -20.210 1.00 94.00 356 ARG A C 1
ATOM 2909 O O . ARG A 1 356 ? 2.786 -8.575 -19.737 1.00 94.00 356 ARG A O 1
ATOM 2916 N N . ALA A 1 357 ? 4.862 -9.351 -20.077 1.00 93.38 357 ALA A N 1
ATOM 2917 C CA . ALA A 1 357 ? 4.663 -10.614 -19.372 1.00 93.38 357 ALA A CA 1
ATOM 2918 C C . ALA A 1 357 ? 4.369 -10.389 -17.882 1.00 93.38 357 ALA A C 1
ATOM 2920 O O . ALA A 1 357 ? 3.485 -11.038 -17.321 1.00 93.38 357 ALA A O 1
ATOM 2921 N N . SER A 1 358 ? 5.066 -9.437 -17.259 1.00 92.12 358 SER A N 1
ATOM 2922 C CA . SER A 1 358 ? 4.831 -9.048 -15.869 1.00 92.12 358 SER A CA 1
ATOM 2923 C C . SER A 1 358 ? 3.467 -8.371 -15.678 1.00 92.12 358 SER A C 1
ATOM 2925 O O . SER A 1 358 ? 2.741 -8.744 -14.756 1.00 92.12 358 SER A O 1
ATOM 2927 N N . ALA A 1 359 ? 3.043 -7.498 -16.600 1.00 92.44 359 ALA A N 1
ATOM 2928 C CA . ALA A 1 359 ? 1.705 -6.902 -16.563 1.00 92.44 359 ALA A CA 1
ATOM 2929 C C . ALA A 1 359 ? 0.599 -7.969 -16.645 1.00 92.44 359 ALA A C 1
ATOM 2931 O O . ALA A 1 359 ? -0.323 -7.984 -15.826 1.00 92.44 359 ALA A O 1
ATOM 2932 N N . VAL A 1 360 ? 0.727 -8.918 -17.580 1.00 92.06 360 VAL A N 1
ATOM 2933 C CA . VAL A 1 360 ? -0.230 -10.025 -17.742 1.00 92.06 360 VAL A CA 1
ATOM 2934 C C . VAL A 1 360 ? -0.280 -10.915 -16.499 1.00 92.06 360 VAL A C 1
ATOM 2936 O O . VAL A 1 360 ? -1.370 -11.318 -16.086 1.00 92.06 360 VAL A O 1
ATOM 2939 N N . ALA A 1 361 ? 0.865 -11.193 -15.866 1.00 91.62 361 ALA A N 1
ATOM 2940 C CA . ALA A 1 361 ? 0.923 -11.984 -14.634 1.00 91.62 361 ALA A CA 1
ATOM 2941 C C . ALA A 1 361 ? 0.109 -11.353 -13.487 1.00 91.62 361 ALA A C 1
ATOM 2943 O O . ALA A 1 361 ? -0.478 -12.072 -12.678 1.00 91.62 361 ALA A O 1
ATOM 2944 N N . GLU A 1 362 ? -0.007 -10.023 -13.461 1.00 90.06 362 GLU A N 1
ATOM 2945 C CA . GLU A 1 362 ? -0.806 -9.272 -12.483 1.00 90.06 362 GLU A CA 1
ATOM 2946 C C . GLU A 1 362 ? -2.230 -8.954 -12.963 1.00 90.06 362 GLU A C 1
ATOM 2948 O O . GLU A 1 362 ? -2.937 -8.150 -12.350 1.00 90.06 362 GLU A O 1
ATOM 2953 N N . SER A 1 363 ? -2.688 -9.635 -14.020 1.00 89.62 363 SER A N 1
ATOM 2954 C CA . SER A 1 363 ? -4.007 -9.435 -14.636 1.00 89.62 363 SER A CA 1
ATOM 2955 C C . SER A 1 363 ? -4.220 -8.022 -15.189 1.00 89.62 363 SER A C 1
ATOM 2957 O O . SER A 1 363 ? -5.347 -7.526 -15.199 1.00 89.62 363 SER A O 1
ATOM 2959 N N . MET A 1 364 ? -3.152 -7.374 -15.651 1.00 89.75 364 MET A N 1
ATOM 2960 C CA . MET A 1 364 ? -3.213 -6.096 -16.357 1.00 89.75 364 MET A CA 1
ATOM 2961 C C . MET A 1 364 ? -3.021 -6.293 -17.868 1.00 89.75 364 MET A C 1
ATOM 2963 O O . MET A 1 364 ? -2.517 -7.337 -18.296 1.00 89.75 364 MET A O 1
ATOM 2967 N N . PRO A 1 365 ? -3.429 -5.324 -18.707 1.00 89.62 365 PRO A N 1
ATOM 2968 C CA . PRO A 1 365 ? -3.178 -5.392 -20.142 1.00 89.62 365 PRO A CA 1
ATOM 2969 C C . PRO A 1 365 ? -1.679 -5.452 -20.440 1.00 89.62 365 PRO A C 1
ATOM 2971 O O . PRO A 1 365 ? -0.893 -4.724 -19.839 1.00 89.62 365 PRO A O 1
ATOM 2974 N N . ALA A 1 366 ? -1.286 -6.293 -21.396 1.00 90.38 366 ALA A N 1
ATOM 2975 C CA . ALA A 1 366 ? 0.115 -6.467 -21.774 1.00 90.38 366 ALA A CA 1
ATOM 2976 C C . ALA A 1 366 ? 0.763 -5.140 -22.196 1.00 90.38 366 ALA A C 1
ATOM 2978 O O . ALA A 1 366 ? 1.870 -4.813 -21.793 1.00 90.38 366 ALA A O 1
ATOM 2979 N N . ASP A 1 367 ? 0.046 -4.348 -22.978 1.00 87.62 367 ASP A N 1
ATOM 2980 C CA . ASP A 1 367 ? 0.504 -3.103 -23.577 1.00 87.62 367 ASP A CA 1
ATOM 2981 C C . ASP A 1 367 ? 0.429 -1.900 -22.619 1.00 87.62 367 ASP A C 1
ATOM 2983 O O . ASP A 1 367 ? 0.646 -0.761 -23.029 1.00 87.62 367 ASP A O 1
ATOM 2987 N N . MET A 1 368 ? 0.103 -2.107 -21.341 1.00 88.38 368 MET A N 1
ATOM 2988 C CA . MET A 1 368 ? -0.077 -1.035 -20.359 1.00 88.38 368 MET A CA 1
ATOM 2989 C C . MET A 1 368 ? 1.128 -0.080 -20.261 1.00 88.38 368 MET A C 1
ATOM 2991 O O . MET A 1 368 ? 0.940 1.122 -20.092 1.00 88.38 368 MET A O 1
ATOM 2995 N N . TRP A 1 369 ? 2.345 -0.600 -20.407 1.00 88.56 369 TRP A N 1
ATOM 2996 C CA . TRP A 1 369 ? 3.583 0.176 -20.287 1.00 88.56 369 TRP A CA 1
ATOM 2997 C C . TRP A 1 369 ? 4.063 0.791 -21.605 1.00 88.56 369 TRP A C 1
ATOM 2999 O O . TRP A 1 369 ? 5.128 1.403 -21.654 1.00 88.56 369 TRP A O 1
ATOM 3009 N N . GLU A 1 370 ? 3.309 0.629 -22.694 1.00 87.31 370 GLU A N 1
ATOM 3010 C CA . GLU A 1 370 ? 3.715 1.151 -23.993 1.00 87.31 370 GLU A CA 1
ATOM 3011 C C . GLU A 1 370 ? 3.428 2.658 -24.107 1.00 87.31 370 GLU A C 1
ATOM 3013 O O . GLU A 1 370 ? 2.296 3.089 -23.847 1.00 87.31 370 GLU A O 1
ATOM 3018 N N . PRO A 1 371 ? 4.394 3.470 -24.587 1.00 80.25 371 PRO A N 1
ATOM 3019 C CA . PRO A 1 371 ? 4.209 4.914 -24.767 1.00 80.25 371 PRO A CA 1
ATOM 3020 C C . PRO A 1 371 ? 3.014 5.278 -25.663 1.00 80.25 371 PRO A C 1
ATOM 3022 O O . PRO A 1 371 ? 2.360 6.299 -25.466 1.00 80.25 371 PRO A O 1
ATOM 3025 N N . ASN A 1 372 ? 2.693 4.416 -26.633 1.00 81.00 372 ASN A N 1
ATOM 3026 C CA . ASN A 1 372 ? 1.641 4.650 -27.628 1.00 81.00 372 ASN A CA 1
ATOM 3027 C C . ASN A 1 372 ? 0.242 4.175 -27.182 1.00 81.00 372 ASN A C 1
ATOM 3029 O O . ASN A 1 372 ? -0.714 4.237 -27.962 1.00 81.00 372 ASN A O 1
ATOM 3033 N N . SER A 1 373 ? 0.093 3.739 -25.926 1.00 72.81 373 SER A N 1
ATOM 3034 C CA . SER A 1 373 ? -1.169 3.237 -25.354 1.00 72.81 373 SER A CA 1
ATOM 3035 C C . SER A 1 373 ? -2.312 4.268 -25.330 1.00 72.81 373 SER A C 1
ATOM 3037 O O . SER A 1 373 ? -3.488 3.902 -25.253 1.00 72.81 373 SER A O 1
ATOM 3039 N N . SER A 1 374 ? -2.010 5.564 -25.464 1.00 61.59 374 SER A N 1
ATOM 3040 C CA . SER A 1 374 ? -2.999 6.653 -25.443 1.00 61.59 374 SER A CA 1
ATOM 3041 C C . SER A 1 374 ? -3.993 6.622 -26.616 1.00 61.59 374 SER A C 1
ATOM 3043 O O . SER A 1 374 ? -5.133 7.072 -26.456 1.00 61.59 374 SER A O 1
ATOM 3045 N N . THR A 1 375 ? -3.611 6.023 -27.751 1.00 64.62 375 THR A N 1
ATOM 3046 C CA . THR A 1 375 ? -4.424 5.921 -28.984 1.00 64.62 375 THR A CA 1
ATOM 3047 C C . THR A 1 375 ? -5.404 4.744 -29.005 1.00 64.62 375 THR A C 1
ATOM 3049 O O . THR A 1 375 ? -6.065 4.493 -30.015 1.00 64.62 375 THR A O 1
ATOM 3052 N N . ARG A 1 376 ? -5.537 4.013 -27.891 1.00 70.31 376 ARG A N 1
ATOM 3053 C CA . ARG A 1 376 ? -6.433 2.855 -27.809 1.00 70.31 376 ARG A CA 1
ATOM 3054 C C . ARG A 1 376 ? -7.886 3.218 -28.092 1.00 70.31 376 ARG A C 1
ATOM 3056 O O . ARG A 1 376 ? -8.416 4.208 -27.579 1.00 70.31 376 ARG A O 1
ATOM 3063 N N . ASN A 1 377 ? -8.545 2.330 -28.837 1.00 85.00 377 ASN A N 1
ATOM 3064 C CA . ASN A 1 377 ? -9.990 2.356 -28.999 1.00 85.00 377 ASN A CA 1
ATOM 3065 C C . ASN A 1 377 ? -10.692 2.273 -27.627 1.00 85.00 377 ASN A C 1
ATOM 3067 O O . ASN A 1 377 ? -10.155 1.752 -26.644 1.00 85.00 377 ASN A O 1
ATOM 3071 N N . LEU A 1 378 ? -11.918 2.793 -27.559 1.00 87.25 378 LEU A N 1
ATOM 3072 C CA . LEU A 1 378 ? -12.716 2.797 -26.332 1.00 87.25 378 LEU A CA 1
ATOM 3073 C C . LEU A 1 378 ? -12.881 1.385 -25.741 1.00 87.25 378 LEU A C 1
ATOM 3075 O O . LEU A 1 378 ? -12.849 1.209 -24.526 1.00 87.25 378 LEU A O 1
ATOM 3079 N N . ALA A 1 379 ? -13.017 0.373 -26.602 1.00 87.00 379 ALA A N 1
ATOM 3080 C CA . ALA A 1 379 ? -13.200 -1.018 -26.201 1.00 87.00 379 ALA A CA 1
ATOM 3081 C C . ALA A 1 379 ? -12.009 -1.572 -25.397 1.00 87.00 379 ALA A C 1
ATOM 3083 O O . ALA A 1 379 ? -12.217 -2.228 -24.378 1.00 87.00 379 ALA A O 1
ATOM 3084 N N . ALA A 1 380 ? -10.773 -1.275 -25.802 1.00 85.56 380 ALA A N 1
ATOM 3085 C CA . ALA A 1 380 ? -9.575 -1.718 -25.097 1.00 85.56 380 ALA A CA 1
ATOM 3086 C C . ALA A 1 380 ? -9.456 -1.052 -23.720 1.00 85.56 380 ALA A C 1
ATOM 3088 O O . ALA A 1 380 ? -9.166 -1.734 -22.739 1.00 85.56 380 ALA A O 1
ATOM 3089 N N . LYS A 1 381 ? -9.773 0.247 -23.613 1.00 87.38 381 LYS A N 1
ATOM 3090 C CA . LYS A 1 381 ? -9.803 0.942 -22.314 1.00 87.38 381 LYS A CA 1
ATOM 3091 C C . LYS A 1 381 ? -10.886 0.385 -21.383 1.00 87.38 381 LYS A C 1
ATOM 3093 O O . LYS A 1 381 ? -10.642 0.237 -20.189 1.00 87.38 381 LYS A O 1
ATOM 3098 N N . LYS A 1 382 ? -12.054 0.014 -21.923 1.00 89.69 382 LYS A N 1
ATOM 3099 C CA . LYS A 1 382 ? -13.110 -0.674 -21.160 1.00 89.69 382 LYS A CA 1
ATOM 3100 C C . LYS A 1 382 ? -12.655 -2.042 -20.652 1.00 89.69 382 LYS A C 1
ATOM 3102 O O . LYS A 1 382 ? -12.923 -2.376 -19.504 1.00 89.69 382 LYS A O 1
ATOM 3107 N N . LEU A 1 383 ? -11.949 -2.823 -21.473 1.00 88.44 383 LEU A N 1
ATOM 3108 C CA . LEU A 1 383 ? -11.421 -4.128 -21.062 1.00 88.44 383 LEU A CA 1
ATOM 3109 C C . LEU A 1 383 ? -10.379 -3.994 -19.941 1.00 88.44 383 LEU A C 1
ATOM 3111 O O . LEU A 1 383 ? -10.416 -4.740 -18.964 1.00 88.44 383 LEU A O 1
ATOM 3115 N N . GLU A 1 384 ? -9.480 -3.021 -20.071 1.00 87.94 384 GLU A N 1
ATOM 3116 C CA . GLU A 1 384 ? -8.489 -2.682 -19.050 1.00 87.94 384 GLU A CA 1
ATOM 3117 C C . GLU A 1 384 ? -9.149 -2.284 -17.729 1.00 87.94 384 GLU A C 1
ATOM 3119 O O . GLU A 1 384 ? -8.827 -2.828 -16.671 1.00 87.94 384 GLU A O 1
ATOM 3124 N N . GLN A 1 385 ? -10.129 -1.385 -17.791 1.00 90.31 385 GLN A N 1
ATOM 3125 C CA . GLN A 1 385 ? -10.868 -0.977 -16.609 1.00 90.31 385 GLN A CA 1
ATOM 3126 C C . GLN A 1 385 ? -11.645 -2.139 -15.983 1.00 90.31 385 GLN A C 1
ATOM 3128 O O . GLN A 1 385 ? -11.675 -2.268 -14.760 1.00 90.31 385 GLN A O 1
ATOM 3133 N N . HIS A 1 386 ? -12.239 -3.010 -16.798 1.00 91.56 386 HIS A N 1
ATOM 3134 C CA . HIS A 1 386 ? -12.951 -4.185 -16.311 1.00 91.56 386 HIS A CA 1
ATOM 3135 C C . HIS A 1 386 ? -12.027 -5.106 -15.496 1.00 91.56 386 HIS A C 1
ATOM 3137 O O . HIS A 1 386 ? -12.428 -5.601 -14.443 1.00 91.56 386 HIS A O 1
ATOM 3143 N N . ALA A 1 387 ? -10.770 -5.295 -15.911 1.00 90.38 387 ALA A N 1
ATOM 3144 C CA . ALA A 1 387 ? -9.800 -6.070 -15.134 1.00 90.38 387 ALA A CA 1
ATOM 3145 C C . ALA A 1 387 ? -9.521 -5.441 -13.753 1.00 90.38 387 ALA A C 1
ATOM 3147 O O . ALA A 1 387 ? -9.542 -6.142 -12.733 1.00 90.38 387 ALA A O 1
ATOM 3148 N N . LEU A 1 388 ? -9.352 -4.114 -13.699 1.00 91.94 388 LEU A N 1
ATOM 3149 C CA . LEU A 1 388 ? -9.194 -3.369 -12.444 1.00 91.94 388 LEU A CA 1
ATOM 3150 C C . LEU A 1 388 ? -10.444 -3.461 -11.560 1.00 91.94 388 LEU A C 1
ATOM 3152 O O . LEU A 1 388 ? -10.331 -3.652 -10.350 1.00 91.94 388 LEU A O 1
ATOM 3156 N N . GLN A 1 389 ? -11.636 -3.404 -12.154 1.00 93.44 389 GLN A N 1
ATOM 3157 C CA . GLN A 1 389 ? -12.904 -3.554 -11.444 1.00 93.44 389 GLN A CA 1
ATOM 3158 C C . GLN A 1 389 ? -13.052 -4.956 -10.843 1.00 93.44 389 GLN A C 1
ATOM 3160 O O . GLN A 1 389 ? -13.381 -5.083 -9.666 1.00 93.44 389 GLN A O 1
ATOM 3165 N N . VAL A 1 390 ? -12.729 -6.013 -11.597 1.00 93.69 390 VAL A N 1
ATOM 3166 C CA . VAL A 1 390 ? -12.743 -7.397 -11.092 1.00 93.69 390 VAL A CA 1
ATOM 3167 C C . VAL A 1 390 ? -11.786 -7.559 -9.912 1.00 93.69 390 VAL A C 1
ATOM 3169 O O . VAL A 1 390 ? -12.142 -8.188 -8.911 1.00 93.69 390 VAL A O 1
ATOM 3172 N N . ARG A 1 391 ? -10.576 -6.989 -9.993 1.00 92.94 391 ARG A N 1
ATOM 3173 C CA . ARG A 1 391 ? -9.632 -6.979 -8.866 1.00 92.94 391 ARG A CA 1
ATOM 3174 C C . ARG A 1 391 ? -10.223 -6.230 -7.675 1.00 92.94 391 ARG A C 1
ATOM 3176 O O . ARG A 1 391 ? -10.264 -6.784 -6.578 1.00 92.94 391 ARG A O 1
ATOM 3183 N N . ARG A 1 392 ? -10.742 -5.022 -7.892 1.00 95.19 392 ARG A N 1
ATOM 3184 C CA . ARG A 1 392 ? -11.362 -4.194 -6.854 1.00 95.19 392 ARG A CA 1
ATOM 3185 C C . ARG A 1 392 ? -12.468 -4.944 -6.116 1.00 95.19 392 ARG A C 1
ATOM 3187 O O . ARG A 1 392 ? -12.436 -5.021 -4.892 1.00 95.19 392 ARG A O 1
ATOM 3194 N N . THR A 1 393 ? -13.390 -5.578 -6.837 1.00 95.94 393 THR A N 1
ATOM 3195 C CA . THR A 1 393 ? -14.476 -6.378 -6.250 1.00 95.94 393 THR A CA 1
ATOM 3196 C C . THR A 1 393 ? -13.958 -7.515 -5.367 1.00 95.94 393 THR A C 1
ATOM 3198 O O . THR A 1 393 ? -14.555 -7.796 -4.329 1.00 95.94 393 THR A O 1
ATOM 3201 N N . LYS A 1 394 ? -12.838 -8.155 -5.732 1.00 95.81 394 LYS A N 1
ATOM 3202 C CA . LYS A 1 394 ? -12.229 -9.225 -4.923 1.00 95.81 394 LYS A CA 1
ATOM 3203 C C . LYS A 1 394 ? -11.618 -8.709 -3.620 1.00 95.81 394 LYS A C 1
ATOM 3205 O O . LYS A 1 394 ? -11.699 -9.406 -2.611 1.00 95.81 394 LYS A O 1
ATOM 3210 N N . VAL A 1 395 ? -11.014 -7.520 -3.637 1.00 96.50 395 VAL A N 1
ATOM 3211 C CA . VAL A 1 395 ? -10.260 -6.988 -2.490 1.00 96.50 395 VAL A CA 1
ATOM 3212 C C . VAL A 1 395 ? -11.134 -6.154 -1.541 1.00 96.50 395 VAL A C 1
ATOM 3214 O O . VAL A 1 395 ? -10.929 -6.183 -0.328 1.00 96.50 395 VAL A O 1
ATOM 3217 N N . LEU A 1 396 ? -12.174 -5.483 -2.049 1.00 96.81 396 LEU A N 1
ATOM 3218 C CA . LEU A 1 396 ? -13.089 -4.642 -1.260 1.00 96.81 396 LEU A CA 1
ATOM 3219 C C . LEU A 1 396 ? -13.618 -5.290 0.039 1.00 96.81 396 LEU A C 1
ATOM 3221 O O . LEU A 1 396 ? -13.638 -4.606 1.065 1.00 96.81 396 LEU A O 1
ATOM 3225 N N . PRO A 1 397 ? -14.019 -6.580 0.075 1.00 97.81 397 PRO A N 1
ATOM 3226 C CA . PRO A 1 397 ? -14.468 -7.215 1.314 1.00 97.81 397 PRO A CA 1
ATOM 3227 C C . PRO A 1 397 ? -13.398 -7.259 2.413 1.00 97.81 397 PRO A C 1
ATOM 3229 O O . PRO A 1 397 ? -13.740 -7.187 3.596 1.00 97.81 397 PRO A O 1
ATOM 3232 N N . PHE A 1 398 ? -12.119 -7.375 2.040 1.00 97.62 398 PHE A N 1
ATOM 3233 C CA . PHE A 1 398 ? -11.006 -7.368 2.986 1.00 97.62 398 PHE A CA 1
ATOM 3234 C C . PHE A 1 398 ? -10.776 -5.964 3.543 1.00 97.62 398 PHE A C 1
ATOM 3236 O O . PHE A 1 398 ? -10.766 -5.809 4.763 1.00 97.62 398 PHE A O 1
ATOM 3243 N N . TYR A 1 399 ? -10.717 -4.943 2.680 1.00 97.94 399 TYR A N 1
ATOM 3244 C CA . TYR A 1 399 ? -10.584 -3.548 3.115 1.00 97.94 399 TYR A CA 1
ATOM 3245 C C . TYR A 1 399 ? -11.751 -3.090 3.983 1.00 97.94 399 TYR A C 1
ATOM 3247 O O . TYR A 1 399 ? -11.534 -2.477 5.021 1.00 97.94 399 TYR A O 1
ATOM 3255 N N . ARG A 1 400 ? -12.993 -3.442 3.629 1.00 97.88 400 ARG A N 1
ATOM 3256 C CA . ARG A 1 400 ? -14.168 -3.102 4.442 1.00 97.88 400 ARG A CA 1
ATOM 3257 C C . ARG A 1 400 ? -14.084 -3.709 5.844 1.00 97.88 400 ARG A C 1
ATOM 3259 O O . ARG A 1 400 ? -14.451 -3.055 6.814 1.00 97.88 400 ARG A O 1
ATOM 3266 N N . ARG A 1 401 ? -13.615 -4.956 5.965 1.00 97.44 401 ARG A N 1
ATOM 3267 C CA . ARG A 1 401 ? -13.423 -5.601 7.273 1.00 97.44 401 ARG A CA 1
ATOM 3268 C C . ARG A 1 401 ? -12.290 -4.945 8.056 1.00 97.44 401 ARG A C 1
ATOM 3270 O O . ARG A 1 401 ? -12.465 -4.695 9.243 1.00 97.44 401 ARG A O 1
ATOM 3277 N N . ALA A 1 402 ? -11.170 -4.669 7.393 1.00 98.00 402 ALA A N 1
ATOM 3278 C CA . ALA A 1 402 ? -10.012 -4.035 8.005 1.00 98.00 402 ALA A CA 1
ATOM 3279 C C . ALA A 1 402 ? -10.351 -2.627 8.519 1.00 98.00 402 ALA A C 1
ATOM 3281 O O . ALA A 1 402 ? -10.103 -2.351 9.682 1.00 98.00 402 ALA A O 1
ATOM 3282 N N . LEU A 1 403 ? -11.047 -1.802 7.727 1.00 98.25 403 LEU A N 1
ATOM 3283 C CA . LEU A 1 403 ? -11.548 -0.481 8.132 1.00 98.25 403 LEU A CA 1
ATOM 3284 C C . LEU A 1 403 ? -12.459 -0.536 9.355 1.00 98.25 403 LEU A C 1
ATOM 3286 O O . LEU A 1 403 ? -12.251 0.206 10.311 1.00 98.25 403 LEU A O 1
ATOM 3290 N N . LYS A 1 404 ? -13.456 -1.431 9.345 1.00 97.94 404 LYS A N 1
ATOM 3291 C CA . LYS A 1 404 ? -14.355 -1.608 10.494 1.00 97.94 404 LYS A CA 1
ATOM 3292 C C . LYS A 1 404 ? -13.579 -1.998 11.747 1.00 97.94 404 LYS A C 1
ATOM 3294 O O . LYS A 1 404 ? -13.784 -1.402 12.799 1.00 97.94 404 LYS A O 1
ATOM 3299 N N . ARG A 1 405 ? -12.640 -2.938 11.616 1.00 98.00 405 ARG A N 1
ATOM 3300 C CA . ARG A 1 405 ? -11.794 -3.375 12.727 1.00 98.00 405 ARG A CA 1
ATOM 3301 C C . ARG A 1 405 ? -10.862 -2.264 13.217 1.00 98.00 405 ARG A C 1
ATOM 3303 O O . ARG A 1 405 ? -10.720 -2.082 14.421 1.00 98.00 405 ARG A O 1
ATOM 3310 N N . THR A 1 406 ? -10.267 -1.487 12.312 1.00 98.56 406 THR A N 1
ATOM 3311 C CA . THR A 1 406 ? -9.449 -0.316 12.656 1.00 98.56 406 THR A CA 1
ATOM 3312 C C . THR A 1 406 ? -10.273 0.725 13.391 1.00 98.56 406 THR A C 1
ATOM 3314 O O . THR A 1 406 ? -9.787 1.259 14.380 1.00 98.56 406 THR A O 1
ATOM 3317 N N . PHE A 1 407 ? -11.525 0.959 12.993 1.00 98.44 407 PHE A N 1
ATOM 3318 C CA . PHE A 1 407 ? -12.417 1.839 13.738 1.00 98.44 407 PHE A CA 1
ATOM 3319 C C . PHE A 1 407 ? -12.753 1.298 15.132 1.00 98.44 407 PHE A C 1
ATOM 3321 O O . PHE A 1 407 ? -12.707 2.059 16.088 1.00 98.44 407 PHE A O 1
ATOM 3328 N N . GLU A 1 408 ? -13.035 0.001 15.289 1.00 98.25 408 GLU A N 1
ATOM 3329 C CA . GLU A 1 408 ? -13.274 -0.600 16.613 1.00 98.25 408 GLU A CA 1
ATOM 3330 C C . GLU A 1 408 ? -12.087 -0.383 17.562 1.00 98.25 408 GLU A C 1
ATOM 3332 O O . GLU A 1 408 ? -12.276 0.009 18.713 1.00 98.25 408 GLU A O 1
ATOM 3337 N N . VAL A 1 409 ? -10.863 -0.596 17.071 1.00 98.38 409 VAL A N 1
ATOM 3338 C CA . VAL A 1 409 ? -9.633 -0.352 17.838 1.00 98.38 409 VAL A CA 1
ATOM 3339 C C . VAL A 1 409 ? -9.431 1.142 18.087 1.00 98.38 409 VAL A C 1
ATOM 3341 O O . VAL A 1 409 ? -9.165 1.548 19.217 1.00 98.38 409 VAL A O 1
ATOM 3344 N N . HIS A 1 410 ? -9.624 1.979 17.066 1.00 98.44 410 HIS A N 1
ATOM 3345 C CA . HIS A 1 410 ? -9.544 3.435 17.175 1.00 98.44 410 HIS A CA 1
ATOM 3346 C C . HIS A 1 410 ? -10.508 3.961 18.230 1.00 98.44 410 HIS A C 1
ATOM 3348 O O . HIS A 1 410 ? -10.119 4.792 19.036 1.00 98.44 410 HIS A O 1
ATOM 3354 N N . ARG A 1 411 ? -11.731 3.435 18.281 1.00 98.25 411 ARG A N 1
ATOM 3355 C CA . ARG A 1 411 ? -12.749 3.781 19.267 1.00 98.25 411 ARG A CA 1
ATOM 3356 C C . ARG A 1 411 ? -12.268 3.523 20.691 1.00 98.25 411 ARG A C 1
ATOM 3358 O O . ARG A 1 411 ? -12.432 4.381 21.551 1.00 98.25 411 ARG A O 1
ATOM 3365 N N . VAL A 1 412 ? -11.664 2.359 20.937 1.00 98.25 412 VAL A N 1
ATOM 3366 C CA . VAL A 1 412 ? -11.115 1.988 22.251 1.00 98.25 412 VAL A CA 1
ATOM 3367 C C . VAL A 1 412 ? -9.983 2.935 22.651 1.00 98.25 412 VAL A C 1
ATOM 3369 O O . VAL A 1 412 ? -10.028 3.508 23.739 1.00 98.25 412 VAL A O 1
ATOM 3372 N N . VAL A 1 413 ? -9.024 3.168 21.750 1.00 98.00 413 VAL A N 1
ATOM 3373 C CA . VAL A 1 413 ? -7.900 4.087 21.993 1.00 98.00 413 VAL A CA 1
ATOM 3374 C C . VAL A 1 413 ? -8.409 5.517 22.213 1.00 98.00 413 VAL A C 1
ATOM 3376 O O . VAL A 1 413 ? -8.052 6.163 23.194 1.00 98.00 413 VAL A O 1
ATOM 3379 N N . ALA A 1 414 ? -9.298 6.012 21.351 1.00 98.06 414 ALA A N 1
ATOM 3380 C CA . ALA A 1 414 ? -9.883 7.347 21.444 1.00 98.06 414 ALA A CA 1
ATOM 3381 C C . ALA A 1 414 ? -10.632 7.558 22.763 1.00 98.06 414 ALA A C 1
ATOM 3383 O O . ALA A 1 414 ? -10.478 8.607 23.386 1.00 98.06 414 ALA A O 1
ATOM 3384 N N . ASN A 1 415 ? -11.420 6.566 23.189 1.00 98.25 415 ASN A N 1
ATOM 3385 C CA . ASN A 1 415 ? -12.200 6.623 24.421 1.00 98.25 415 ASN A CA 1
ATOM 3386 C C . ASN A 1 415 ? -11.326 6.596 25.673 1.00 98.25 415 ASN A C 1
ATOM 3388 O O . ASN A 1 415 ? -11.663 7.279 26.640 1.00 98.25 415 ASN A O 1
ATOM 3392 N N . HIS A 1 416 ? -10.226 5.838 25.658 1.00 97.56 416 HIS A N 1
ATOM 3393 C CA . HIS A 1 416 ? -9.253 5.846 26.748 1.00 97.56 416 HIS A CA 1
ATOM 3394 C C . HIS A 1 416 ? -8.668 7.253 26.942 1.00 97.56 416 HIS A C 1
ATOM 3396 O O . HIS A 1 416 ? -8.668 7.775 28.050 1.00 97.56 416 HIS A O 1
ATOM 3402 N N . TRP A 1 417 ? -8.282 7.916 25.849 1.00 97.25 417 TRP A N 1
ATOM 3403 C CA . TRP A 1 417 ? -7.694 9.262 25.874 1.00 97.25 417 TRP A CA 1
ATOM 3404 C C . TRP A 1 417 ? -8.719 10.405 25.820 1.00 97.25 417 TRP A C 1
ATOM 3406 O O . TRP A 1 417 ? -8.356 11.556 25.566 1.00 97.25 417 TRP A O 1
ATOM 3416 N N . ALA A 1 418 ? -10.013 10.122 26.002 1.00 97.69 418 ALA A N 1
ATOM 3417 C CA . ALA A 1 418 ? -11.048 11.110 25.718 1.00 97.69 418 ALA A CA 1
ATOM 3418 C C . ALA A 1 418 ? -11.023 12.312 26.669 1.00 97.69 418 ALA A C 1
ATOM 3420 O O . ALA A 1 418 ? -11.258 13.440 26.237 1.00 97.69 418 ALA A O 1
ATOM 3421 N N . GLU A 1 419 ? -10.715 12.077 27.944 1.00 97.44 419 GLU A N 1
ATOM 3422 C CA . GLU A 1 419 ? -10.643 13.124 28.968 1.00 97.44 419 GLU A CA 1
ATOM 3423 C C . GLU A 1 419 ? -9.428 14.030 28.756 1.00 97.44 419 GLU A C 1
ATOM 3425 O O . GLU A 1 419 ? -9.581 15.252 28.689 1.00 97.44 419 GLU A O 1
ATOM 3430 N N . ASP A 1 420 ? -8.254 13.435 28.536 1.00 97.00 420 ASP A N 1
ATOM 3431 C CA . ASP A 1 420 ? -7.001 14.160 28.299 1.00 97.00 420 ASP A CA 1
ATOM 3432 C C . ASP A 1 420 ? -7.063 15.026 27.036 1.00 97.00 420 ASP A C 1
ATOM 3434 O O . ASP A 1 420 ? -6.567 16.155 27.009 1.00 97.00 420 ASP A O 1
ATOM 3438 N N . LEU A 1 421 ? -7.720 14.515 25.992 1.00 96.75 421 LEU A N 1
ATOM 3439 C CA . LEU A 1 421 ? -7.877 15.204 24.711 1.00 96.75 421 LEU A CA 1
ATOM 3440 C C . LEU A 1 421 ? -9.168 16.028 24.615 1.00 96.75 421 LEU A C 1
ATOM 3442 O O . LEU A 1 421 ? -9.408 16.648 23.579 1.00 96.75 421 LEU A O 1
ATOM 3446 N N . LYS A 1 422 ? -9.989 16.059 25.677 1.00 97.44 422 LYS A N 1
ATOM 3447 C CA . LYS A 1 422 ? -11.284 16.765 25.737 1.00 97.44 422 LYS A CA 1
ATOM 3448 C C . LYS A 1 422 ? -12.198 16.456 24.540 1.00 97.44 422 LYS A C 1
ATOM 3450 O O . LYS A 1 422 ? -12.819 17.363 23.981 1.00 97.44 422 LYS A O 1
ATOM 3455 N N . ARG A 1 423 ? -12.269 15.188 24.131 1.00 97.31 423 ARG A N 1
ATOM 3456 C CA . ARG A 1 423 ? -13.086 14.734 22.992 1.00 97.31 423 ARG A CA 1
ATOM 3457 C C . ARG A 1 423 ? -14.357 14.007 23.425 1.00 97.31 423 ARG A C 1
ATOM 3459 O O . ARG A 1 423 ? -14.451 13.493 24.539 1.00 97.31 423 ARG A O 1
ATOM 3466 N N . THR A 1 424 ? -15.319 13.921 22.509 1.00 98.25 424 THR A N 1
ATOM 3467 C CA . THR A 1 424 ? -16.522 13.098 22.688 1.00 98.25 424 THR A CA 1
ATOM 3468 C C . THR A 1 424 ? -16.141 11.618 22.722 1.00 98.25 424 THR A C 1
ATOM 3470 O O . THR A 1 424 ? -15.388 11.151 21.867 1.00 98.25 424 THR A O 1
ATOM 3473 N N . ARG A 1 425 ? -16.668 10.872 23.701 1.00 98.31 425 ARG A N 1
ATOM 3474 C CA . ARG A 1 425 ? -16.546 9.409 23.742 1.00 98.31 425 ARG A CA 1
ATOM 3475 C C . ARG A 1 425 ? -17.526 8.779 22.758 1.00 98.31 425 ARG A C 1
ATOM 3477 O O . ARG A 1 425 ? -18.691 9.165 22.701 1.00 98.31 425 ARG A O 1
ATOM 3484 N N . TYR A 1 426 ? -17.063 7.769 22.044 1.00 98.44 426 TYR A N 1
ATOM 3485 C CA . TYR A 1 426 ? -17.889 6.930 21.191 1.00 98.44 426 TYR A CA 1
ATOM 3486 C C . TYR A 1 426 ? -18.619 5.862 22.016 1.00 98.44 426 TYR A C 1
ATOM 3488 O O . TYR A 1 426 ? -18.019 5.211 22.876 1.00 98.44 426 TYR A O 1
ATOM 3496 N N . SER A 1 427 ? -19.895 5.637 21.722 1.00 98.12 427 SER A N 1
ATOM 3497 C CA . SER A 1 427 ? -20.712 4.574 22.305 1.00 98.12 427 SER A CA 1
ATOM 3498 C C . SER A 1 427 ? -20.227 3.183 21.854 1.00 98.12 427 SER A C 1
ATOM 3500 O O . SER A 1 427 ? -19.761 3.029 20.718 1.00 98.12 427 SER A O 1
ATOM 3502 N N . PRO A 1 428 ? -20.336 2.144 22.709 1.00 97.62 428 PRO A N 1
ATOM 3503 C CA . PRO A 1 428 ? -19.969 0.771 22.353 1.00 97.62 428 PRO A CA 1
ATOM 3504 C C . PRO A 1 428 ? -20.799 0.178 21.205 1.00 97.62 428 PRO A C 1
ATOM 3506 O O . PRO A 1 428 ? -20.315 -0.739 20.536 1.00 97.62 428 PRO A O 1
ATOM 3509 N N . ASP A 1 429 ? -21.991 0.713 20.937 1.00 97.88 429 ASP A N 1
ATOM 3510 C CA . ASP A 1 429 ? -22.887 0.213 19.884 1.00 97.88 429 ASP A CA 1
ATOM 3511 C C . ASP A 1 429 ? -22.617 0.847 18.514 1.00 97.88 429 ASP A C 1
ATOM 3513 O O . ASP A 1 429 ? -23.140 0.392 17.500 1.00 97.88 429 ASP A O 1
ATOM 3517 N N . VAL A 1 430 ? -21.784 1.891 18.462 1.00 98.12 430 VAL A N 1
ATOM 3518 C CA . VAL A 1 430 ? -21.507 2.603 17.215 1.00 98.12 430 VAL A CA 1
ATOM 3519 C C . VAL A 1 430 ? -20.486 1.859 16.363 1.00 98.12 430 VAL A C 1
ATOM 3521 O O . VAL A 1 430 ? -19.413 1.480 16.841 1.00 98.12 430 VAL A O 1
ATOM 3524 N N . THR A 1 431 ? -20.795 1.705 15.078 1.00 98.06 431 THR A N 1
ATOM 3525 C CA . THR A 1 431 ? -19.943 1.057 14.076 1.00 98.06 431 THR A CA 1
ATOM 3526 C C . THR A 1 431 ? -19.656 1.982 12.893 1.00 98.06 431 THR A C 1
ATOM 3528 O O . THR A 1 431 ? -20.391 2.934 12.640 1.00 98.06 431 THR A O 1
ATOM 3531 N N . LEU A 1 432 ? -18.578 1.699 12.152 1.00 98.19 432 LEU A N 1
ATOM 3532 C CA . LEU A 1 432 ? -18.217 2.460 10.955 1.00 98.19 432 LEU A CA 1
ATOM 3533 C C . LEU A 1 432 ? -18.966 1.941 9.717 1.00 98.19 432 LEU A C 1
ATOM 3535 O O . LEU A 1 432 ? -18.781 0.794 9.283 1.00 98.19 432 LEU A O 1
ATOM 3539 N N . GLY A 1 433 ? -19.776 2.810 9.123 1.00 97.81 433 GLY A N 1
ATOM 3540 C CA . GLY A 1 433 ? -20.261 2.717 7.752 1.00 97.81 433 GLY A CA 1
ATOM 3541 C C . GLY A 1 433 ? -19.202 3.222 6.771 1.00 97.81 433 GLY A C 1
ATOM 3542 O O . GLY A 1 433 ? -18.515 4.206 7.037 1.00 97.81 433 GLY A O 1
ATOM 3543 N N . VAL A 1 434 ? -19.038 2.511 5.651 1.00 97.25 434 VAL A N 1
ATOM 3544 C CA . VAL A 1 434 ? -18.057 2.852 4.610 1.00 97.25 434 VAL A CA 1
ATOM 3545 C C . VAL A 1 434 ? -18.678 2.642 3.236 1.00 97.25 434 VAL A C 1
ATOM 3547 O O . VAL A 1 434 ? -19.016 1.507 2.869 1.00 97.25 434 VAL A O 1
ATOM 3550 N N . GLU A 1 435 ? -18.738 3.716 2.459 1.00 96.44 435 GLU A N 1
ATOM 3551 C CA . GLU A 1 435 ? -19.141 3.722 1.058 1.00 96.44 435 GLU A CA 1
ATOM 3552 C C . GLU A 1 435 ? -17.945 4.096 0.178 1.00 96.44 435 GLU A C 1
ATOM 3554 O O . GLU A 1 435 ? -17.406 5.196 0.228 1.00 96.44 435 GLU A O 1
ATOM 3559 N N . PHE A 1 436 ? -17.486 3.139 -0.628 1.00 96.19 436 PHE A N 1
ATOM 3560 C CA . PHE A 1 436 ? -16.349 3.352 -1.518 1.00 96.19 436 PHE A CA 1
ATOM 3561 C C . PHE A 1 436 ? -16.815 4.039 -2.805 1.00 96.19 436 PHE A C 1
ATOM 3563 O O . PHE A 1 436 ? -17.716 3.530 -3.472 1.00 96.19 436 PHE A O 1
ATOM 3570 N N . ALA A 1 437 ? -16.139 5.124 -3.184 1.00 93.00 437 ALA A N 1
ATOM 3571 C CA . ALA A 1 437 ? -16.290 5.817 -4.466 1.00 93.00 437 ALA A CA 1
ATOM 3572 C C . ALA A 1 437 ? -16.258 4.836 -5.657 1.00 93.00 437 ALA A C 1
ATOM 3574 O O . ALA A 1 437 ? -15.354 4.003 -5.696 1.00 93.00 437 ALA A O 1
ATOM 3575 N N . PRO A 1 438 ? -17.182 4.852 -6.633 1.00 91.38 438 PRO A N 1
ATOM 3576 C CA . PRO A 1 438 ? -17.118 3.961 -7.798 1.00 91.38 438 PRO A CA 1
ATOM 3577 C C . PRO A 1 438 ? -15.868 4.233 -8.655 1.00 91.38 438 PRO A C 1
ATOM 3579 O O . PRO A 1 438 ? -15.284 5.306 -8.586 1.00 91.38 438 PRO A O 1
ATOM 3582 N N . LEU A 1 439 ? -15.418 3.253 -9.453 1.00 91.44 439 LEU A N 1
ATOM 3583 C CA . LEU A 1 439 ? -14.349 3.534 -10.422 1.00 91.44 439 LEU A CA 1
ATOM 3584 C C . LEU A 1 439 ? -14.949 4.327 -11.589 1.00 91.44 439 LEU A C 1
ATOM 3586 O O . LEU A 1 439 ? -15.973 3.885 -12.112 1.00 91.44 439 LEU A O 1
ATOM 3590 N N . PRO A 1 440 ? -14.323 5.429 -12.035 1.00 89.12 440 PRO A N 1
ATOM 3591 C CA . PRO A 1 440 ? -14.857 6.250 -13.118 1.00 89.12 440 PRO A CA 1
ATOM 3592 C C . PRO A 1 440 ? -14.877 5.461 -14.427 1.00 89.12 440 PRO A C 1
ATOM 3594 O O . PRO A 1 440 ? -13.828 5.022 -14.897 1.00 89.12 440 PRO A O 1
ATOM 3597 N N . GLU A 1 441 ? -16.054 5.241 -15.013 1.00 88.88 441 GLU A N 1
ATOM 3598 C CA . GLU A 1 441 ? -16.220 4.460 -16.246 1.00 88.88 441 GLU A CA 1
ATOM 3599 C C . GLU A 1 441 ? -15.576 5.143 -17.461 1.00 88.88 441 GLU A C 1
ATOM 3601 O O . GLU A 1 441 ? -15.758 6.335 -17.712 1.00 88.88 441 GLU A O 1
ATOM 3606 N N . VAL A 1 442 ? -14.830 4.376 -18.261 1.00 87.50 442 VAL A N 1
ATOM 3607 C CA . VAL A 1 442 ? -14.307 4.851 -19.538 1.00 87.50 442 VAL A CA 1
ATOM 3608 C C . VAL A 1 442 ? -15.424 4.771 -20.570 1.00 87.50 442 VAL A C 1
ATOM 3610 O O . VAL A 1 442 ? -15.718 3.722 -21.153 1.00 87.50 442 VAL A O 1
ATOM 3613 N N . VAL A 1 443 ? -16.029 5.922 -20.817 1.00 86.94 443 VAL A N 1
ATOM 3614 C CA . VAL A 1 443 ? -17.118 6.107 -21.770 1.00 86.94 443 VAL A CA 1
ATOM 3615 C C . VAL A 1 443 ? -16.738 7.124 -22.840 1.00 86.94 443 VAL A C 1
ATOM 3617 O O . VAL A 1 443 ? -15.914 8.017 -22.623 1.00 86.94 443 VAL A O 1
ATOM 3620 N N . ASP A 1 444 ? -17.332 6.979 -24.023 1.00 86.00 444 ASP A N 1
ATOM 3621 C CA . ASP A 1 444 ? -17.335 8.063 -24.997 1.00 86.00 444 ASP A CA 1
ATOM 3622 C C . ASP A 1 444 ? -18.242 9.162 -24.447 1.00 86.00 444 ASP A C 1
ATOM 3624 O O . ASP A 1 444 ? -19.445 8.955 -24.302 1.00 86.00 444 ASP A O 1
ATOM 3628 N N . ARG A 1 445 ? -17.657 10.321 -24.126 1.00 83.94 445 ARG A N 1
ATOM 3629 C CA . ARG A 1 445 ? -18.364 11.439 -23.488 1.00 83.94 445 ARG A CA 1
ATOM 3630 C C . ARG A 1 445 ? -19.619 11.848 -24.256 1.00 83.94 445 ARG A C 1
ATOM 3632 O O . ARG A 1 445 ? -20.586 12.267 -23.626 1.00 83.94 445 ARG A O 1
ATOM 3639 N N . PHE A 1 446 ? -19.611 11.748 -25.586 1.00 82.81 446 PHE A N 1
ATOM 3640 C CA . PHE A 1 446 ? -20.755 12.154 -26.397 1.00 82.81 446 PHE A CA 1
ATOM 3641 C C . PHE A 1 446 ? -21.913 11.159 -26.271 1.00 82.81 446 PHE A C 1
ATOM 3643 O O . PHE A 1 446 ? -23.031 11.552 -25.943 1.00 82.81 446 PHE A O 1
ATOM 3650 N N . GLN A 1 447 ? -21.629 9.869 -26.464 1.00 84.88 447 GLN A N 1
ATOM 3651 C CA . GLN A 1 447 ? -22.635 8.810 -26.340 1.00 84.88 447 GLN A CA 1
ATOM 3652 C C . GLN A 1 447 ? -23.170 8.704 -24.909 1.00 84.88 447 GLN A C 1
ATOM 3654 O O . GLN A 1 447 ? -24.366 8.519 -24.710 1.00 84.88 447 GLN A O 1
ATOM 3659 N N . ASP A 1 448 ? -22.290 8.867 -23.922 1.00 86.94 448 ASP A N 1
ATOM 3660 C CA . ASP A 1 448 ? -22.641 8.827 -22.505 1.00 86.94 448 ASP A CA 1
ATOM 3661 C C . ASP A 1 448 ? -23.564 9.980 -22.110 1.00 86.94 448 ASP A C 1
ATOM 3663 O O . ASP A 1 448 ? -24.560 9.766 -21.432 1.00 86.94 448 ASP A O 1
ATOM 3667 N N . THR A 1 449 ? -23.296 11.201 -22.587 1.00 89.00 449 THR A N 1
ATOM 3668 C CA . THR A 1 449 ? -24.166 12.352 -22.295 1.00 89.00 449 THR A CA 1
ATOM 3669 C C . THR A 1 449 ? -25.568 12.137 -22.867 1.00 89.00 449 THR A C 1
ATOM 3671 O O . THR A 1 449 ? -26.548 12.312 -22.149 1.00 89.00 449 THR A O 1
ATOM 3674 N N . GLN A 1 450 ? -25.673 11.670 -24.117 1.00 90.06 450 GLN A N 1
ATOM 3675 C CA . GLN A 1 450 ? -26.967 11.377 -24.745 1.00 90.06 450 GLN A CA 1
ATOM 3676 C C . GLN A 1 450 ? -27.732 10.256 -24.029 1.00 90.06 450 GLN A C 1
ATOM 3678 O O . GLN A 1 450 ? -28.942 10.365 -23.834 1.00 90.06 450 GLN A O 1
ATOM 3683 N N . ALA A 1 451 ? -27.037 9.186 -23.631 1.00 90.12 451 ALA A N 1
ATOM 3684 C CA . ALA A 1 451 ? -27.640 8.087 -22.883 1.00 90.12 451 ALA A CA 1
ATOM 3685 C C . ALA A 1 451 ? -28.130 8.552 -21.503 1.00 90.12 451 ALA A C 1
ATOM 3687 O O . ALA A 1 451 ? -29.276 8.297 -21.145 1.00 90.12 451 ALA A O 1
ATOM 3688 N N . ASN A 1 452 ? -27.310 9.311 -20.771 1.00 92.31 452 ASN A N 1
ATOM 3689 C CA . ASN A 1 452 ? -27.659 9.822 -19.447 1.00 92.31 452 ASN A CA 1
ATOM 3690 C C . ASN A 1 452 ? -28.842 10.803 -19.492 1.00 92.31 452 ASN A C 1
ATOM 3692 O O . ASN A 1 452 ? -29.720 10.732 -18.636 1.00 92.31 452 ASN A O 1
ATOM 3696 N N . GLU A 1 453 ? -28.918 11.690 -20.491 1.00 92.94 453 GLU A N 1
ATOM 3697 C CA . GLU A 1 453 ? -30.080 12.575 -20.676 1.00 92.94 453 GLU A CA 1
ATOM 3698 C C . GLU A 1 453 ? -31.375 11.788 -20.904 1.00 92.94 453 GLU A C 1
ATOM 3700 O O . GLU A 1 453 ? -32.429 12.134 -20.361 1.00 92.94 453 GLU A O 1
ATOM 3705 N N . LEU A 1 454 ? -31.299 10.719 -21.700 1.00 93.81 454 LEU A N 1
ATOM 3706 C CA . LEU A 1 454 ? -32.432 9.851 -21.992 1.00 93.81 454 LEU A CA 1
ATOM 3707 C C . LEU A 1 454 ? -32.853 9.045 -20.752 1.00 93.81 454 LEU A C 1
ATOM 3709 O O . LEU A 1 454 ? -34.039 9.015 -20.424 1.00 93.81 454 LEU A O 1
ATOM 3713 N N . ASP A 1 455 ? -31.899 8.472 -20.017 1.00 94.75 455 ASP A N 1
ATOM 3714 C CA . ASP A 1 455 ? -32.157 7.701 -18.797 1.00 94.75 455 ASP A CA 1
ATOM 3715 C C . ASP A 1 455 ? -32.740 8.569 -17.671 1.00 94.75 455 ASP A C 1
ATOM 3717 O O . ASP A 1 455 ? -33.684 8.146 -16.997 1.00 94.75 455 ASP A O 1
ATOM 3721 N N . ILE A 1 456 ? -32.242 9.800 -17.496 1.00 95.25 456 ILE A N 1
ATOM 3722 C CA . ILE A 1 456 ? -32.803 10.774 -16.545 1.00 95.25 456 ILE A CA 1
ATOM 3723 C C . ILE A 1 456 ? -34.236 11.136 -16.951 1.00 95.25 456 ILE A C 1
ATOM 3725 O O . ILE A 1 456 ? -35.137 11.120 -16.112 1.00 95.25 456 ILE A O 1
ATOM 3729 N N . ARG A 1 457 ? -34.485 11.408 -18.242 1.00 93.38 457 ARG A N 1
ATOM 3730 C CA . ARG A 1 457 ? -35.829 11.736 -18.752 1.00 93.38 457 ARG A CA 1
ATOM 3731 C C . ARG A 1 457 ? -36.827 10.593 -18.547 1.00 93.38 457 ARG A C 1
ATOM 3733 O O . ARG A 1 457 ? -38.007 10.851 -18.321 1.00 93.38 457 ARG A O 1
ATOM 3740 N N . HIS A 1 458 ? -36.369 9.346 -18.619 1.00 96.25 458 HIS A N 1
ATOM 3741 C CA . HIS A 1 458 ? -37.194 8.163 -18.369 1.00 96.25 458 HIS A CA 1
ATOM 3742 C C . HIS A 1 458 ? -37.293 7.769 -16.888 1.00 96.25 458 HIS A C 1
ATOM 3744 O O . HIS A 1 458 ? -38.019 6.828 -16.570 1.00 96.25 458 HIS A O 1
ATOM 3750 N N . GLY A 1 459 ? -36.603 8.472 -15.983 1.00 93.69 459 GLY A N 1
ATOM 3751 C CA . GLY A 1 459 ? -36.579 8.150 -14.555 1.00 93.69 459 GLY A CA 1
ATOM 3752 C C . GLY A 1 459 ? -35.863 6.835 -14.233 1.00 93.69 459 GLY A C 1
ATOM 3753 O O . GLY A 1 459 ? -36.133 6.238 -13.194 1.00 93.69 459 GLY A O 1
ATOM 3754 N N . VAL A 1 460 ? -34.984 6.362 -15.126 1.00 95.50 460 VAL A N 1
ATOM 3755 C CA . VAL A 1 460 ? -34.201 5.127 -14.945 1.00 95.50 460 VAL A CA 1
ATOM 3756 C C . VAL A 1 460 ? -33.033 5.361 -13.990 1.00 95.50 460 VAL A C 1
ATOM 3758 O O . VAL A 1 460 ? -32.726 4.498 -13.174 1.00 95.50 460 VAL A O 1
ATOM 3761 N N . THR A 1 461 ? -32.400 6.533 -14.068 1.00 94.69 461 THR A N 1
ATOM 3762 C CA . THR A 1 461 ? -31.298 6.938 -13.187 1.00 94.69 461 THR A CA 1
ATOM 3763 C C . THR A 1 461 ? -31.531 8.347 -12.652 1.00 94.69 461 THR A C 1
ATOM 3765 O O . THR A 1 461 ? -32.297 9.129 -13.220 1.00 94.69 461 THR A O 1
ATOM 3768 N N . SER A 1 462 ? -30.871 8.674 -11.544 1.00 95.62 462 SER A N 1
ATOM 3769 C CA . SER A 1 462 ? -30.903 10.019 -10.969 1.00 95.62 462 SER A CA 1
ATOM 3770 C C . SER A 1 462 ? -29.706 10.854 -11.442 1.00 95.62 462 SER A C 1
ATOM 3772 O O . SER A 1 462 ? -28.626 10.300 -11.669 1.00 95.62 462 SER A O 1
ATOM 3774 N N . PRO A 1 463 ? -29.833 12.193 -11.522 1.00 95.19 463 PRO A N 1
ATOM 3775 C CA . PRO A 1 463 ? -28.695 13.075 -11.792 1.00 95.19 463 PRO A CA 1
ATOM 3776 C C . PRO A 1 463 ? -27.522 12.856 -10.821 1.00 95.19 463 PRO A C 1
ATOM 3778 O O . PRO A 1 463 ? -26.362 12.907 -11.230 1.00 95.19 463 PRO A O 1
ATOM 3781 N N . THR A 1 464 ? -27.821 12.544 -9.554 1.00 94.38 464 THR A N 1
ATOM 3782 C CA . THR A 1 464 ? -26.831 12.204 -8.523 1.00 94.38 464 THR A CA 1
ATOM 3783 C C . THR A 1 464 ? -26.013 10.980 -8.910 1.00 94.38 464 THR A C 1
ATOM 3785 O O . THR A 1 464 ? -24.787 11.029 -8.900 1.00 94.38 464 THR A O 1
ATOM 3788 N N . GLU A 1 465 ? -26.673 9.895 -9.307 1.00 91.88 465 GLU A N 1
ATOM 3789 C CA . GLU A 1 465 ? -26.009 8.643 -9.675 1.00 91.88 465 GLU A CA 1
ATOM 3790 C C . GLU A 1 465 ? -25.155 8.788 -10.943 1.00 91.88 465 GLU A C 1
ATOM 3792 O O . GLU A 1 465 ? -24.033 8.278 -10.999 1.00 91.88 465 GLU A O 1
ATOM 3797 N N . VAL A 1 466 ? -25.639 9.534 -11.943 1.00 92.62 466 VAL A N 1
ATOM 3798 C CA . VAL A 1 466 ? -24.850 9.877 -13.140 1.00 92.62 466 VAL A CA 1
ATOM 3799 C C . VAL A 1 466 ? -23.582 10.631 -12.745 1.00 92.62 466 VAL A C 1
ATOM 3801 O O . VAL A 1 466 ? -22.494 10.324 -13.238 1.00 92.62 466 VAL A O 1
ATOM 3804 N N . ARG A 1 467 ? -23.690 11.586 -11.815 1.00 92.38 467 ARG A N 1
ATOM 3805 C CA . ARG A 1 467 ? -22.547 12.382 -11.364 1.00 92.38 467 ARG A CA 1
ATOM 3806 C C . ARG A 1 467 ? -21.550 11.574 -10.534 1.00 92.38 467 ARG A C 1
ATOM 3808 O O . ARG A 1 467 ? -20.353 11.674 -10.798 1.00 92.38 467 ARG A O 1
ATOM 3815 N N . MET A 1 468 ? -22.027 10.712 -9.631 1.00 91.12 468 MET A N 1
ATOM 3816 C CA . MET A 1 468 ? -21.188 9.746 -8.905 1.00 91.12 468 MET A CA 1
ATOM 3817 C C . MET A 1 468 ? -20.389 8.871 -9.875 1.00 91.12 468 MET A C 1
ATOM 3819 O O . MET A 1 468 ? -19.179 8.727 -9.734 1.00 91.12 468 MET A O 1
ATOM 3823 N N . ARG A 1 469 ? -21.044 8.316 -10.903 1.00 89.12 469 ARG A N 1
ATOM 3824 C CA . ARG A 1 469 ? -20.402 7.431 -11.887 1.00 89.12 469 ARG A CA 1
ATOM 3825 C C . ARG A 1 469 ? -19.365 8.159 -12.744 1.00 89.12 469 ARG A C 1
ATOM 3827 O O . ARG A 1 469 ? -18.287 7.622 -12.991 1.00 89.12 469 ARG A O 1
ATOM 3834 N N . ARG A 1 470 ? -19.689 9.375 -13.195 1.00 87.31 470 ARG A N 1
ATOM 3835 C CA . ARG A 1 470 ? -18.858 10.162 -14.119 1.00 87.31 470 ARG A CA 1
ATOM 3836 C C . ARG A 1 470 ? -17.646 10.791 -13.441 1.00 87.31 470 ARG A C 1
ATOM 3838 O O . ARG A 1 470 ? -16.565 10.812 -14.023 1.00 87.31 470 ARG A O 1
ATOM 3845 N N . GLU A 1 471 ? -17.833 11.340 -12.246 1.00 88.38 471 GLU A N 1
ATOM 3846 C CA . GLU A 1 471 ? -16.772 12.029 -11.503 1.00 88.38 471 GLU A CA 1
ATOM 3847 C C . GLU A 1 471 ? -16.069 11.099 -10.498 1.00 88.38 471 GLU A C 1
ATOM 3849 O O . GLU A 1 471 ? -15.050 11.472 -9.919 1.00 88.38 471 GLU A O 1
ATOM 3854 N N . GLY A 1 472 ? -16.593 9.886 -10.293 1.00 84.81 472 GLY A N 1
ATOM 3855 C CA . GLY A 1 472 ? -16.120 8.943 -9.278 1.00 84.81 472 GLY A CA 1
ATOM 3856 C C . GLY A 1 472 ? -16.490 9.343 -7.849 1.00 84.81 472 GLY A C 1
ATOM 3857 O O . GLY A 1 472 ? -16.111 8.637 -6.929 1.00 84.81 472 GLY A O 1
ATOM 3858 N N . VAL A 1 473 ? -17.218 10.445 -7.651 1.00 88.88 473 VAL A N 1
ATOM 3859 C CA . VAL A 1 473 ? -17.458 11.047 -6.331 1.00 88.88 473 VAL A CA 1
ATOM 3860 C C . VAL A 1 473 ? -18.446 10.254 -5.477 1.00 88.88 473 VAL A C 1
ATOM 3862 O O . VAL A 1 473 ? -19.221 9.426 -5.968 1.00 88.88 473 VAL A O 1
ATOM 3865 N N . THR A 1 474 ? -18.428 10.539 -4.176 1.00 88.19 474 THR A N 1
ATOM 3866 C CA . THR A 1 474 ? -19.391 10.001 -3.212 1.00 88.19 474 THR A CA 1
ATOM 3867 C C . THR A 1 474 ? -20.801 10.535 -3.477 1.00 88.19 474 THR A C 1
ATOM 3869 O O . THR A 1 474 ? -21.002 11.487 -4.240 1.00 88.19 474 THR A O 1
ATOM 3872 N N . ARG A 1 475 ? -21.809 9.909 -2.860 1.00 90.06 475 ARG A N 1
ATOM 3873 C CA . ARG A 1 475 ? -23.203 10.315 -3.056 1.00 90.06 475 ARG A CA 1
ATOM 3874 C C . ARG A 1 475 ? -23.463 11.708 -2.495 1.00 90.06 475 ARG A C 1
ATOM 3876 O O . ARG A 1 475 ? -24.052 12.526 -3.196 1.00 90.06 475 ARG A O 1
ATOM 3883 N N . SER A 1 476 ? -22.996 11.970 -1.276 1.00 86.44 476 SER A N 1
ATOM 3884 C CA . SER A 1 476 ? -23.159 13.272 -0.623 1.00 86.44 476 SER A CA 1
ATOM 3885 C C . SER A 1 476 ? -22.530 14.401 -1.450 1.00 86.44 476 SER A C 1
ATOM 3887 O O . SER A 1 476 ? -23.187 15.399 -1.753 1.00 86.44 476 SER A O 1
ATOM 3889 N N . ASP A 1 477 ? -21.304 14.195 -1.947 1.00 88.31 477 ASP A N 1
ATOM 3890 C CA . ASP A 1 477 ? -20.625 15.175 -2.804 1.00 88.31 477 ASP A CA 1
ATOM 3891 C C . ASP A 1 477 ? -21.384 15.426 -4.114 1.00 88.31 477 ASP A C 1
ATOM 3893 O O . ASP A 1 477 ? -21.476 16.563 -4.586 1.00 88.31 477 ASP A O 1
ATOM 3897 N N . ALA A 1 478 ? -21.934 14.370 -4.726 1.00 91.62 478 ALA A N 1
ATOM 3898 C CA . ALA A 1 478 ? -22.739 14.498 -5.935 1.00 91.62 478 ALA A CA 1
ATOM 3899 C C . ALA A 1 478 ? -24.011 15.321 -5.681 1.00 91.62 478 ALA A C 1
ATOM 3901 O O . ALA A 1 478 ? -24.323 16.211 -6.475 1.00 91.62 478 ALA A O 1
ATOM 3902 N N . GLU A 1 479 ? -24.716 15.066 -4.575 1.00 93.81 479 GLU A N 1
ATOM 3903 C CA . GLU A 1 479 ? -25.919 15.808 -4.176 1.00 93.81 479 GLU A CA 1
ATOM 3904 C C . GLU A 1 479 ? -25.596 17.287 -3.912 1.00 93.81 479 GLU A C 1
ATOM 3906 O O . GLU A 1 479 ? -26.263 18.168 -4.461 1.00 93.81 479 GLU A O 1
ATOM 3911 N N . GLN A 1 480 ? -24.518 17.578 -3.176 1.00 92.69 480 GLN A N 1
ATOM 3912 C CA . GLN A 1 480 ? -24.083 18.948 -2.893 1.00 92.69 480 GLN A CA 1
ATOM 3913 C C . GLN A 1 480 ? -23.721 19.716 -4.173 1.00 92.69 480 GLN A C 1
ATOM 3915 O O . GLN A 1 480 ? -24.131 20.864 -4.357 1.00 92.69 480 GLN A O 1
ATOM 3920 N N . ARG A 1 481 ? -22.988 19.087 -5.099 1.00 92.69 481 ARG A N 1
ATOM 3921 C CA . ARG A 1 481 ? -22.608 19.708 -6.380 1.00 92.69 481 ARG A CA 1
ATOM 3922 C C . ARG A 1 481 ? -23.810 19.991 -7.275 1.00 92.69 481 ARG A C 1
ATOM 3924 O O . ARG A 1 481 ? -23.803 20.984 -8.001 1.00 92.69 481 ARG A O 1
ATOM 3931 N N . ILE A 1 482 ? -24.821 19.125 -7.253 1.00 93.56 482 ILE A N 1
ATOM 3932 C CA . ILE A 1 482 ? -26.072 19.340 -7.989 1.00 93.56 482 ILE A CA 1
ATOM 3933 C C . ILE A 1 482 ? -26.867 20.483 -7.359 1.00 93.56 482 ILE A C 1
ATOM 3935 O O . ILE A 1 482 ? -27.349 21.342 -8.089 1.00 93.56 482 ILE A O 1
ATOM 3939 N N . ALA A 1 483 ? -26.952 20.541 -6.028 1.00 91.56 483 ALA A N 1
ATOM 3940 C CA . ALA A 1 483 ? -27.633 21.626 -5.327 1.00 91.56 483 ALA A CA 1
ATOM 3941 C C . ALA A 1 483 ? -27.000 22.997 -5.625 1.00 91.56 483 ALA A C 1
ATOM 3943 O O . ALA A 1 483 ? -27.720 23.950 -5.908 1.00 91.56 483 ALA A O 1
ATOM 3944 N N . ILE A 1 484 ? -25.664 23.084 -5.633 1.00 91.75 484 ILE A N 1
ATOM 3945 C CA . ILE A 1 484 ? -24.941 24.310 -6.009 1.00 91.75 484 ILE A CA 1
ATOM 3946 C C . ILE A 1 484 ? -25.240 24.697 -7.461 1.00 91.75 484 ILE A C 1
ATOM 3948 O O . ILE A 1 484 ? -25.520 25.860 -7.728 1.00 91.75 484 ILE A O 1
ATOM 3952 N N . ALA A 1 485 ? -25.208 23.738 -8.394 1.00 89.94 485 ALA A N 1
ATOM 3953 C CA . ALA A 1 485 ? -25.498 24.011 -9.802 1.00 89.94 485 ALA A CA 1
ATOM 3954 C C . ALA A 1 485 ? -26.927 24.547 -9.998 1.00 89.94 485 ALA A C 1
ATOM 3956 O O . ALA A 1 485 ? -27.108 25.576 -10.636 1.00 89.94 485 ALA A O 1
ATOM 3957 N N . LEU A 1 486 ? -27.919 23.913 -9.364 1.00 89.12 486 LEU A N 1
ATOM 3958 C CA . LEU A 1 486 ? -29.315 24.356 -9.423 1.00 89.12 486 LEU A CA 1
ATOM 3959 C C . LEU A 1 486 ? -29.531 25.734 -8.777 1.00 89.12 486 LEU A C 1
ATOM 3961 O O . LEU A 1 486 ? -30.370 26.497 -9.247 1.00 89.12 486 LEU A O 1
ATOM 3965 N N . GLY A 1 487 ? -28.792 26.058 -7.710 1.00 85.25 487 GLY A N 1
ATOM 3966 C CA . GLY A 1 487 ? -28.841 27.381 -7.082 1.00 85.25 487 GLY A CA 1
ATOM 3967 C C . GLY A 1 487 ? -28.247 28.480 -7.968 1.00 85.25 487 GLY A C 1
ATOM 3968 O O . GLY A 1 487 ? -28.818 29.561 -8.067 1.00 85.25 487 GLY A O 1
ATOM 3969 N N . LEU A 1 488 ? -27.142 28.190 -8.662 1.00 79.50 488 LEU A N 1
ATOM 3970 C CA . LEU A 1 488 ? -26.519 29.125 -9.606 1.00 79.50 488 LEU A CA 1
ATOM 3971 C C . LEU A 1 488 ? -27.394 29.379 -10.840 1.00 79.50 488 LEU A C 1
ATOM 3973 O O . LEU A 1 488 ? -27.440 30.507 -11.325 1.00 79.50 488 LEU A O 1
ATOM 3977 N N . ASP A 1 489 ? -28.111 28.362 -11.323 1.00 75.31 489 ASP A N 1
ATOM 3978 C CA . ASP A 1 489 ? -29.032 28.518 -12.454 1.00 75.31 489 ASP A CA 1
ATOM 3979 C C . ASP A 1 489 ? -30.199 29.462 -12.103 1.00 75.31 489 ASP A C 1
ATOM 3981 O O . ASP A 1 489 ? -30.592 30.290 -12.925 1.00 75.31 489 ASP A O 1
ATOM 3985 N N . GLN A 1 490 ? -30.694 29.419 -10.859 1.00 73.06 490 GLN A N 1
ATOM 3986 C CA . GLN A 1 490 ? -31.725 30.350 -10.379 1.00 73.06 490 GLN A CA 1
ATOM 3987 C C . GLN A 1 490 ? -31.225 31.801 -10.321 1.00 73.06 490 GLN A C 1
ATOM 3989 O O . GLN A 1 490 ? -31.953 32.713 -10.705 1.00 73.06 490 GLN A O 1
ATOM 3994 N N . GLU A 1 491 ? -29.980 32.027 -9.890 1.00 71.94 491 GLU A N 1
ATOM 3995 C CA . GLU A 1 491 ? -29.376 33.369 -9.876 1.00 71.94 491 GLU A CA 1
ATOM 3996 C C . GLU A 1 491 ? -29.080 33.893 -11.296 1.00 71.94 491 GLU A C 1
ATOM 3998 O O . GLU A 1 491 ? -29.154 35.098 -11.546 1.00 71.94 491 GLU A O 1
ATOM 4003 N N . ALA A 1 492 ? -28.767 33.004 -12.246 1.00 65.81 492 ALA A N 1
ATOM 4004 C CA . ALA A 1 492 ? -28.495 33.367 -13.636 1.00 65.81 492 ALA A CA 1
ATOM 4005 C C . ALA A 1 492 ? -29.769 33.718 -14.430 1.00 65.81 492 ALA A C 1
ATOM 4007 O O . ALA A 1 492 ? -29.741 34.643 -15.250 1.00 65.81 492 ALA A O 1
ATOM 4008 N N . GLU A 1 493 ? -30.893 33.038 -14.177 1.00 61.88 493 GLU A N 1
ATOM 4009 C CA . GLU A 1 493 ? -32.174 33.328 -14.844 1.00 61.88 493 GLU A CA 1
ATOM 4010 C C . GLU A 1 493 ? -32.742 34.716 -14.494 1.00 61.88 493 GLU A C 1
ATOM 4012 O O . GLU A 1 493 ? -33.450 35.311 -15.309 1.00 61.88 493 GLU A O 1
ATOM 4017 N N . GLU A 1 494 ? -32.385 35.299 -13.345 1.00 61.66 494 GLU A N 1
ATOM 4018 C CA . GLU A 1 494 ? -32.841 36.643 -12.959 1.00 61.66 494 GLU A CA 1
ATOM 4019 C C . GLU A 1 494 ? -32.060 37.795 -13.636 1.00 61.66 494 GLU A C 1
ATOM 4021 O O . GLU A 1 494 ? -32.467 38.956 -13.530 1.00 61.66 494 GLU A O 1
ATOM 4026 N N . GLY A 1 495 ? -30.966 37.516 -14.364 1.00 50.53 495 GLY A N 1
ATOM 4027 C CA . GLY A 1 495 ? -30.015 38.551 -14.799 1.00 50.53 495 GLY A CA 1
ATOM 4028 C C . GLY A 1 495 ? -29.672 38.652 -16.290 1.00 50.53 495 GLY A C 1
ATOM 4029 O O . GLY A 1 495 ? -29.007 39.620 -16.671 1.00 50.53 495 GLY A O 1
ATOM 4030 N N . VAL A 1 496 ? -30.075 37.711 -17.153 1.00 45.75 496 VAL A N 1
ATOM 4031 C CA . VAL A 1 496 ? -29.530 37.637 -18.527 1.00 45.75 496 VAL A CA 1
ATOM 4032 C C . VAL A 1 496 ? -30.584 37.960 -19.601 1.00 45.75 496 VAL A C 1
ATOM 4034 O O . VAL A 1 496 ? -31.541 37.205 -19.773 1.00 45.75 496 VAL A O 1
ATOM 4037 N N . PRO A 1 497 ? -30.431 39.054 -20.380 1.00 47.09 497 PRO A N 1
ATOM 4038 C CA . PRO A 1 497 ? -31.261 39.287 -21.558 1.00 47.09 497 PRO A CA 1
ATOM 4039 C C . PRO A 1 497 ? -31.001 38.202 -22.612 1.00 47.09 497 PRO A C 1
ATOM 4041 O O . PRO A 1 497 ? -29.850 37.914 -22.934 1.00 47.09 497 PRO A O 1
ATOM 4044 N N . GLN A 1 498 ? -32.075 37.623 -23.160 1.00 43.91 498 GLN A N 1
ATOM 4045 C CA . GLN A 1 498 ? -32.032 36.613 -24.223 1.00 43.91 498 GLN A CA 1
ATOM 4046 C C . GLN A 1 498 ? -31.225 37.115 -25.430 1.00 43.91 498 GLN A C 1
ATOM 4048 O O . GLN A 1 498 ? -31.696 37.945 -26.208 1.00 43.91 498 GLN A O 1
ATOM 4053 N N . VAL A 1 499 ? -30.010 36.598 -25.591 1.00 45.44 499 VAL A N 1
ATOM 4054 C CA . VAL A 1 499 ? -29.235 36.690 -26.831 1.00 45.44 499 VAL A CA 1
ATOM 4055 C C . VAL A 1 499 ? -29.453 35.373 -27.567 1.00 45.44 499 VAL A C 1
ATOM 4057 O O . VAL A 1 499 ? -29.198 34.314 -27.003 1.00 45.44 499 VAL A O 1
ATOM 4060 N N . GLU A 1 500 ? -29.957 35.428 -28.801 1.00 48.03 500 GLU A N 1
ATOM 4061 C CA . GLU A 1 500 ? -30.085 34.249 -29.666 1.00 48.03 500 GLU A CA 1
ATOM 4062 C C . GLU A 1 500 ? -28.718 33.558 -29.787 1.00 48.03 500 GLU A C 1
ATOM 4064 O O . GLU A 1 500 ? -27.758 34.135 -30.305 1.00 48.03 500 GLU A O 1
ATOM 4069 N N . GLU A 1 501 ? -28.617 32.335 -29.266 1.00 51.84 501 GLU A N 1
ATOM 4070 C CA . GLU A 1 501 ? -27.390 31.545 -29.282 1.00 51.84 501 GLU A CA 1
ATOM 4071 C C . GLU A 1 501 ? -26.990 31.229 -30.727 1.00 51.84 501 GLU A C 1
ATOM 4073 O O . GLU A 1 501 ? -27.511 30.318 -31.375 1.00 51.84 501 GLU A O 1
ATOM 4078 N N . ALA A 1 502 ? -26.024 31.981 -31.252 1.00 57.03 502 ALA A N 1
ATOM 4079 C CA . ALA A 1 502 ? -25.295 31.577 -32.440 1.00 57.03 502 ALA A CA 1
ATOM 4080 C C . ALA A 1 502 ? -24.605 30.241 -32.127 1.00 57.03 502 ALA A C 1
ATOM 4082 O O . ALA A 1 502 ? -23.743 30.187 -31.257 1.00 57.03 502 ALA A O 1
ATOM 4083 N N . SER A 1 503 ? -25.006 29.165 -32.810 1.00 61.25 503 SER A N 1
ATOM 4084 C CA . SER A 1 503 ? -24.464 27.814 -32.625 1.00 61.25 503 SER A CA 1
ATOM 4085 C C . SER A 1 503 ? -22.932 27.815 -32.732 1.00 61.25 503 SER A C 1
ATOM 4087 O O . SER A 1 503 ? -22.363 27.898 -33.823 1.00 61.25 503 SER A O 1
ATOM 4089 N N . VAL A 1 504 ? -22.253 27.772 -31.584 1.00 67.75 504 VAL A N 1
ATOM 4090 C CA . VAL A 1 504 ? -20.792 27.720 -31.502 1.00 67.75 504 VAL A CA 1
ATOM 4091 C C . VAL A 1 504 ? -20.361 26.263 -31.660 1.00 67.75 504 VAL A C 1
ATOM 4093 O O . VAL A 1 504 ? -20.657 25.421 -30.813 1.00 67.75 504 VAL A O 1
ATOM 4096 N N . LEU A 1 505 ? -19.661 25.956 -32.754 1.00 79.44 505 LEU A N 1
ATOM 4097 C CA . LEU A 1 505 ? -19.082 24.631 -32.999 1.00 79.44 505 LEU A CA 1
ATOM 4098 C C . LEU A 1 505 ? -18.041 24.290 -31.919 1.00 79.44 505 LEU A C 1
ATOM 4100 O O . LEU A 1 505 ? -17.208 25.125 -31.563 1.00 79.44 505 LEU A O 1
ATOM 4104 N N . ASN A 1 506 ? -18.039 23.051 -31.422 1.00 81.81 506 ASN A N 1
ATOM 4105 C CA . ASN A 1 506 ? -17.022 22.600 -30.467 1.00 81.81 506 ASN A CA 1
ATOM 4106 C C . ASN A 1 506 ? -15.655 22.366 -31.151 1.00 81.81 506 ASN A C 1
ATOM 4108 O O . ASN A 1 506 ? -15.561 22.252 -32.372 1.00 81.81 506 ASN A O 1
ATOM 4112 N N . GLY A 1 507 ? -14.567 22.262 -30.378 1.00 80.88 507 GLY A N 1
ATOM 4113 C CA . GLY A 1 507 ? -13.206 22.157 -30.933 1.00 80.88 507 GLY A CA 1
ATOM 4114 C C . GLY A 1 507 ? -12.969 20.951 -31.858 1.00 80.88 507 GLY A C 1
ATOM 4115 O O . GLY A 1 507 ? -12.202 21.048 -32.814 1.00 80.88 507 GLY A O 1
ATOM 4116 N N . ALA A 1 508 ? -13.658 19.827 -31.633 1.00 79.94 508 ALA A N 1
ATOM 4117 C CA . ALA A 1 508 ? -13.583 18.670 -32.528 1.00 79.94 508 ALA A CA 1
ATOM 4118 C C . ALA A 1 508 ? -14.329 18.928 -33.848 1.00 79.94 508 ALA A C 1
ATOM 4120 O O . ALA A 1 508 ? -13.826 18.588 -34.919 1.00 79.94 508 ALA A O 1
ATOM 4121 N N . GLN A 1 509 ? -15.491 19.582 -33.779 1.00 87.38 509 GLN A N 1
ATOM 4122 C CA . GLN A 1 509 ? -16.255 20.010 -34.948 1.00 87.38 509 GLN A CA 1
ATOM 4123 C C . GLN A 1 509 ? -15.497 21.060 -35.764 1.00 87.38 509 GLN A C 1
ATOM 4125 O O . GLN A 1 509 ? -15.493 20.984 -36.988 1.00 87.38 509 GLN A O 1
ATOM 4130 N N . LEU A 1 510 ? -14.780 21.976 -35.107 1.00 91.75 510 LEU A N 1
ATOM 4131 C CA . LEU A 1 510 ? -13.941 22.971 -35.775 1.00 91.75 510 LEU A CA 1
ATOM 4132 C C . LEU A 1 510 ? -12.784 22.313 -36.544 1.00 91.75 510 LEU A C 1
ATOM 4134 O O . LEU A 1 510 ? -12.530 22.668 -37.692 1.00 91.75 510 LEU A O 1
ATOM 4138 N N . ASN A 1 511 ? -12.135 21.302 -35.956 1.00 86.94 511 ASN A N 1
ATOM 4139 C CA . ASN A 1 511 ? -11.082 20.534 -36.628 1.00 86.94 511 ASN A CA 1
ATOM 4140 C C . ASN A 1 511 ? -11.620 19.721 -37.817 1.00 86.94 511 ASN A C 1
ATOM 4142 O O . ASN A 1 511 ? -10.986 19.678 -38.871 1.00 86.94 511 ASN A O 1
ATOM 4146 N N . ALA A 1 512 ? -12.796 19.104 -37.674 1.00 93.81 512 ALA A N 1
ATOM 4147 C CA . ALA A 1 512 ? -13.444 18.374 -38.762 1.00 93.81 512 ALA A CA 1
ATOM 4148 C C . ALA A 1 512 ? -13.891 19.315 -39.897 1.00 93.81 512 ALA A C 1
ATOM 4150 O O . ALA A 1 512 ? -13.651 19.021 -41.067 1.00 93.81 512 ALA A O 1
ATOM 4151 N N . ALA A 1 513 ? -14.456 20.481 -39.567 1.00 94.25 513 ALA A N 1
ATOM 4152 C CA . ALA A 1 513 ? -14.792 21.515 -40.541 1.00 94.25 513 ALA A CA 1
ATOM 4153 C C . ALA A 1 513 ? -13.535 22.037 -41.260 1.00 94.25 513 ALA A C 1
ATOM 4155 O O . ALA A 1 513 ? -13.535 22.140 -42.485 1.00 94.25 513 ALA A O 1
ATOM 4156 N N . ALA A 1 514 ? -12.436 22.278 -40.536 1.00 94.56 514 ALA A N 1
ATOM 4157 C CA . ALA A 1 514 ? -11.161 22.692 -41.121 1.00 94.56 514 ALA A CA 1
ATOM 4158 C C . ALA A 1 514 ? -10.574 21.633 -42.070 1.00 94.56 514 ALA A C 1
ATOM 4160 O O . ALA A 1 514 ? -10.052 21.987 -43.126 1.00 94.56 514 ALA A O 1
ATOM 4161 N N . ALA A 1 515 ? -10.697 20.341 -41.742 1.00 95.31 515 ALA A N 1
ATOM 4162 C CA . ALA A 1 515 ? -10.269 19.253 -42.621 1.00 95.31 515 ALA A CA 1
ATOM 4163 C C . ALA A 1 515 ? -11.084 19.212 -43.925 1.00 95.31 515 ALA A C 1
ATOM 4165 O O . ALA A 1 515 ? -10.503 19.087 -45.001 1.00 95.31 515 ALA A O 1
ATOM 4166 N N . ILE A 1 516 ? -12.408 19.397 -43.847 1.00 95.62 516 ILE A N 1
ATOM 4167 C CA . ILE A 1 516 ? -13.282 19.482 -45.029 1.00 95.62 516 ILE A CA 1
ATOM 4168 C C . ILE A 1 516 ? -12.890 20.687 -45.893 1.00 95.62 516 ILE A C 1
ATOM 4170 O O . ILE A 1 516 ? -12.700 20.540 -47.101 1.00 95.62 516 ILE A O 1
ATOM 4174 N N . VAL A 1 517 ? -12.698 21.862 -45.283 1.00 95.81 517 VAL A N 1
ATOM 4175 C CA . VAL A 1 517 ? -12.256 23.079 -45.987 1.00 95.81 517 VAL A CA 1
ATOM 4176 C C . VAL A 1 517 ? -10.892 22.862 -46.652 1.00 95.81 517 VAL A C 1
ATOM 4178 O O . VAL A 1 517 ? -10.710 23.252 -47.802 1.00 95.81 517 VAL A O 1
ATOM 4181 N N . LEU A 1 518 ? -9.947 22.186 -45.989 1.00 94.25 518 LEU A N 1
ATOM 4182 C CA . LEU A 1 518 ? -8.630 21.876 -46.554 1.00 94.25 518 LEU A CA 1
ATOM 4183 C C . LEU A 1 518 ? -8.714 20.886 -47.728 1.00 94.25 518 LEU A C 1
ATOM 4185 O O . LEU A 1 518 ? -8.023 21.069 -48.732 1.00 94.25 518 LEU A O 1
ATOM 4189 N N . SER A 1 519 ? -9.570 19.865 -47.653 1.00 94.19 519 SER A N 1
ATOM 4190 C CA . SER A 1 519 ? -9.802 18.932 -48.766 1.00 94.19 519 SER A CA 1
ATOM 4191 C C . SER A 1 519 ? -10.455 19.618 -49.973 1.00 94.19 519 SER A C 1
ATOM 4193 O O . SER A 1 519 ? -10.108 19.298 -51.111 1.00 94.19 519 SER A O 1
ATOM 4195 N N . VAL A 1 520 ? -11.338 20.601 -49.755 1.00 95.00 520 VAL A N 1
ATOM 4196 C CA . VAL A 1 520 ? -11.860 21.458 -50.839 1.00 95.00 520 VAL A CA 1
ATOM 4197 C C . VAL A 1 520 ? -10.753 22.368 -51.383 1.00 95.00 520 VAL A C 1
ATOM 4199 O O . VAL A 1 520 ? -10.584 22.476 -52.597 1.00 95.00 520 VAL A O 1
ATOM 4202 N N . ALA A 1 521 ? -9.951 22.985 -50.508 1.00 92.88 521 ALA A N 1
ATOM 4203 C CA . ALA A 1 521 ? -8.860 23.887 -50.890 1.00 92.88 521 ALA A CA 1
ATOM 4204 C C . ALA A 1 521 ? -7.790 23.194 -51.743 1.00 92.88 521 ALA A C 1
ATOM 4206 O O . ALA A 1 521 ? -7.263 23.780 -52.684 1.00 92.88 521 ALA A O 1
ATOM 4207 N N . THR A 1 522 ? -7.481 21.939 -51.417 1.00 90.81 522 THR A N 1
ATOM 4208 C CA . THR A 1 522 ? -6.506 21.104 -52.134 1.00 90.81 522 THR A CA 1
ATOM 4209 C C . THR A 1 522 ? -7.093 20.415 -53.369 1.00 90.81 522 THR A C 1
ATOM 4211 O O . THR A 1 522 ? -6.373 19.707 -54.069 1.00 90.81 522 THR A O 1
ATOM 4214 N N . GLY A 1 523 ? -8.384 20.618 -53.661 1.00 89.75 523 GLY A N 1
ATOM 4215 C CA . GLY A 1 523 ? -9.059 20.041 -54.823 1.00 89.75 523 GLY A CA 1
ATOM 4216 C C . GLY A 1 523 ? -9.312 18.533 -54.726 1.00 89.75 523 GLY A C 1
ATOM 4217 O O . GLY A 1 523 ? -9.571 17.892 -55.740 1.00 89.75 523 GLY A O 1
ATOM 4218 N N . GLN A 1 524 ? -9.237 17.950 -53.527 1.00 92.12 524 GLN A N 1
ATOM 4219 C CA . GLN A 1 524 ? -9.535 16.531 -53.312 1.00 92.12 524 GLN A CA 1
ATOM 4220 C C . GLN A 1 524 ? -11.039 16.243 -53.376 1.00 92.12 524 GLN A C 1
ATOM 4222 O O . GLN A 1 524 ? -11.434 15.148 -53.774 1.00 92.12 524 GLN A O 1
ATOM 4227 N N . ILE A 1 525 ? -11.876 17.216 -52.998 1.00 93.25 525 ILE A N 1
ATOM 4228 C CA . ILE A 1 525 ? -13.339 17.126 -53.079 1.00 93.25 525 ILE A CA 1
ATOM 4229 C C . ILE A 1 525 ? -13.941 18.397 -53.713 1.00 93.25 525 ILE A C 1
ATOM 4231 O O . ILE A 1 525 ? -13.422 19.490 -53.481 1.00 93.25 525 ILE A O 1
ATOM 4235 N N . PRO A 1 526 ? -15.036 18.289 -54.496 1.00 94.69 526 PRO A N 1
ATOM 4236 C CA . PRO A 1 526 ? -15.730 19.453 -55.052 1.00 94.69 526 PRO A CA 1
ATOM 4237 C C . PRO A 1 526 ? -16.320 20.369 -53.970 1.00 94.69 526 PRO A C 1
ATOM 4239 O O . PRO A 1 526 ? -16.750 19.892 -52.917 1.00 94.69 526 PRO A O 1
ATOM 4242 N N . LEU A 1 527 ? -16.415 21.670 -54.268 1.00 95.00 527 LEU A N 1
ATOM 4243 C CA . LEU A 1 527 ? -16.965 22.691 -53.364 1.00 95.00 527 LEU A CA 1
ATOM 4244 C C . LEU A 1 527 ? -18.372 22.335 -52.859 1.00 95.00 527 LEU A C 1
ATOM 4246 O O . LEU A 1 527 ? -18.615 22.357 -51.654 1.00 95.00 527 LEU A O 1
ATOM 4250 N N . ASP A 1 528 ? -19.270 21.940 -53.763 1.00 95.62 528 ASP A N 1
ATOM 4251 C CA . ASP A 1 528 ? -20.654 21.593 -53.417 1.00 95.62 528 ASP A CA 1
ATOM 4252 C C . ASP A 1 528 ? -20.725 20.378 -52.479 1.00 95.62 528 ASP A C 1
ATOM 4254 O O . ASP A 1 528 ? -21.543 20.343 -51.558 1.00 95.62 528 ASP A O 1
ATOM 4258 N N . SER A 1 529 ? -19.817 19.411 -52.653 1.00 96.19 529 SER A N 1
ATOM 4259 C CA . SER A 1 529 ? -19.695 18.253 -51.762 1.00 96.19 529 SER A CA 1
ATOM 4260 C C . SER A 1 529 ? -19.198 18.661 -50.376 1.00 96.19 529 SER A C 1
ATOM 4262 O O . SER A 1 529 ? -19.716 18.164 -49.378 1.00 96.19 529 SER A O 1
ATOM 4264 N N . GLY A 1 530 ? -18.236 19.586 -50.297 1.00 96.62 530 GLY A N 1
ATOM 4265 C CA . GLY A 1 530 ? -17.773 20.149 -49.027 1.00 96.62 530 GLY A CA 1
ATOM 4266 C C . GLY A 1 530 ? -18.877 20.916 -48.294 1.00 96.62 530 GLY A C 1
ATOM 4267 O O . GLY A 1 530 ? -19.087 20.700 -47.103 1.00 96.62 530 GLY A O 1
ATOM 4268 N N . LEU A 1 531 ? -19.645 21.749 -49.007 1.00 96.94 531 LEU A N 1
ATOM 4269 C CA . LEU A 1 531 ? -20.802 22.459 -48.449 1.00 96.94 531 LEU A CA 1
ATOM 4270 C C . LEU A 1 531 ? -21.882 21.489 -47.953 1.00 96.94 531 LEU A C 1
ATOM 4272 O O . LEU A 1 531 ? -22.407 21.669 -46.856 1.00 96.94 531 LEU A O 1
ATOM 4276 N N . GLY A 1 532 ? -22.180 20.436 -48.721 1.00 95.69 532 GLY A N 1
ATOM 4277 C CA . GLY A 1 532 ? -23.122 19.391 -48.319 1.00 95.69 532 GLY A CA 1
ATOM 4278 C C . GLY A 1 532 ? -22.678 18.647 -47.057 1.00 95.69 532 GLY A C 1
ATOM 4279 O O . GLY A 1 532 ? -23.488 18.424 -46.160 1.00 95.69 532 GLY A O 1
ATOM 4280 N N . GLN A 1 533 ? -21.385 18.323 -46.944 1.00 96.44 533 GLN A N 1
ATOM 4281 C CA . GLN A 1 533 ? -20.830 17.704 -45.737 1.00 96.44 533 GLN A CA 1
ATOM 4282 C C . GLN A 1 533 ? -20.932 18.629 -44.521 1.00 96.44 533 GLN A C 1
ATOM 4284 O O . GLN A 1 533 ? -21.340 18.161 -43.462 1.00 96.44 533 GLN A O 1
ATOM 4289 N N . LEU A 1 534 ? -20.642 19.930 -44.663 1.00 95.81 534 LEU A N 1
ATOM 4290 C CA . LEU A 1 534 ? -20.778 20.893 -43.563 1.00 95.81 534 LEU A CA 1
ATOM 4291 C C . LEU A 1 534 ? -22.233 21.026 -43.078 1.00 95.81 534 LEU A C 1
ATOM 4293 O O . LEU A 1 534 ? -22.479 21.020 -41.874 1.00 95.81 534 LEU A O 1
ATOM 4297 N N . VAL A 1 535 ? -23.197 21.102 -44.002 1.00 95.69 535 VAL A N 1
ATOM 4298 C CA . VAL A 1 535 ? -24.634 21.172 -43.673 1.00 95.69 535 VAL A CA 1
ATOM 4299 C C . VAL A 1 535 ? -25.080 19.927 -42.909 1.00 95.69 535 VAL A C 1
ATOM 4301 O O . VAL A 1 535 ? -25.706 20.041 -41.859 1.00 95.69 535 VAL A O 1
ATOM 4304 N N . VAL A 1 536 ? -24.730 18.736 -43.402 1.00 94.50 536 VAL A N 1
ATOM 4305 C CA . VAL A 1 536 ? -25.187 17.471 -42.809 1.00 94.50 536 VAL A CA 1
ATOM 4306 C C . VAL A 1 536 ? -24.478 17.165 -41.489 1.00 94.50 536 VAL A C 1
ATOM 4308 O O . VAL A 1 536 ? -25.131 16.767 -40.529 1.00 94.50 536 VAL A O 1
ATOM 4311 N N . MET A 1 537 ? -23.155 17.341 -41.415 1.00 93.00 537 MET A N 1
ATOM 4312 C CA . MET A 1 537 ? -22.373 16.950 -40.235 1.00 93.00 537 MET A CA 1
ATOM 4313 C C . MET A 1 537 ? -22.521 17.919 -39.063 1.00 93.00 537 MET A C 1
ATOM 4315 O O . MET A 1 537 ? -22.408 17.495 -37.914 1.00 93.00 537 MET A O 1
ATOM 4319 N N . PHE A 1 538 ? -22.766 19.202 -39.337 1.00 92.06 538 PHE A N 1
ATOM 4320 C CA . PHE A 1 538 ? -22.823 20.240 -38.305 1.00 92.06 538 PHE A CA 1
ATOM 4321 C C . PHE A 1 538 ? -24.207 20.878 -38.157 1.00 92.06 538 PHE A C 1
ATOM 4323 O O . PHE A 1 538 ? -24.351 21.829 -37.396 1.00 92.06 538 PHE A O 1
ATOM 4330 N N . ASN A 1 539 ? -25.222 20.353 -38.856 1.00 88.75 539 ASN A N 1
ATOM 4331 C CA . ASN A 1 539 ? -26.591 20.877 -38.866 1.00 88.75 539 ASN A CA 1
ATOM 4332 C C . ASN A 1 539 ? -26.654 22.386 -39.177 1.00 88.75 539 ASN A C 1
ATOM 4334 O O . ASN A 1 539 ? -27.429 23.136 -38.585 1.00 88.75 539 ASN A O 1
ATOM 4338 N N . LEU A 1 540 ? -25.787 22.836 -40.085 1.00 90.75 540 LEU A N 1
ATOM 4339 C CA . LEU A 1 540 ? -25.687 24.235 -40.486 1.00 90.75 540 LEU A CA 1
ATOM 4340 C C . LEU A 1 540 ? -26.694 24.543 -41.584 1.00 90.75 540 LEU A C 1
ATOM 4342 O O . LEU A 1 540 ? -26.974 23.707 -42.445 1.00 90.75 540 LEU A O 1
ATOM 4346 N N . THR A 1 541 ? -27.173 25.783 -41.628 1.00 92.69 541 THR A N 1
ATOM 4347 C CA . THR A 1 541 ? -27.862 26.254 -42.829 1.00 92.69 541 THR A CA 1
ATOM 4348 C C . THR A 1 541 ? -26.876 26.332 -43.994 1.00 92.69 541 THR A C 1
ATOM 4350 O O . THR A 1 541 ? -25.660 26.452 -43.814 1.00 92.69 541 THR A O 1
ATOM 4353 N N . HIS A 1 542 ? -27.391 26.279 -45.221 1.00 94.00 542 HIS A N 1
ATOM 4354 C CA . HIS A 1 542 ? -26.539 26.367 -46.404 1.00 94.00 542 HIS A CA 1
ATOM 4355 C C . HIS A 1 542 ? -25.729 27.677 -46.4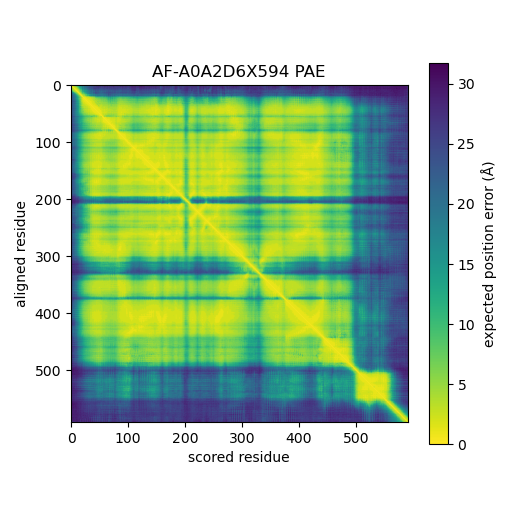39 1.00 94.00 542 HIS A C 1
ATOM 4357 O O . HIS A 1 542 ? -24.552 27.663 -46.798 1.00 94.00 542 HIS A O 1
ATOM 4363 N N . ASP A 1 543 ? -26.318 28.783 -45.974 1.00 91.31 543 ASP A N 1
ATOM 4364 C CA . ASP A 1 543 ? -25.647 30.084 -45.887 1.00 91.31 543 ASP A CA 1
ATOM 4365 C C . ASP A 1 543 ? -24.535 30.098 -44.829 1.00 91.31 543 ASP A C 1
ATOM 4367 O O . ASP A 1 543 ? -23.465 30.655 -45.073 1.00 91.31 543 ASP A O 1
ATOM 4371 N N . GLN A 1 544 ? -24.734 29.429 -43.688 1.00 90.62 544 GLN A N 1
ATOM 4372 C CA . GLN A 1 544 ? -23.694 29.263 -42.666 1.00 90.62 544 GLN A CA 1
ATOM 4373 C C . GLN A 1 544 ? -22.542 28.388 -43.171 1.00 90.62 544 GLN A C 1
ATOM 4375 O O . GLN A 1 544 ? -21.378 28.753 -43.016 1.00 90.62 544 GLN A O 1
ATOM 4380 N N . ALA A 1 545 ? -22.844 27.267 -43.832 1.00 94.88 545 ALA A N 1
ATOM 4381 C CA . ALA A 1 545 ? -21.826 26.414 -44.443 1.00 94.88 545 ALA A CA 1
ATOM 4382 C C . ALA A 1 545 ? -21.021 27.172 -45.513 1.00 94.88 545 ALA A C 1
ATOM 4384 O O . ALA A 1 545 ? -19.796 27.051 -45.573 1.00 94.88 545 ALA A O 1
ATOM 4385 N N . LYS A 1 546 ? -21.690 28.010 -46.315 1.00 94.88 546 LYS A N 1
ATOM 4386 C CA . LYS A 1 546 ? -21.047 28.880 -47.307 1.00 94.88 546 LYS A CA 1
ATOM 4387 C C . LYS A 1 546 ? -20.171 29.952 -46.658 1.00 94.88 546 LYS A C 1
ATOM 4389 O O . LYS A 1 546 ? -19.072 30.204 -47.143 1.00 94.88 546 LYS A O 1
ATOM 4394 N N . ALA A 1 547 ? -20.618 30.538 -45.547 1.00 92.75 547 ALA A N 1
ATOM 4395 C CA . ALA A 1 547 ? -19.828 31.495 -44.777 1.00 92.75 547 ALA A CA 1
ATOM 4396 C C . ALA A 1 547 ? -18.556 30.858 -44.188 1.00 92.75 547 ALA A C 1
ATOM 4398 O O . ALA A 1 547 ? -17.495 31.475 -44.242 1.00 92.75 547 ALA A O 1
ATOM 4399 N N . ILE A 1 548 ? -18.637 29.615 -43.695 1.00 92.38 548 ILE A N 1
ATOM 4400 C CA . ILE A 1 548 ? -17.478 28.860 -43.183 1.00 92.38 548 ILE A CA 1
ATOM 4401 C C . ILE A 1 548 ? -16.509 28.474 -44.310 1.00 92.38 548 ILE A C 1
ATOM 4403 O O . ILE A 1 548 ? -15.297 28.560 -44.130 1.00 92.38 548 ILE A O 1
ATOM 4407 N N . MET A 1 549 ? -17.020 28.071 -45.479 1.00 94.81 549 MET A N 1
ATOM 4408 C CA . MET A 1 549 ? -16.189 27.701 -46.633 1.00 94.81 549 MET A CA 1
ATOM 4409 C C . MET A 1 549 ? -15.485 28.914 -47.273 1.00 94.81 549 MET A C 1
ATOM 4411 O O . MET A 1 549 ? -14.419 28.782 -47.875 1.00 94.81 549 MET A O 1
ATOM 4415 N N . GLY A 1 550 ? -16.051 30.116 -47.127 1.00 92.50 550 GLY A N 1
ATOM 4416 C CA . GLY A 1 550 ? -15.477 31.352 -47.656 1.00 92.50 550 GLY A CA 1
ATOM 4417 C C . GLY A 1 550 ? -15.327 31.325 -49.182 1.00 92.50 550 GLY A C 1
ATOM 4418 O O . GLY A 1 550 ? -16.224 30.898 -49.904 1.00 92.50 550 GLY A O 1
ATOM 4419 N N . SER A 1 551 ? -14.187 31.803 -49.691 1.00 89.38 551 SER A N 1
ATOM 4420 C CA . SER A 1 551 ? -13.855 31.781 -51.128 1.00 89.38 551 SER A CA 1
ATOM 4421 C C . SER A 1 551 ? -13.158 30.492 -51.588 1.00 89.38 551 SER A C 1
ATOM 4423 O O . SER A 1 551 ? -12.852 30.347 -52.778 1.00 89.38 551 SER A O 1
ATOM 4425 N N . VAL A 1 552 ? -12.908 29.553 -50.670 1.00 86.19 552 VAL A N 1
ATOM 4426 C CA . VAL A 1 552 ? -12.202 28.295 -50.937 1.00 86.19 552 VAL A CA 1
ATOM 4427 C C . VAL A 1 552 ? -12.999 27.456 -51.942 1.00 86.19 552 VAL A C 1
ATOM 4429 O O . VAL A 1 552 ? -14.212 27.344 -51.835 1.00 86.19 552 VAL A O 1
ATOM 4432 N N . GLY A 1 553 ? -12.329 26.894 -52.954 1.00 72.75 553 GLY A N 1
ATOM 4433 C CA . GLY A 1 553 ? -12.957 26.054 -53.986 1.00 72.75 553 GLY A CA 1
ATOM 4434 C C . GLY A 1 553 ? -13.519 26.797 -55.208 1.00 72.75 553 GLY A C 1
ATOM 4435 O O . GLY A 1 553 ? -13.849 26.153 -56.200 1.00 72.75 553 GLY A O 1
ATOM 4436 N N . SER A 1 554 ? -13.542 28.137 -55.209 1.00 77.31 554 SER A N 1
ATOM 4437 C CA . SER A 1 554 ? -14.077 28.946 -56.328 1.00 77.31 554 SER A CA 1
ATOM 4438 C C . SER A 1 554 ? -13.215 28.913 -57.605 1.00 77.31 554 SER A C 1
ATOM 4440 O O . SER A 1 554 ? -13.633 29.409 -58.648 1.00 77.31 554 SER A O 1
ATOM 4442 N N . GLY A 1 555 ? -12.004 28.350 -57.526 1.00 69.50 555 GLY A N 1
ATOM 4443 C CA . GLY A 1 555 ? -11.053 28.215 -58.636 1.00 69.50 555 GLY A CA 1
ATOM 4444 C C . GLY A 1 555 ? -10.780 26.770 -59.061 1.00 69.50 555 GLY A C 1
ATOM 4445 O O . GLY A 1 555 ? -9.783 26.524 -59.735 1.00 69.50 555 GLY A O 1
ATOM 4446 N N . PHE A 1 556 ? -11.601 25.804 -58.633 1.00 60.97 556 PHE A N 1
ATOM 4447 C CA . PHE A 1 556 ? -11.363 24.395 -58.941 1.00 60.97 556 PHE A CA 1
ATOM 4448 C C . PHE A 1 556 ? -11.564 24.111 -60.436 1.00 60.97 556 PHE A C 1
ATOM 4450 O O . PHE A 1 556 ? -12.685 24.114 -60.944 1.00 60.97 556 PHE A O 1
ATOM 4457 N N . VAL A 1 557 ? -10.466 23.827 -61.134 1.00 66.25 557 VAL A N 1
ATOM 4458 C CA . VAL A 1 557 ? -10.475 23.200 -62.457 1.00 66.25 557 VAL A CA 1
ATOM 4459 C C . VAL A 1 557 ? -10.058 21.747 -62.236 1.00 66.25 557 VAL A C 1
ATOM 4461 O O . VAL A 1 557 ? -8.945 21.531 -61.758 1.00 66.25 557 VAL A O 1
ATOM 4464 N N . PRO A 1 558 ? -10.914 20.746 -62.518 1.00 57.97 558 PRO A N 1
ATOM 4465 C CA . PRO A 1 558 ? -10.560 19.349 -62.315 1.00 57.97 558 PRO A CA 1
ATOM 4466 C C . PRO A 1 558 ? -9.356 18.988 -63.185 1.00 57.97 558 PRO A C 1
ATOM 4468 O O . PRO A 1 558 ? -9.473 18.823 -64.400 1.00 57.97 558 PRO A O 1
ATOM 4471 N N . THR A 1 559 ? -8.189 18.858 -62.560 1.00 56.75 559 THR A N 1
ATOM 4472 C CA . THR A 1 559 ? -7.012 18.288 -63.208 1.00 56.75 559 THR A CA 1
ATOM 4473 C C . THR A 1 559 ? -7.258 16.793 -63.325 1.00 56.75 559 THR A C 1
ATOM 4475 O O . THR A 1 559 ? -7.083 16.050 -62.361 1.00 56.75 559 THR A O 1
ATOM 4478 N N . ILE A 1 560 ? -7.730 16.353 -64.492 1.00 59.66 560 ILE A N 1
ATOM 4479 C CA . ILE A 1 560 ? -7.819 14.930 -64.824 1.00 59.66 560 ILE A CA 1
ATOM 4480 C C . ILE A 1 560 ? -6.390 14.379 -64.717 1.00 59.66 560 ILE A C 1
ATOM 4482 O O . ILE A 1 560 ? -5.525 14.852 -65.457 1.00 59.66 560 ILE A O 1
ATOM 4486 N N . PRO A 1 561 ? -6.101 13.435 -63.802 1.00 51.38 561 PRO A N 1
ATOM 4487 C CA . PRO A 1 561 ? -4.771 12.862 -63.697 1.00 51.38 561 PRO A CA 1
ATOM 4488 C C . PRO A 1 561 ? -4.443 12.161 -65.013 1.00 51.38 561 PRO A C 1
ATOM 4490 O O . PRO A 1 561 ? -5.154 11.246 -65.433 1.00 51.38 561 PRO A O 1
ATOM 4493 N N . GLU A 1 562 ? -3.391 12.621 -65.685 1.00 50.50 562 GLU A N 1
ATOM 4494 C CA . GLU A 1 562 ? -2.875 11.980 -66.886 1.00 50.50 562 GLU A CA 1
ATOM 4495 C C . GLU A 1 562 ? -2.459 10.550 -66.523 1.00 50.50 562 GLU A C 1
ATOM 4497 O O . GLU A 1 562 ? -1.663 10.330 -65.607 1.00 50.50 562 GLU A O 1
ATOM 4502 N N . ALA A 1 563 ? -3.081 9.571 -67.183 1.00 45.97 563 ALA A N 1
ATOM 4503 C CA . ALA A 1 563 ? -2.927 8.161 -66.867 1.00 45.97 563 ALA A CA 1
ATOM 4504 C C . ALA A 1 563 ? -1.456 7.741 -66.999 1.00 45.97 563 ALA A C 1
ATOM 4506 O O . ALA A 1 563 ? -0.913 7.635 -68.100 1.00 45.97 563 ALA A O 1
ATOM 4507 N N . THR A 1 564 ? -0.812 7.480 -65.864 1.00 46.19 564 THR A N 1
ATOM 4508 C CA . THR A 1 564 ? 0.556 6.976 -65.802 1.00 46.19 564 THR A CA 1
ATOM 4509 C C . THR A 1 564 ? 0.599 5.575 -66.408 1.00 46.19 564 THR A C 1
ATOM 4511 O O . THR A 1 564 ? 0.073 4.613 -65.847 1.00 46.19 564 THR A O 1
ATOM 4514 N N . VAL A 1 565 ? 1.229 5.454 -67.578 1.00 50.34 565 VAL A N 1
ATOM 4515 C CA . VAL A 1 565 ? 1.525 4.167 -68.219 1.00 50.34 565 VAL A CA 1
ATOM 4516 C C . VAL A 1 565 ? 2.427 3.352 -67.277 1.00 50.34 565 VAL A C 1
ATOM 4518 O O . VAL A 1 565 ? 3.484 3.849 -66.882 1.00 50.34 565 VAL A O 1
ATOM 4521 N N . PRO A 1 566 ? 2.051 2.117 -66.893 1.00 49.12 566 PRO A N 1
ATOM 4522 C CA . PRO A 1 566 ? 2.818 1.336 -65.932 1.00 49.12 566 PRO A CA 1
ATOM 4523 C C . PRO A 1 566 ? 4.185 0.950 -66.508 1.00 49.12 566 PRO A C 1
ATOM 4525 O O . PRO A 1 566 ? 4.297 0.234 -67.506 1.00 49.12 566 PRO A O 1
ATOM 4528 N N . GLY A 1 567 ? 5.235 1.438 -65.846 1.00 47.12 567 GLY A N 1
ATOM 4529 C CA . GLY A 1 567 ? 6.624 1.108 -66.125 1.00 47.12 567 GLY A CA 1
ATOM 4530 C C . GLY A 1 567 ? 6.904 -0.382 -65.929 1.00 47.12 567 GLY A C 1
ATOM 4531 O O . GLY A 1 567 ? 6.605 -0.974 -64.894 1.00 47.12 567 GLY A O 1
ATOM 4532 N N . ARG A 1 568 ? 7.498 -0.977 -66.962 1.00 44.03 568 ARG A N 1
ATOM 4533 C CA . ARG A 1 568 ? 7.991 -2.355 -67.034 1.00 44.03 568 ARG A CA 1
ATOM 4534 C C . ARG A 1 568 ? 8.980 -2.637 -65.892 1.00 44.03 568 ARG A C 1
ATOM 4536 O O . ARG A 1 568 ? 10.008 -1.974 -65.792 1.00 44.03 568 ARG A O 1
ATOM 4543 N N . ALA A 1 569 ? 8.674 -3.637 -65.066 1.00 43.50 569 ALA A N 1
ATOM 4544 C CA . ALA A 1 569 ? 9.516 -4.069 -63.952 1.00 43.50 569 ALA A CA 1
ATOM 4545 C C . ALA A 1 569 ? 10.917 -4.534 -64.423 1.00 43.50 569 ALA A C 1
ATOM 4547 O O . ALA A 1 569 ? 11.011 -5.240 -65.436 1.00 43.50 569 ALA A O 1
ATOM 4548 N N . PRO A 1 570 ? 12.002 -4.175 -63.707 1.00 46.28 570 PRO A N 1
ATOM 4549 C CA . PRO A 1 570 ? 13.351 -4.641 -64.005 1.00 46.28 570 PRO A CA 1
ATOM 4550 C C . PRO A 1 570 ? 13.520 -6.122 -63.638 1.00 46.28 570 PRO A C 1
ATOM 4552 O O . PRO A 1 570 ? 12.962 -6.621 -62.661 1.00 46.28 570 PRO A O 1
ATOM 4555 N N . GLY A 1 571 ? 14.264 -6.828 -64.489 1.00 42.19 571 GLY A N 1
ATOM 4556 C CA . GLY A 1 571 ? 14.383 -8.281 -64.508 1.00 42.19 571 GLY A CA 1
ATOM 4557 C C . GLY A 1 571 ? 14.982 -8.902 -63.246 1.00 42.19 571 GLY A C 1
ATOM 4558 O O . GLY A 1 571 ? 15.906 -8.380 -62.627 1.00 42.19 571 GLY A O 1
ATOM 4559 N N . ARG A 1 572 ? 14.450 -10.080 -62.923 1.00 48.03 572 ARG A N 1
ATOM 4560 C CA . ARG A 1 572 ? 14.945 -11.018 -61.914 1.00 48.03 572 ARG A CA 1
ATOM 4561 C C . ARG A 1 572 ? 16.319 -11.572 -62.345 1.00 48.03 572 ARG A C 1
ATOM 4563 O O . ARG A 1 572 ? 16.402 -12.093 -63.459 1.00 48.03 572 ARG A O 1
ATOM 4570 N N . PRO A 1 573 ? 17.373 -11.501 -61.512 1.00 48.47 573 PRO A N 1
ATOM 4571 C CA . PRO A 1 573 ? 18.645 -12.160 -61.803 1.00 48.47 573 PRO A CA 1
ATOM 4572 C C . PRO A 1 573 ? 18.519 -13.698 -61.703 1.00 48.47 573 PRO A C 1
ATOM 4574 O O . PRO A 1 573 ? 17.640 -14.195 -60.987 1.00 48.47 573 PRO A O 1
ATOM 4577 N N . PRO A 1 574 ? 19.349 -14.454 -62.447 1.00 50.69 574 PRO A N 1
ATOM 4578 C CA . PRO A 1 574 ? 19.276 -15.910 -62.530 1.00 50.69 574 PRO A CA 1
ATOM 4579 C C . PRO A 1 574 ? 19.664 -16.590 -61.211 1.00 50.69 574 PRO A C 1
ATOM 4581 O O . PRO A 1 574 ? 20.505 -16.106 -60.459 1.00 50.69 574 PRO A O 1
ATOM 4584 N N . ALA A 1 575 ? 19.011 -17.720 -60.942 1.00 43.31 575 ALA A N 1
ATOM 4585 C CA . ALA A 1 575 ? 19.256 -18.567 -59.785 1.00 43.31 575 ALA A CA 1
ATOM 4586 C C . ALA A 1 575 ? 20.532 -19.396 -59.993 1.00 43.31 575 ALA A C 1
ATOM 4588 O O . ALA A 1 575 ? 20.540 -20.306 -60.824 1.00 43.31 575 ALA A O 1
ATOM 4589 N N . ASP A 1 576 ? 21.575 -19.096 -59.221 1.00 46.25 576 ASP A N 1
ATOM 4590 C CA . ASP A 1 576 ? 22.787 -19.906 -59.154 1.00 46.25 576 ASP A CA 1
ATOM 4591 C C . ASP A 1 576 ? 22.685 -21.007 -58.085 1.00 46.25 576 ASP A C 1
ATOM 4593 O O . ASP A 1 576 ? 22.313 -20.778 -56.936 1.00 46.25 576 ASP A O 1
ATOM 4597 N N . ALA A 1 577 ? 23.022 -22.211 -58.553 1.00 43.06 577 ALA A N 1
ATOM 4598 C CA . ALA A 1 577 ? 23.680 -23.345 -57.905 1.00 43.06 577 ALA A CA 1
ATOM 4599 C C . ALA A 1 577 ? 23.399 -23.661 -56.418 1.00 43.06 577 ALA A C 1
ATOM 4601 O O . ALA A 1 577 ? 23.890 -23.024 -55.490 1.00 43.06 577 ALA A O 1
ATOM 4602 N N . ALA A 1 578 ? 22.734 -24.801 -56.216 1.00 45.53 578 ALA A N 1
ATOM 460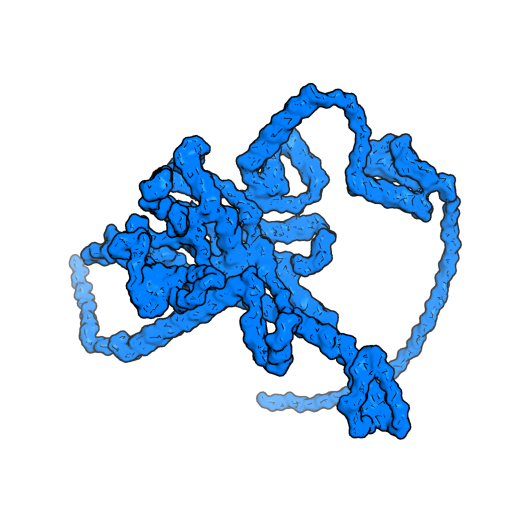3 C CA . ALA A 1 578 ? 22.684 -25.531 -54.955 1.00 45.53 578 ALA A CA 1
ATOM 4604 C C . ALA A 1 578 ? 24.072 -26.080 -54.544 1.00 45.53 578 ALA A C 1
ATOM 4606 O O . ALA A 1 578 ? 24.767 -26.650 -55.390 1.00 45.53 578 ALA A O 1
ATOM 4607 N N . PRO A 1 579 ? 24.460 -26.016 -53.256 1.00 51.12 579 PRO A N 1
ATOM 4608 C CA . PRO A 1 579 ? 25.612 -26.754 -52.759 1.00 51.12 579 PRO A CA 1
ATOM 4609 C C . PRO A 1 579 ? 25.249 -28.222 -52.493 1.00 51.12 579 PRO A C 1
ATOM 4611 O O . PRO A 1 579 ? 24.325 -28.547 -51.746 1.00 51.12 579 PRO A O 1
ATOM 4614 N N . ALA A 1 580 ? 26.016 -29.115 -53.113 1.00 46.62 580 ALA A N 1
ATOM 4615 C CA . ALA A 1 580 ? 26.051 -30.534 -52.802 1.00 46.62 580 ALA A CA 1
ATOM 4616 C C . ALA A 1 580 ? 26.861 -30.788 -51.519 1.00 46.62 580 ALA A C 1
ATOM 4618 O O . ALA A 1 580 ? 27.945 -30.236 -51.350 1.00 46.62 580 ALA A O 1
ATOM 4619 N N . GLY A 1 581 ? 26.375 -31.706 -50.680 1.00 43.88 581 GLY A N 1
ATOM 4620 C CA . GLY A 1 581 ? 27.214 -32.464 -49.749 1.00 43.88 581 GLY A CA 1
ATOM 4621 C C . GLY A 1 581 ? 27.076 -32.097 -48.273 1.00 43.88 581 GLY A C 1
ATOM 4622 O O . GLY A 1 581 ? 27.892 -31.359 -47.735 1.00 43.88 581 GLY A O 1
ATOM 4623 N N . VAL A 1 582 ? 26.123 -32.730 -47.582 1.00 45.91 582 VAL A N 1
ATOM 4624 C CA . VAL A 1 582 ? 26.240 -32.984 -46.138 1.00 45.91 582 VAL A CA 1
ATOM 4625 C C . VAL A 1 582 ? 26.290 -34.494 -45.939 1.00 45.91 582 VAL A C 1
ATOM 4627 O O . VAL A 1 582 ? 25.369 -35.223 -46.311 1.00 45.91 582 VAL A O 1
ATOM 4630 N N . ALA A 1 583 ? 27.426 -34.947 -45.413 1.00 45.06 583 ALA A N 1
ATOM 4631 C CA . ALA A 1 583 ? 27.722 -36.329 -45.085 1.00 45.06 583 ALA A CA 1
ATOM 4632 C C . ALA A 1 583 ? 26.781 -36.848 -43.985 1.00 45.06 583 ALA A C 1
ATOM 4634 O O . ALA A 1 583 ? 26.533 -36.174 -42.987 1.00 45.06 583 ALA A O 1
ATOM 4635 N N . ARG A 1 584 ? 26.269 -38.066 -44.181 1.00 40.16 584 ARG A N 1
ATOM 4636 C CA . ARG A 1 584 ? 25.525 -38.825 -43.172 1.00 40.16 584 ARG A CA 1
ATOM 4637 C C . ARG A 1 584 ? 26.508 -39.386 -42.140 1.00 40.16 584 ARG A C 1
ATOM 4639 O O . ARG A 1 584 ? 27.421 -40.117 -42.516 1.00 40.16 584 ARG A O 1
ATOM 4646 N N . SER A 1 585 ? 26.300 -39.061 -40.866 1.00 41.75 585 SER A N 1
ATOM 4647 C CA . SER A 1 585 ? 26.910 -39.769 -39.734 1.00 41.75 585 SER A CA 1
ATOM 4648 C C . SER A 1 585 ? 26.371 -41.204 -39.647 1.00 41.75 585 SER A C 1
ATOM 4650 O O . SER A 1 585 ? 25.189 -41.404 -39.943 1.00 41.75 585 SER A O 1
ATOM 4652 N N . PRO A 1 586 ? 27.197 -42.194 -39.257 1.00 58.44 586 PRO A N 1
ATOM 4653 C CA . PRO A 1 586 ? 26.764 -43.575 -39.147 1.00 58.44 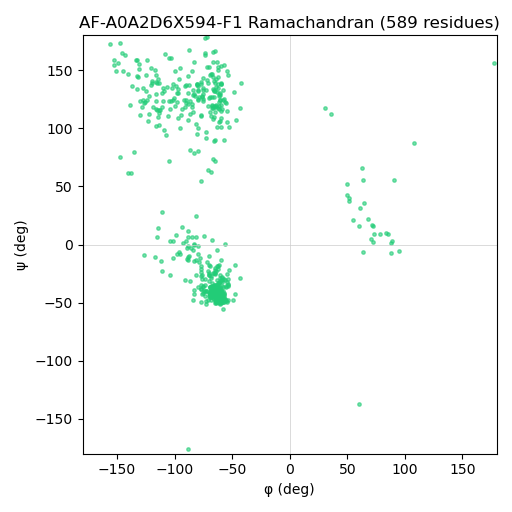586 PRO A CA 1
ATOM 4654 C C . PRO A 1 586 ? 26.064 -43.863 -37.816 1.00 58.44 586 PRO A C 1
ATOM 4656 O O . PRO A 1 586 ? 26.259 -43.183 -36.808 1.00 58.44 586 PRO A O 1
ATOM 4659 N N . ASP A 1 587 ? 25.259 -44.913 -37.896 1.00 47.66 587 ASP A N 1
ATOM 4660 C CA . ASP A 1 587 ? 24.485 -45.586 -36.866 1.00 47.66 587 ASP A CA 1
ATOM 4661 C C . ASP A 1 587 ? 25.212 -45.784 -35.527 1.00 47.66 587 ASP A C 1
ATOM 4663 O O . ASP A 1 587 ? 26.365 -46.213 -35.471 1.00 47.66 587 ASP A O 1
ATOM 4667 N N . VAL A 1 588 ? 24.472 -45.566 -34.436 1.00 52.34 588 VAL A N 1
ATOM 4668 C CA . VAL A 1 588 ? 24.771 -46.141 -33.120 1.00 52.34 588 VAL A CA 1
ATOM 4669 C C . VAL A 1 588 ? 23.651 -47.121 -32.787 1.00 52.34 588 VAL A C 1
ATOM 4671 O O . VAL A 1 588 ? 22.534 -46.736 -32.438 1.00 52.34 588 VAL A O 1
ATOM 4674 N N . GLU A 1 589 ? 23.967 -48.405 -32.940 1.00 51.22 589 GLU A N 1
ATOM 4675 C CA . GLU A 1 589 ? 23.189 -49.528 -32.431 1.00 51.22 589 GLU A CA 1
ATOM 4676 C C . GLU A 1 589 ? 23.315 -49.648 -30.903 1.00 51.22 589 GLU A C 1
ATOM 4678 O O . GLU A 1 589 ? 24.405 -49.621 -30.341 1.00 51.22 589 GLU A O 1
ATOM 4683 N N . ARG A 1 590 ? 22.150 -49.823 -30.271 1.00 46.81 590 ARG A N 1
ATOM 4684 C CA . ARG A 1 590 ? 21.822 -50.726 -29.151 1.00 46.81 590 ARG A CA 1
ATOM 4685 C C . ARG A 1 590 ? 22.916 -51.082 -28.130 1.00 46.81 590 ARG A C 1
ATOM 4687 O O . ARG A 1 590 ? 23.802 -51.894 -28.389 1.00 46.81 590 ARG A O 1
ATOM 4694 N N . SER A 1 591 ? 22.654 -50.688 -26.884 1.00 50.41 591 SER A N 1
ATOM 4695 C CA . SER A 1 591 ? 22.696 -51.548 -25.686 1.00 50.41 591 SER A CA 1
ATOM 4696 C C . SER A 1 591 ? 21.672 -51.043 -24.679 1.00 50.41 591 SER A C 1
ATOM 4698 O O . SER A 1 591 ? 21.627 -49.807 -24.494 1.00 50.41 591 SER A O 1
#

Foldseek 3Di:
DDDDPPDPPPPDDDCPCCVDPVVVVVVVVVVVVVVVVLVVQLVLLVQLVCLLVVNNPVVLLVVCCVVPVPVSVVLVVPVVLFDFDSLLNVQLVVLLQQLPDPWDKFKAFLVRHTDDCPPQVRVQVVVLCVQQVVSVVSSVQSSSCRSQQQKWKWFQDQDPNHTYIDIGGPSQKDFQADQVHRQDRQNTQKIKGWDPPPPPVPDPDPPWTKMKMKGWDFDADPVRDGPAIWIFIFIATPVRHTDDDPQDDPRTDPLSTHRMFMFGQDGDDVSHNGNHGDVVSSVLRSVLRVLVSVLVVCVVPQQDWDKDKPDDPCPPPQPDDPPDDGDDDDDPMDIDTDHDPPVSVVSVVVSLQSQLVVCVVVQAHSCPPPPPCVPDDLVVVQSRVVSSVVSNVSRVVRVVVRVQVSVLSSLSNCQVCCVVSVGDRDDPRMTMDTGTQDRAGSDDPVVLVVVVVVCCVVVVDPQLVSCSNHVSDDSVVSVVVVVVVVVVVVVVVVDDDDDPDPDDDDPVLVVVLVVLLVCQQVLVDAPVVSLVCCCVVVVDDSVVSCVSSDCRNVPDDDPPPDDDDDDDDDDDDDDDDDDDDDDDDDDDDDD

Nearest PDB structures (foldseek):
  9jyz-assembly1_j  TM=4.742E-01  e=3.942E-10  Escherichia phage T7
  8dgf-assembly1_H  TM=4.798E-01  e=1.404E-09  Escherichia phage PhiV-1
  6qx5-assembly1_L  TM=5.287E-01  e=1.367E-08  Escherichia phage T7
  2jes-assembly1_Y  TM=6.616E-01  e=1.106E-06  Bacillus phage SPP1
  6qwp-assembly1_D  TM=4.664E-01  e=4.047E-09  Escherichia phage T7

pLDDT: mean 85.25, std 16.23, range [35.78, 98.56]

Solvent-accessible surface area (backbone atoms only — not comparable to full-atom values): 34611 Å² total; per-residue (Å²): 132,84,89,78,86,76,78,80,73,75,84,77,87,65,88,48,76,75,78,36,73,61,41,54,53,50,52,52,50,50,50,49,52,50,49,52,52,48,50,57,48,31,53,52,41,48,53,44,49,31,35,59,75,67,57,48,58,71,64,47,52,60,50,35,45,72,77,36,57,68,60,36,53,56,32,69,74,36,80,83,48,68,48,83,53,62,52,47,34,55,46,8,62,69,64,39,63,69,52,72,45,69,53,48,71,46,45,18,42,76,86,70,46,72,57,55,77,84,36,64,50,43,47,44,47,55,53,45,45,62,64,36,42,44,55,61,51,48,40,49,49,43,32,46,23,48,40,30,43,31,30,32,33,40,28,49,43,78,53,97,91,36,67,34,62,46,77,40,57,61,62,40,47,48,69,45,66,22,88,92,38,26,66,42,74,92,55,23,48,33,40,33,36,56,48,81,77,75,84,54,95,83,62,85,77,83,84,64,58,35,31,44,36,36,36,54,46,70,44,58,49,101,84,69,46,76,77,45,66,47,30,30,41,45,30,25,41,85,86,64,56,74,51,88,45,90,89,36,70,94,34,43,37,88,65,61,54,76,54,68,32,71,40,39,63,63,82,38,55,93,84,31,56,61,48,80,52,43,63,67,55,54,54,49,32,53,51,48,21,51,53,48,29,51,50,53,49,43,57,74,67,34,70,53,62,43,83,44,80,44,77,65,95,57,69,90,72,60,72,80,54,100,87,44,83,85,82,85,84,94,66,90,60,52,75,46,70,50,65,57,79,72,61,56,70,59,52,53,50,53,52,51,48,50,54,21,54,54,28,43,75,73,59,42,54,46,60,70,86,44,90,72,52,83,76,58,56,68,67,58,52,39,52,46,49,48,40,53,48,56,51,43,66,66,27,47,66,41,50,56,51,30,51,38,50,38,47,56,45,32,46,44,51,48,44,72,45,14,75,87,66,73,47,72,62,69,62,91,54,56,43,68,42,76,48,68,31,52,76,57,68,75,64,59,67,68,64,47,50,56,50,51,55,51,32,41,75,70,67,74,46,52,75,45,57,56,40,15,40,69,72,21,41,39,69,68,59,24,47,53,55,48,52,51,51,57,53,51,51,59,62,48,70,78,71,64,81,91,67,84,78,74,87,75,75,51,75,69,54,49,52,52,51,50,50,44,47,47,35,20,60,72,63,76,40,57,46,68,57,41,39,51,48,42,23,68,77,66,72,38,53,69,68,55,24,46,61,74,45,58,75,58,37,80,79,74,70,88,78,73,77,79,82,78,76,84,77,80,80,82,81,83,80,83,90,78,79,84,87,83,86,80,85,81,82,81,89,83,82,87,133

Radius of gyration: 36.58 Å; Cα contacts (8 Å, |Δi|>4): 687; chains: 1; bounding box: 93×95×105 Å